Protein 4JRF (pdb70)

B-factor: mean 36.98, std 13.5, range [16.53, 135.38]

CATH classification: 2.60.40.2580 (+2 more: 2.60.40.3690, 1.10.20.150)

Structure (mmCIF, N/CA/C/O backbone):
data_4JRF
#
_entry.id   4JRF
#
_cell.length_a   134.022
_cell.length_b   134.022
_cell.length_c   57.730
_cell.angle_alpha   90.000
_cell.angle_beta   90.000
_cell.angle_gamma   90.000
#
_symmetry.space_group_name_H-M   'I 4'
#
loop_
_entity.id
_entity.type
_entity.pdbx_description
1 polymer 'putative cell adhesion protein'
2 non-polymer 'CALCIUM ION'
3 non-polymer 'CHLORIDE ION'
4 non-polymer 'SULFATE ION'
5 non-polymer 'TETRAETHYLENE GLYCOL'
6 water water
#
loop_
_atom_site.group_PDB
_atom_site.id
_atom_site.type_symbol
_atom_site.label_atom_id
_atom_site.label_alt_id
_atom_site.label_comp_id
_atom_site.label_asym_id
_atom_site.label_entity_id
_atom_site.label_seq_id
_atom_site.pdbx_PDB_ins_code
_atom_site.Cartn_x
_atom_site.Cartn_y
_atom_site.Cartn_z
_atom_site.occupancy
_atom_site.B_iso_or_equiv
_atom_site.auth_seq_id
_atom_site.auth_comp_id
_atom_site.auth_asym_id
_atom_site.auth_atom_id
_atom_site.pdbx_PDB_model_num
ATOM 1 N N . ASP A 1 20 ? 45.714 -7.046 -3.299 1.00 58.79 36 ASP A N 1
ATOM 2 C CA . ASP A 1 20 ? 45.059 -6.137 -4.241 1.00 58.40 36 ASP A CA 1
ATOM 3 C C . ASP A 1 20 ? 44.860 -6.832 -5.582 1.00 61.57 36 ASP A C 1
ATOM 4 O O . ASP A 1 20 ? 45.477 -7.873 -5.820 1.00 62.04 36 ASP A O 1
ATOM 6 N N . GLY A 1 21 ? 43.989 -6.266 -6.426 1.00 55.78 37 GLY A N 1
ATOM 7 C CA . GLY A 1 21 ? 43.685 -6.783 -7.762 1.00 54.57 37 GLY A CA 1
ATOM 8 C C . GLY A 1 21 ? 42.781 -8.004 -7.794 1.00 52.71 37 GLY A C 1
ATOM 9 O O . GLY A 1 21 ? 42.257 -8.347 -8.855 1.00 51.06 37 GLY A O 1
ATOM 10 N N . ARG A 1 22 ? 42.600 -8.677 -6.644 1.00 47.44 38 ARG A N 1
ATOM 11 C CA . ARG A 1 22 ? 41.759 -9.874 -6.552 1.00 47.04 38 ARG A CA 1
ATOM 12 C C . ARG A 1 22 ? 40.300 -9.497 -6.437 1.00 49.30 38 ARG A C 1
ATOM 13 O O . ARG A 1 22 ? 39.977 -8.414 -5.943 1.00 49.50 38 ARG A O 1
ATOM 21 N N . GLU A 1 23 ? 39.420 -10.391 -6.903 1.00 45.56 39 GLU A N 1
ATOM 22 C CA . GLU A 1 23 ? 37.972 -10.257 -6.797 1.00 45.43 39 GLU A CA 1
ATOM 23 C C . GLU A 1 23 ? 37.608 -10.550 -5.360 1.00 46.84 39 GLU A C 1
ATOM 24 O O . GLU A 1 23 ? 38.002 -11.594 -4.845 1.00 46.99 39 GLU A O 1
ATOM 30 N N . ALA A 1 24 ? 36.939 -9.606 -4.691 1.00 40.02 40 ALA A N 1
ATOM 31 C CA . ALA A 1 24 ? 36.541 -9.725 -3.292 1.00 37.47 40 ALA A CA 1
ATOM 32 C C . ALA A 1 24 ? 35.158 -9.116 -3.099 1.00 42.15 40 ALA A C 1
ATOM 33 O O . ALA A 1 24 ? 34.827 -8.079 -3.691 1.00 41.79 40 ALA A O 1
ATOM 35 N N . TYR A 1 25 ? 34.334 -9.796 -2.314 1.00 37.19 41 TYR A N 1
ATOM 36 C CA . TYR A 1 25 ? 32.959 -9.404 -2.089 1.00 36.59 41 TYR A CA 1
ATOM 37 C C . TYR A 1 25 ? 32.624 -9.363 -0.623 1.00 36.42 41 TYR A C 1
ATOM 38 O O . TYR A 1 25 ? 33.155 -10.141 0.175 1.00 35.15 41 TYR A O 1
ATOM 55 N N . SER A 1 27 ? 29.010 -8.222 2.168 1.00 31.63 43 SER A N 1
ATOM 56 C CA . SER A 1 27 ? 27.642 -7.792 2.296 1.00 31.42 43 SER A CA 1
ATOM 57 C C . SER A 1 27 ? 27.522 -7.098 3.648 1.00 33.50 43 SER A C 1
ATOM 58 O O . SER A 1 27 ? 28.281 -7.423 4.572 1.00 31.73 43 SER A O 1
ATOM 61 N N . VAL A 1 28 ? 26.617 -6.117 3.763 1.00 29.64 44 VAL A N 1
ATOM 62 C CA . VAL A 1 28 ? 26.480 -5.416 5.031 1.00 29.81 44 VAL A CA 1
ATOM 63 C C . VAL A 1 28 ? 25.038 -5.309 5.474 1.00 34.17 44 VAL A C 1
ATOM 64 O O . VAL A 1 28 ? 24.109 -5.272 4.661 1.00 33.39 44 VAL A O 1
ATOM 68 N N . SER A 1 29 ? 24.877 -5.180 6.786 1.00 31.20 45 SER A N 1
ATOM 69 C CA . SER A 1 29 ? 23.617 -4.886 7.423 1.00 31.50 45 SER A CA 1
ATOM 70 C C . SER A 1 29 ? 23.826 -3.643 8.309 1.00 33.95 45 SER A C 1
ATOM 71 O O . SER A 1 29 ? 24.717 -3.636 9.154 1.00 33.22 45 SER A O 1
ATOM 74 N N . VAL A 1 30 ? 23.045 -2.584 8.081 1.00 30.77 46 VAL A N 1
ATOM 75 C CA . VAL A 1 30 ? 23.093 -1.350 8.878 1.00 30.87 46 VAL A CA 1
ATOM 76 C C . VAL A 1 30 ? 21.926 -1.449 9.861 1.00 34.81 46 VAL A C 1
ATOM 77 O O . VAL A 1 30 ? 20.776 -1.517 9.432 1.00 34.81 46 VAL A O 1
ATOM 81 N N . ALA A 1 31 ? 22.227 -1.543 11.158 1.00 31.14 47 ALA A N 1
ATOM 82 C CA . ALA A 1 31 ? 21.207 -1.708 12.194 1.00 31.04 47 ALA A CA 1
ATOM 83 C C . ALA A 1 31 ? 21.075 -0.439 13.041 1.00 35.41 47 ALA A C 1
ATOM 84 O O . ALA A 1 31 ? 22.051 0.042 13.613 1.00 33.63 47 ALA A O 1
ATOM 94 N N . PRO A 1 33 ? 19.443 1.960 16.230 1.00 29.96 49 PRO A N 1
ATOM 95 C CA . PRO A 1 33 ? 19.237 1.638 17.648 1.00 29.06 49 PRO A CA 1
ATOM 96 C C . PRO A 1 33 ? 17.881 0.993 17.923 1.00 35.13 49 PRO A C 1
ATOM 97 O O . PRO A 1 33 ? 16.849 1.362 17.345 1.00 33.80 49 PRO A O 1
ATOM 101 N N . LYS A 1 34 ? 17.901 -0.001 18.796 1.00 35.77 50 LYS A N 1
ATOM 102 C CA . LYS A 1 34 ? 16.714 -0.759 19.186 1.00 38.15 50 LYS A CA 1
ATOM 103 C C . LYS A 1 34 ? 16.760 -1.075 20.692 1.00 46.65 50 LYS A C 1
ATOM 104 O O . LYS A 1 34 ? 17.840 -1.055 21.300 1.00 47.30 50 LYS A O 1
ATOM 110 N N . SER A 1 35 ? 15.587 -1.378 21.271 1.00 44.62 51 SER A N 1
ATOM 111 C CA . SER A 1 35 ? 15.421 -1.738 22.682 1.00 69.01 51 SER A CA 1
ATOM 112 C C . SER A 1 35 ? 15.581 -3.240 22.880 1.00 95.73 51 SER A C 1
ATOM 113 O O . SER A 1 35 ? 15.021 -4.023 22.114 1.00 65.09 51 SER A O 1
ATOM 116 N N . GLY A 1 42 ? 10.557 0.720 24.018 1.00 74.40 58 GLY A N 1
ATOM 117 C CA . GLY A 1 42 ? 9.110 0.739 23.842 1.00 74.89 58 GLY A CA 1
ATOM 118 C C . GLY A 1 42 ? 8.529 2.143 23.837 1.00 77.63 58 GLY A C 1
ATOM 119 O O . GLY A 1 42 ? 7.897 2.553 22.855 1.00 78.27 58 GLY A O 1
ATOM 120 N N . GLU A 1 43 ? 8.742 2.891 24.937 1.00 70.95 59 GLU A N 1
ATOM 121 C CA . GLU A 1 43 ? 8.249 4.262 25.069 1.00 69.09 59 GLU A CA 1
ATOM 122 C C . GLU A 1 43 ? 9.225 5.284 24.477 1.00 67.74 59 GLU A C 1
ATOM 123 O O . GLU A 1 43 ? 8.827 6.438 24.272 1.00 67.39 59 GLU A O 1
ATOM 125 N N . HIS A 1 44 ? 10.493 4.880 24.199 1.00 59.29 60 HIS A N 1
ATOM 126 C CA . HIS A 1 44 ? 11.475 5.848 23.723 1.00 56.10 60 HIS A CA 1
ATOM 127 C C . HIS A 1 44 ? 11.907 5.646 22.271 1.00 52.21 60 HIS A C 1
ATOM 128 O O . HIS A 1 44 ? 13.034 6.002 21.886 1.00 49.01 60 HIS A O 1
ATOM 135 N N . HIS A 1 45 ? 10.941 5.215 21.441 1.00 45.08 61 HIS A N 1
ATOM 136 C CA . HIS A 1 45 ? 11.124 5.110 20.001 1.00 44.27 61 HIS A CA 1
ATOM 137 C C . HIS A 1 45 ? 11.050 6.503 19.428 1.00 40.57 61 HIS A C 1
ATOM 138 O O . HIS A 1 45 ? 10.189 7.277 19.836 1.00 37.95 61 HIS A O 1
ATOM 145 N N . GLY A 1 46 ? 11.923 6.812 18.480 1.00 34.50 62 GLY A N 1
ATOM 146 C CA . GLY A 1 46 ? 11.896 8.102 17.815 1.00 32.57 62 GLY A CA 1
ATOM 147 C C . GLY A 1 46 ? 10.804 8.164 16.772 1.00 36.13 62 GLY A C 1
ATOM 148 O O . GLY A 1 46 ? 10.081 7.191 16.580 1.00 36.02 62 GLY A O 1
ATOM 149 N N . THR A 1 47 ? 10.688 9.294 16.071 1.00 32.81 63 THR A N 1
ATOM 150 C CA . THR A 1 47 ? 9.675 9.479 15.025 1.00 32.89 63 THR A CA 1
ATOM 151 C C . THR A 1 47 ? 10.192 8.914 13.714 1.00 34.92 63 THR A C 1
ATOM 152 O O . THR A 1 47 ? 11.369 8.595 13.606 1.00 32.95 63 THR A O 1
ATOM 156 N N . ALA A 1 48 ? 9.321 8.841 12.708 1.00 33.27 64 ALA A N 1
ATOM 157 C CA . ALA A 1 48 ? 9.663 8.378 11.372 1.00 34.76 64 ALA A CA 1
ATOM 158 C C . ALA A 1 48 ? 10.762 9.255 10.778 1.00 37.82 64 ALA A C 1
ATOM 159 O O . ALA A 1 48 ? 11.663 8.725 10.135 1.00 38.95 64 ALA A O 1
ATOM 161 N N . ASP A 1 49 ? 10.714 10.580 11.015 1.00 33.58 65 ASP A N 1
ATOM 162 C CA . ASP A 1 49 ? 11.715 11.508 10.479 1.00 32.62 65 ASP A CA 1
ATOM 163 C C . ASP A 1 49 ? 13.085 11.301 11.124 1.00 33.27 65 ASP A C 1
ATOM 164 O O . ASP A 1 49 ? 14.100 11.534 10.469 1.00 32.10 65 ASP A O 1
ATOM 169 N N . GLU A 1 50 ? 13.109 10.882 12.408 1.00 27.67 66 GLU A N 1
ATOM 170 C CA . GLU A 1 50 ? 14.335 10.652 13.166 1.00 25.18 66 GLU A CA 1
ATOM 171 C C . GLU A 1 50 ? 15.039 9.346 12.721 1.00 30.91 66 GLU A C 1
ATOM 172 O O . GLU A 1 50 ? 16.150 9.073 13.181 1.00 30.75 66 GLU A O 1
ATOM 178 N N . GLN A 1 51 ? 14.423 8.575 11.808 1.00 29.55 67 GLN A N 1
ATOM 179 C CA . GLN A 1 51 ? 15.011 7.325 11.303 1.00 28.79 67 GLN A CA 1
ATOM 180 C C . GLN A 1 51 ? 15.003 7.286 9.768 1.00 33.68 67 GLN A C 1
ATOM 181 O O . GLN A 1 51 ? 15.369 6.264 9.175 1.00 34.23 67 GLN A O 1
ATOM 187 N N . ASN A 1 52 ? 14.630 8.412 9.137 1.00 29.12 68 ASN A N 1
ATOM 188 C CA . ASN A 1 52 ? 14.581 8.545 7.686 1.00 29.96 68 ASN A CA 1
ATOM 189 C C . ASN A 1 52 ? 15.989 8.410 7.115 1.00 35.14 68 ASN A C 1
ATOM 190 O O . ASN A 1 52 ? 16.946 8.936 7.691 1.00 35.05 68 ASN A O 1
ATOM 195 N N . VAL A 1 53 ? 16.117 7.690 6.002 1.00 31.97 69 VAL A N 1
ATOM 196 C CA . VAL A 1 53 ? 17.409 7.469 5.354 1.00 31.70 69 VAL A CA 1
ATOM 197 C C . VAL A 1 53 ? 17.424 8.169 4.001 1.00 37.82 69 VAL A C 1
ATOM 198 O O . VAL A 1 53 ? 16.661 7.788 3.112 1.00 40.33 69 VAL A O 1
ATOM 202 N N . LYS A 1 54 ? 18.324 9.134 3.813 1.00 33.75 70 LYS A N 1
ATOM 203 C CA . LYS A 1 54 ? 18.460 9.794 2.509 1.00 35.35 70 LYS A CA 1
ATOM 204 C C . LYS A 1 54 ? 19.687 9.275 1.766 1.00 40.88 70 LYS A C 1
ATOM 205 O O . LYS A 1 54 ? 19.703 9.277 0.532 1.00 42.67 70 LYS A O 1
ATOM 211 N N . GLU A 1 55 ? 20.740 8.874 2.519 1.00 35.30 71 GLU A N 1
ATOM 212 C CA . GLU A 1 55 ? 21.998 8.441 1.928 1.00 34.42 71 GLU A CA 1
ATOM 213 C C . GLU A 1 55 ? 22.757 7.541 2.878 1.00 34.71 71 GLU A C 1
ATOM 214 O O . GLU A 1 55 ? 22.706 7.762 4.080 1.00 31.85 71 GLU A O 1
ATOM 220 N N . VAL A 1 56 ? 23.492 6.555 2.342 1.00 30.05 72 VAL A N 1
ATOM 221 C CA . VAL A 1 56 ? 24.343 5.688 3.147 1.00 29.56 72 VAL A CA 1
ATOM 222 C C . VAL A 1 56 ? 25.696 5.612 2.459 1.00 34.66 72 VAL A C 1
ATOM 223 O O . VAL A 1 56 ? 25.810 5.159 1.316 1.00 34.92 72 VAL A O 1
ATOM 227 N N . LEU A 1 57 ? 26.713 6.087 3.169 1.00 31.10 73 LEU A N 1
ATOM 228 C CA . LEU A 1 57 ? 28.099 6.054 2.747 1.00 31.51 73 LEU A CA 1
ATOM 229 C C . LEU A 1 57 ? 28.797 4.924 3.508 1.00 33.08 73 LEU A C 1
ATOM 230 O O . LEU A 1 57 ? 28.665 4.806 4.733 1.00 30.74 73 LEU A O 1
ATOM 235 N N . LEU A 1 58 ? 29.532 4.115 2.775 1.00 30.10 74 LEU A N 1
ATOM 236 C CA . LEU A 1 58 ? 30.324 3.042 3.318 1.00 31.05 74 LEU A CA 1
ATOM 237 C C . LEU A 1 58 ? 31.804 3.315 3.067 1.00 35.43 74 LEU A C 1
ATOM 238 O O . LEU A 1 58 ? 32.174 3.578 1.920 1.00 36.85 74 LEU A O 1
ATOM 243 N N . ALA A 1 59 ? 32.645 3.281 4.123 1.00 29.15 75 ALA A N 1
ATOM 244 C CA . ALA A 1 59 ? 34.091 3.484 3.960 1.00 28.62 75 ALA A CA 1
ATOM 245 C C . ALA A 1 59 ? 34.815 2.183 4.273 1.00 33.04 75 ALA A C 1
ATOM 246 O O . ALA A 1 59 ? 34.594 1.579 5.327 1.00 30.84 75 ALA A O 1
ATOM 248 N N . LEU A 1 60 ? 35.646 1.734 3.337 1.00 31.88 76 LEU A N 1
ATOM 249 C CA . LEU A 1 60 ? 36.347 0.454 3.468 1.00 32.35 76 LEU A CA 1
ATOM 250 C C . LEU A 1 60 ? 37.790 0.713 3.820 1.00 34.47 76 LEU A C 1
ATOM 251 O O . LEU A 1 60 ? 38.444 1.530 3.159 1.00 34.66 76 LEU A O 1
ATOM 256 N N . PHE A 1 61 ? 38.259 0.083 4.916 1.00 28.69 77 PHE A N 1
ATOM 257 C CA . PHE A 1 61 ? 39.619 0.269 5.437 1.00 28.28 77 PHE A CA 1
ATOM 258 C C . PHE A 1 61 ? 40.456 -1.004 5.394 1.00 34.80 77 PHE A C 1
ATOM 259 O O . PHE A 1 61 ? 39.936 -2.094 5.625 1.00 35.07 77 PHE A O 1
ATOM 267 N N . ASP A 1 62 ? 41.765 -0.851 5.147 1.00 32.40 78 ASP A N 1
ATOM 268 C CA . ASP A 1 62 ? 42.715 -1.945 5.238 1.00 33.16 78 ASP A CA 1
ATOM 269 C C . ASP A 1 62 ? 43.039 -2.161 6.736 1.00 39.28 78 ASP A C 1
ATOM 270 O O . ASP A 1 62 ? 42.569 -1.396 7.589 1.00 39.20 78 ASP A O 1
ATOM 275 N N . ALA A 1 63 ? 43.869 -3.159 7.039 1.00 37.35 79 ALA A N 1
ATOM 276 C CA . ALA A 1 63 ? 44.294 -3.534 8.386 1.00 37.43 79 ALA A CA 1
ATOM 277 C C . ALA A 1 63 ? 45.087 -2.412 9.104 1.00 42.37 79 ALA A C 1
ATOM 278 O O . ALA A 1 63 ? 45.198 -2.453 10.326 1.00 43.38 79 ALA A O 1
ATOM 280 N N . SER A 1 64 ? 45.606 -1.416 8.358 1.00 38.99 80 SER A N 1
ATOM 281 C CA . SER A 1 64 ? 46.335 -0.259 8.900 1.00 38.69 80 SER A CA 1
ATOM 282 C C . SER A 1 64 ? 45.397 0.942 9.139 1.00 42.06 80 SER A C 1
ATOM 283 O O . SER A 1 64 ? 45.895 2.041 9.441 1.00 41.30 80 SER A O 1
ATOM 286 N N . ASP A 1 65 ? 44.045 0.741 9.002 1.00 35.83 81 ASP A N 1
ATOM 287 C CA . ASP A 1 65 ? 43.014 1.788 9.146 1.00 34.28 81 ASP A CA 1
ATOM 288 C C . ASP A 1 65 ? 43.172 2.893 8.095 1.00 36.52 81 ASP A C 1
ATOM 289 O O . ASP A 1 65 ? 42.958 4.071 8.375 1.00 35.04 81 ASP A O 1
ATOM 294 N N . VAL A 1 66 ? 43.554 2.508 6.886 1.00 32.23 82 VAL A N 1
ATOM 295 C CA . VAL A 1 66 ? 43.669 3.456 5.789 1.00 32.03 82 VAL A CA 1
ATOM 296 C C . VAL A 1 66 ? 42.505 3.154 4.870 1.00 33.88 82 VAL A C 1
ATOM 297 O O . VAL A 1 66 ? 42.253 1.980 4.584 1.00 33.01 82 VAL A O 1
ATOM 301 N N . CYS A 1 67 ? 41.758 4.201 4.464 1.00 30.76 83 CYS A N 1
ATOM 302 C CA . CYS A 1 67 ? 40.610 4.064 3.587 1.00 31.07 83 CYS A CA 1
ATOM 303 C C . CYS A 1 67 ? 41.085 3.683 2.205 1.00 36.99 83 CYS A C 1
ATOM 304 O O . CYS A 1 67 ? 41.953 4.349 1.624 1.00 36.96 83 CYS A O 1
ATOM 307 N N . LEU A 1 68 ? 40.550 2.568 1.710 1.00 33.63 84 LEU A N 1
ATOM 308 C CA . LEU A 1 68 ? 40.847 2.036 0.395 1.00 35.07 84 LEU A CA 1
ATOM 309 C C . LEU A 1 68 ? 39.842 2.521 -0.640 1.00 39.39 84 LEU A C 1
ATOM 310 O O . LEU A 1 68 ? 40.186 2.654 -1.806 1.00 41.71 84 LEU A O 1
ATOM 315 N N . GLU A 1 69 ? 38.593 2.746 -0.221 1.00 34.37 85 GLU A N 1
ATOM 316 C CA . GLU A 1 69 ? 37.486 3.119 -1.094 1.00 34.75 85 GLU A CA 1
ATOM 317 C C . GLU A 1 69 ? 36.289 3.539 -0.279 1.00 35.73 85 GLU A C 1
ATOM 318 O O . GLU A 1 69 ? 36.118 3.094 0.860 1.00 33.88 85 GLU A O 1
ATOM 324 N N . THR A 1 70 ? 35.437 4.362 -0.880 1.00 34.07 86 THR A N 1
ATOM 325 C CA . THR A 1 70 ? 34.155 4.785 -0.312 1.00 35.02 86 THR A CA 1
ATOM 326 C C . THR A 1 70 ? 33.075 4.426 -1.323 1.00 41.88 86 THR A C 1
ATOM 327 O O . THR A 1 70 ? 33.345 4.381 -2.534 1.00 42.03 86 THR A O 1
ATOM 331 N N . LYS A 1 71 ? 31.867 4.142 -0.832 1.00 37.20 87 LYS A N 1
ATOM 332 C CA . LYS A 1 71 ? 30.782 3.738 -1.700 1.00 37.38 87 LYS A CA 1
ATOM 333 C C . LYS A 1 71 ? 29.471 4.324 -1.194 1.00 41.45 87 LYS A C 1
ATOM 334 O O . LYS A 1 71 ? 29.181 4.282 0.005 1.00 40.09 87 LYS A O 1
ATOM 340 N N . THR A 1 72 ? 28.709 4.918 -2.117 1.00 38.58 88 THR A N 1
ATOM 341 C CA . THR A 1 72 ? 27.377 5.446 -1.860 1.00 37.94 88 THR A CA 1
ATOM 342 C C . THR A 1 72 ? 26.471 4.284 -2.202 1.00 40.73 88 THR A C 1
ATOM 343 O O . THR A 1 72 ? 26.427 3.835 -3.354 1.00 39.70 88 THR A O 1
ATOM 347 N N . LEU A 1 73 ? 25.811 3.742 -1.178 1.00 36.37 89 LEU A N 1
ATOM 348 C CA . LEU A 1 73 ? 25.017 2.538 -1.328 1.00 36.46 89 LEU A CA 1
ATOM 349 C C . LEU A 1 73 ? 23.638 2.777 -1.894 1.00 41.89 89 LEU A C 1
ATOM 350 O O . LEU A 1 73 ? 22.947 3.717 -1.508 1.00 42.35 89 LEU A O 1
ATOM 355 N N . ALA A 1 74 ? 23.227 1.891 -2.790 1.00 39.49 90 ALA A N 1
ATOM 356 C CA . ALA A 1 74 ? 21.862 1.859 -3.306 1.00 39.89 90 ALA A CA 1
ATOM 357 C C . ALA A 1 74 ? 21.087 0.887 -2.403 1.00 41.53 90 ALA A C 1
ATOM 358 O O . ALA A 1 74 ? 21.726 0.102 -1.697 1.00 39.19 90 ALA A O 1
ATOM 360 N N . THR A 1 75 ? 19.739 0.935 -2.401 1.00 39.44 91 THR A N 1
ATOM 361 C CA . THR A 1 75 ? 18.881 0.057 -1.574 1.00 39.46 91 THR A CA 1
ATOM 362 C C . THR A 1 75 ? 19.179 -1.447 -1.799 1.00 43.52 91 THR A C 1
ATOM 363 O O . THR A 1 75 ? 18.929 -2.250 -0.905 1.00 43.17 91 THR A O 1
ATOM 367 N N . THR A 1 76 ? 19.726 -1.821 -2.966 1.00 40.43 92 THR A N 1
ATOM 368 C CA . THR A 1 76 ? 20.072 -3.217 -3.263 1.00 40.92 92 THR A CA 1
ATOM 369 C C . THR A 1 76 ? 21.334 -3.688 -2.533 1.00 44.82 92 THR A C 1
ATOM 370 O O . THR A 1 76 ? 21.538 -4.895 -2.416 1.00 45.42 92 THR A O 1
ATOM 374 N N . ASP A 1 77 ? 22.180 -2.748 -2.055 1.00 40.38 93 ASP A N 1
ATOM 375 C CA . ASP A 1 77 ? 23.510 -3.027 -1.512 1.00 38.93 93 ASP A CA 1
ATOM 376 C C . ASP A 1 77 ? 23.584 -3.301 -0.021 1.00 39.60 93 ASP A C 1
ATOM 377 O O . ASP A 1 77 ? 24.684 -3.542 0.457 1.00 37.13 93 ASP A O 1
ATOM 382 N N . TYR A 1 78 ? 22.468 -3.233 0.728 1.00 35.29 94 TYR A N 1
ATOM 383 C CA . TYR A 1 78 ? 22.549 -3.464 2.168 1.00 33.27 94 TYR A CA 1
ATOM 384 C C . TYR A 1 78 ? 21.221 -3.871 2.754 1.00 36.09 94 TYR A C 1
ATOM 385 O O . TYR A 1 78 ? 20.163 -3.633 2.165 1.00 33.79 94 TYR A O 1
ATOM 394 N N . ILE A 1 79 ? 21.299 -4.486 3.935 1.00 32.41 95 ILE A N 1
ATOM 395 C CA . ILE A 1 79 ? 20.156 -4.785 4.772 1.00 32.33 95 ILE A CA 1
ATOM 396 C C . ILE A 1 79 ? 20.018 -3.564 5.665 1.00 34.20 95 ILE A C 1
ATOM 397 O O . ILE A 1 79 ? 21.033 -3.008 6.112 1.00 31.38 95 ILE A O 1
ATOM 402 N N . LEU A 1 80 ? 18.784 -3.119 5.887 1.00 31.70 96 LEU A N 1
ATOM 403 C CA . LEU A 1 80 ? 18.509 -2.004 6.780 1.00 31.22 96 LEU A CA 1
ATOM 404 C C . LEU A 1 80 ? 17.605 -2.534 7.859 1.00 36.16 96 LEU A C 1
ATOM 405 O O . LEU A 1 80 ? 16.451 -2.887 7.588 1.00 37.24 96 LEU A O 1
ATOM 410 N N . ASN A 1 81 ? 18.150 -2.673 9.059 1.00 31.37 97 ASN A N 1
ATOM 411 C CA . ASN A 1 81 ? 17.420 -3.207 10.192 1.00 31.07 97 ASN A CA 1
ATOM 412 C C . ASN A 1 81 ? 16.974 -2.044 11.079 1.00 36.15 97 ASN A C 1
ATOM 413 O O . ASN A 1 81 ? 17.810 -1.339 11.660 1.00 34.35 97 ASN A O 1
ATOM 418 N N . VAL A 1 82 ? 15.652 -1.801 11.120 1.00 34.84 98 VAL A N 1
ATOM 419 C CA . VAL A 1 82 ? 15.055 -0.676 11.872 1.00 34.94 98 VAL A CA 1
ATOM 420 C C . VAL A 1 82 ? 14.075 -1.254 12.877 1.00 39.82 98 VAL A C 1
ATOM 421 O O . VAL A 1 82 ? 13.242 -2.080 12.513 1.00 39.23 98 VAL A O 1
ATOM 425 N N . GLY A 1 83 ? 14.207 -0.844 14.135 1.00 38.29 99 GLY A N 1
ATOM 426 C CA . GLY A 1 83 ? 13.373 -1.354 15.216 1.00 39.22 99 GLY A CA 1
ATOM 427 C C . GLY A 1 83 ? 13.466 -2.865 15.327 1.00 43.53 99 GLY A C 1
ATOM 428 O O . GLY A 1 83 ? 12.453 -3.536 15.544 1.00 43.94 99 GLY A O 1
ATOM 429 N N . GLY A 1 84 ? 14.675 -3.390 15.091 1.00 38.78 100 GLY A N 1
ATOM 430 C CA . GLY A 1 84 ? 14.969 -4.814 15.136 1.00 38.38 100 GLY A CA 1
ATOM 431 C C . GLY A 1 84 ? 14.534 -5.637 13.935 1.00 42.20 100 GLY A C 1
ATOM 432 O O . GLY A 1 84 ? 14.735 -6.854 13.939 1.00 40.76 100 GLY A O 1
ATOM 433 N N . ALA A 1 85 ? 13.969 -5.010 12.882 1.00 38.98 101 ALA A N 1
ATOM 434 C CA . ALA A 1 85 ? 13.538 -5.810 11.722 1.00 39.44 101 ALA A CA 1
ATOM 435 C C . ALA A 1 85 ? 14.083 -5.281 10.401 1.00 39.98 101 ALA A C 1
ATOM 436 O O . ALA A 1 85 ? 14.153 -4.077 10.201 1.00 39.54 101 ALA A O 1
ATOM 438 N N . ASN A 1 86 ? 14.373 -6.195 9.471 1.00 35.83 102 ASN A N 1
ATOM 439 C CA . ASN A 1 86 ? 14.844 -5.860 8.134 1.00 35.08 102 ASN A CA 1
ATOM 440 C C . ASN A 1 86 ? 13.718 -5.193 7.334 1.00 39.39 102 ASN A C 1
ATOM 441 O O . ASN A 1 86 ? 12.609 -5.722 7.233 1.00 40.37 102 ASN A O 1
ATOM 446 N N . LYS A 1 87 ? 14.004 -4.001 6.825 1.00 34.91 103 LYS A N 1
ATOM 447 C CA . LYS A 1 87 ? 13.076 -3.195 6.041 1.00 35.68 103 LYS A CA 1
ATOM 448 C C . LYS A 1 87 ? 12.965 -3.731 4.643 1.00 39.40 103 LYS A C 1
ATOM 449 O O . LYS A 1 87 ? 13.988 -4.059 4.032 1.00 37.27 103 LYS A O 1
ATOM 455 N N . ALA A 1 88 ? 11.734 -3.809 4.128 1.00 38.97 104 ALA A N 1
ATOM 456 C CA . ALA A 1 88 ? 11.471 -4.251 2.759 1.00 40.80 104 ALA A CA 1
ATOM 457 C C . ALA A 1 88 ? 12.116 -3.267 1.773 1.00 45.79 104 ALA A C 1
ATOM 458 O O . ALA A 1 88 ? 12.152 -2.058 2.040 1.00 44.42 104 ALA A O 1
ATOM 460 N N . GLY A 1 89 ? 12.698 -3.794 0.705 1.00 44.97 105 GLY A N 1
ATOM 461 C CA . GLY A 1 89 ? 13.354 -2.971 -0.312 1.00 45.12 105 GLY A CA 1
ATOM 462 C C . GLY A 1 89 ? 14.851 -2.805 -0.136 1.00 46.99 105 GLY A C 1
ATOM 463 O O . GLY A 1 89 ? 15.528 -2.292 -1.035 1.00 46.39 105 GLY A O 1
ATOM 464 N N . TYR A 1 90 ? 15.380 -3.242 1.018 1.00 41.63 106 TYR A N 1
ATOM 465 C CA . TYR A 1 90 ? 16.819 -3.177 1.301 1.00 40.10 106 TYR A CA 1
ATOM 466 C C . TYR A 1 90 ? 17.286 -4.594 1.219 1.00 42.89 106 TYR A C 1
ATOM 467 O O . TYR A 1 90 ? 17.131 -5.374 2.158 1.00 42.06 106 TYR A O 1
ATOM 476 N N . ASP A 1 91 ? 17.745 -4.946 0.011 1.00 40.80 107 ASP A N 1
ATOM 477 C CA . ASP A 1 91 ? 18.024 -6.295 -0.461 1.00 41.17 107 ASP A CA 1
ATOM 478 C C . ASP A 1 91 ? 19.244 -7.010 0.133 1.00 42.42 107 ASP A C 1
ATOM 479 O O . ASP A 1 91 ? 19.193 -8.230 0.236 1.00 41.66 107 ASP A O 1
ATOM 484 N N . GLY A 1 92 ? 20.310 -6.291 0.481 1.00 38.46 108 GLY A N 1
ATOM 485 C CA . GLY A 1 92 ? 21.501 -6.905 1.064 1.00 37.34 108 GLY A CA 1
ATOM 486 C C . GLY A 1 92 ? 22.297 -7.761 0.102 1.00 41.30 108 GLY A C 1
ATOM 487 O O . GLY A 1 92 ? 22.898 -8.757 0.504 1.00 41.50 108 GLY A O 1
ATOM 488 N N . LYS A 1 93 ? 22.301 -7.383 -1.175 1.00 37.01 109 LYS A N 1
ATOM 489 C CA . LYS A 1 93 ? 23.053 -8.096 -2.188 1.00 37.24 109 LYS A CA 1
ATOM 490 C C . LYS A 1 93 ? 24.525 -7.752 -2.044 1.00 40.81 109 LYS A C 1
ATOM 491 O O . LYS A 1 93 ? 24.887 -6.591 -1.778 1.00 39.37 109 LYS A O 1
ATOM 497 N N . ALA A 1 94 ? 25.382 -8.776 -2.199 1.00 37.62 110 ALA A N 1
ATOM 498 C CA . ALA A 1 94 ? 26.825 -8.620 -2.083 1.00 36.32 110 ALA A CA 1
ATOM 499 C C . ALA A 1 94 ? 27.355 -7.656 -3.153 1.00 40.37 110 ALA A C 1
ATOM 500 O O . ALA A 1 94 ? 26.790 -7.563 -4.254 1.00 39.54 110 ALA A O 1
ATOM 502 N N . PHE A 1 95 ? 28.429 -6.926 -2.812 1.00 35.85 111 PHE A N 1
ATOM 503 C CA . PHE A 1 95 ? 29.069 -5.976 -3.723 1.00 35.29 111 PHE A CA 1
ATOM 504 C C . PHE A 1 95 ? 30.573 -6.174 -3.678 1.00 39.54 111 PHE A C 1
ATOM 505 O O . PHE A 1 95 ? 31.108 -6.640 -2.665 1.00 37.43 111 PHE A O 1
ATOM 513 N N . LYS A 1 96 ? 31.253 -5.833 -4.788 1.00 38.48 112 LYS A N 1
ATOM 514 C CA . LYS A 1 96 ? 32.703 -5.945 -4.936 1.00 38.63 112 LYS A CA 1
ATOM 515 C C . LYS A 1 96 ? 33.433 -4.899 -4.087 1.00 42.24 112 LYS A C 1
ATOM 516 O O . LYS A 1 96 ? 32.969 -3.759 -3.985 1.00 42.80 112 LYS A O 1
ATOM 522 N N . VAL A 1 97 ? 34.550 -5.294 -3.449 1.00 38.33 113 VAL A N 1
ATOM 523 C CA . VAL A 1 97 ? 35.384 -4.417 -2.596 1.00 37.96 113 VAL A CA 1
ATOM 524 C C . VAL A 1 97 ? 36.891 -4.716 -2.818 1.00 43.94 113 VAL A C 1
ATOM 525 O O . VAL A 1 97 ? 37.212 -5.826 -3.244 1.00 44.27 113 VAL A O 1
ATOM 529 N N . PRO A 1 98 ? 37.841 -3.817 -2.450 1.00 40.67 114 PRO A N 1
ATOM 530 C CA . PRO A 1 98 ? 39.265 -4.175 -2.564 1.00 40.47 114 PRO A CA 1
ATOM 531 C C . PRO A 1 98 ? 39.599 -5.344 -1.639 1.00 44.57 114 PRO A C 1
ATOM 532 O O . PRO A 1 98 ? 39.100 -5.380 -0.511 1.00 44.15 114 PRO A O 1
ATOM 536 N N . SER A 1 99 ? 40.408 -6.318 -2.122 1.00 40.61 115 SER A N 1
ATOM 537 C CA . SER A 1 99 ? 40.817 -7.535 -1.398 1.00 39.67 115 SER A CA 1
ATOM 538 C C . SER A 1 99 ? 41.551 -7.238 -0.087 1.00 42.82 115 SER A C 1
ATOM 539 O O . SER A 1 99 ? 41.550 -8.086 0.808 1.00 42.57 115 SER A O 1
ATOM 542 N N . ALA A 1 100 ? 42.154 -6.033 0.041 1.00 39.00 116 ALA A N 1
ATOM 543 C CA . ALA A 1 100 ? 42.840 -5.631 1.265 1.00 37.56 116 ALA A CA 1
ATOM 544 C C . ALA A 1 100 ? 41.858 -5.109 2.337 1.00 38.63 116 ALA A C 1
ATOM 545 O O . ALA A 1 100 ? 42.303 -4.842 3.449 1.00 38.97 116 ALA A O 1
ATOM 547 N N . THR A 1 101 ? 40.536 -4.996 2.033 1.00 34.96 117 THR A N 1
ATOM 548 C CA . THR A 1 101 ? 39.500 -4.547 3.010 1.00 33.50 117 THR A CA 1
ATOM 549 C C . THR A 1 101 ? 39.498 -5.438 4.249 1.00 36.68 117 THR A C 1
ATOM 550 O O . THR A 1 101 ? 39.364 -6.659 4.126 1.00 36.39 117 THR A O 1
ATOM 554 N N . ALA A 1 102 ? 39.640 -4.827 5.423 1.00 31.69 118 ALA A N 1
ATOM 555 C CA . ALA A 1 102 ? 39.681 -5.506 6.720 1.00 31.31 118 ALA A CA 1
ATOM 556 C C . ALA A 1 102 ? 38.582 -5.005 7.651 1.00 32.11 118 ALA A C 1
ATOM 557 O O . ALA A 1 102 ? 38.113 -5.757 8.513 1.00 29.94 118 ALA A O 1
ATOM 559 N N . LYS A 1 103 ? 38.226 -3.713 7.523 1.00 28.29 119 LYS A N 1
ATOM 560 C CA . LYS A 1 103 ? 37.290 -3.021 8.413 1.00 28.76 119 LYS A CA 1
ATOM 561 C C . LYS A 1 103 ? 36.340 -2.109 7.634 1.00 33.68 119 LYS A C 1
ATOM 562 O O . LYS A 1 103 ? 36.642 -1.711 6.516 1.00 34.44 119 LYS A O 1
ATOM 568 N N . VAL A 1 104 ? 35.209 -1.753 8.248 1.00 28.53 120 VAL A N 1
ATOM 569 C CA . VAL A 1 104 ? 34.174 -0.984 7.585 1.00 28.35 120 VAL A CA 1
ATOM 570 C C . VAL A 1 104 ? 33.542 0.045 8.536 1.00 29.66 120 VAL A C 1
ATOM 571 O O . VAL A 1 104 ? 33.371 -0.184 9.738 1.00 28.31 120 VAL A O 1
ATOM 575 N N . LEU A 1 105 ? 33.213 1.181 7.952 1.00 27.49 121 LEU A N 1
ATOM 576 C CA . LEU A 1 105 ? 32.509 2.291 8.592 1.00 26.43 121 LEU A CA 1
ATOM 577 C C . LEU A 1 105 ? 31.252 2.584 7.767 1.00 29.75 121 LEU A C 1
ATOM 578 O O . LEU A 1 105 ? 31.363 2.766 6.561 1.00 28.43 121 LEU A O 1
ATOM 583 N N . ALA A 1 106 ? 30.081 2.671 8.412 1.00 26.50 122 ALA A N 1
ATOM 584 C CA . ALA A 1 106 ? 28.872 3.103 7.714 1.00 27.08 122 ALA A CA 1
ATOM 585 C C . ALA A 1 106 ? 28.422 4.420 8.291 1.00 29.40 122 ALA A C 1
ATOM 586 O O . ALA A 1 106 ? 28.400 4.602 9.512 1.00 26.44 122 ALA A O 1
ATOM 588 N N . VAL A 1 107 ? 28.085 5.360 7.412 1.00 26.72 123 VAL A N 1
ATOM 589 C CA . VAL A 1 107 ? 27.570 6.649 7.841 1.00 25.43 123 VAL A CA 1
ATOM 590 C C . VAL A 1 107 ? 26.227 6.871 7.143 1.00 28.84 123 VAL A C 1
ATOM 591 O O . VAL A 1 107 ? 26.162 6.928 5.912 1.00 28.47 123 VAL A O 1
ATOM 595 N N . VAL A 1 108 ? 25.171 6.978 7.938 1.00 24.89 124 VAL A N 1
ATOM 596 C CA . VAL A 1 108 ? 23.827 7.256 7.443 1.00 25.56 124 VAL A CA 1
ATOM 597 C C . VAL A 1 108 ? 23.705 8.777 7.407 1.00 28.74 124 VAL A C 1
ATOM 598 O O . VAL A 1 108 ? 24.104 9.434 8.388 1.00 29.42 124 VAL A O 1
ATOM 602 N N . ASN A 1 109 ? 23.186 9.344 6.294 1.00 23.99 125 ASN A N 1
ATOM 603 C CA . ASN A 1 109 ? 22.989 10.804 6.124 1.00 23.47 125 ASN A CA 1
ATOM 604 C C . ASN A 1 109 ? 24.263 11.604 6.536 1.00 29.46 125 ASN A C 1
ATOM 605 O O . ASN A 1 109 ? 24.212 12.445 7.450 1.00 28.51 125 ASN A O 1
ATOM 610 N N . PRO A 1 110 ? 25.429 11.302 5.906 1.00 25.75 126 PRO A N 1
ATOM 611 C CA . PRO A 1 110 ? 26.660 12.040 6.249 1.00 25.95 126 PRO A CA 1
ATOM 612 C C . PRO A 1 110 ? 26.539 13.531 5.967 1.00 29.64 126 PRO A C 1
ATOM 613 O O . PRO A 1 110 ? 25.939 13.925 4.950 1.00 27.91 126 PRO A O 1
ATOM 617 N N . SER A 1 111 ? 27.134 14.368 6.843 1.00 25.76 127 SER A N 1
ATOM 618 C CA . SER A 1 111 ? 27.172 15.806 6.598 1.00 24.18 127 SER A CA 1
ATOM 619 C C . SER A 1 111 ? 28.067 16.048 5.382 1.00 28.08 127 SER A C 1
ATOM 620 O O . SER A 1 111 ? 28.837 15.151 5.016 1.00 27.59 127 SER A O 1
ATOM 623 N N . ASP A 1 112 ? 28.000 17.236 4.769 1.00 24.59 128 ASP A N 1
ATOM 624 C CA . ASP A 1 112 ? 28.886 17.603 3.658 1.00 25.34 128 ASP A CA 1
ATOM 625 C C . ASP A 1 112 ? 30.380 17.599 4.076 1.00 28.75 128 ASP A C 1
ATOM 626 O O . ASP A 1 112 ? 31.223 17.248 3.248 1.00 26.70 128 ASP A O 1
ATOM 631 N N . LYS A 1 113 ? 30.714 18.054 5.330 1.00 25.42 129 LYS A N 1
ATOM 632 C CA . LYS A 1 113 ? 32.121 18.048 5.794 1.00 24.58 129 LYS A CA 1
ATOM 633 C C . LYS A 1 113 ? 32.615 16.597 5.898 1.00 28.43 129 LYS A C 1
ATOM 634 O O . LYS A 1 113 ? 33.702 16.287 5.412 1.00 27.17 129 LYS A O 1
ATOM 640 N N . PHE A 1 114 ? 31.770 15.689 6.435 1.00 25.28 130 PHE A N 1
ATOM 641 C CA . PHE A 1 114 ? 32.153 14.273 6.544 1.00 24.26 130 PHE A CA 1
ATOM 642 C C . PHE A 1 114 ? 32.404 13.638 5.166 1.00 29.75 130 PHE A C 1
ATOM 643 O O . PHE A 1 114 ? 33.427 12.946 4.993 1.00 28.74 130 PHE A O 1
ATOM 651 N N . LYS A 1 115 ? 31.505 13.892 4.184 1.00 27.50 131 LYS A N 1
ATOM 652 C CA . LYS A 1 115 ? 31.657 13.379 2.819 1.00 29.11 131 LYS A CA 1
ATOM 653 C C . LYS A 1 115 ? 32.951 13.889 2.184 1.00 32.99 131 LYS A C 1
ATOM 654 O O . LYS A 1 115 ? 33.550 13.168 1.402 1.00 34.44 131 LYS A O 1
ATOM 660 N N . THR A 1 116 ? 33.394 15.115 2.536 1.00 27.95 132 THR A N 1
ATOM 661 C CA . THR A 1 116 ? 34.632 15.686 1.998 1.00 28.81 132 THR A CA 1
ATOM 662 C C . THR A 1 116 ? 35.860 15.051 2.704 1.00 33.13 132 THR A C 1
ATOM 663 O O . THR A 1 116 ? 36.829 14.711 2.035 1.00 33.26 132 THR A O 1
ATOM 667 N N . ALA A 1 117 ? 35.797 14.857 4.033 1.00 29.12 133 ALA A N 1
ATOM 668 C CA . ALA A 1 117 ? 36.894 14.228 4.798 1.00 28.06 133 ALA A CA 1
ATOM 669 C C . ALA A 1 117 ? 37.078 12.720 4.481 1.00 32.62 133 ALA A C 1
ATOM 670 O O . ALA A 1 117 ? 38.212 12.235 4.411 1.00 31.86 133 ALA A O 1
ATOM 672 N N . CYS A 1 118 ? 35.959 11.980 4.340 1.00 30.70 134 CYS A N 1
ATOM 673 C CA . CYS A 1 118 ? 35.939 10.519 4.191 1.00 29.78 134 CYS A CA 1
ATOM 674 C C . CYS A 1 118 ? 36.093 10.097 2.741 1.00 37.10 134 CYS A C 1
ATOM 675 O O . CYS A 1 118 ? 35.099 9.833 2.062 1.00 38.44 134 CYS A O 1
ATOM 678 N N . VAL A 1 119 ? 37.346 10.053 2.269 1.00 33.99 135 VAL A N 1
ATOM 679 C CA . VAL A 1 119 ? 37.710 9.682 0.905 1.00 34.78 135 VAL A CA 1
ATOM 680 C C . VAL A 1 119 ? 38.840 8.639 0.939 1.00 38.64 135 VAL A C 1
ATOM 681 O O . VAL A 1 119 ? 39.575 8.532 1.925 1.00 37.46 135 VAL A O 1
ATOM 685 N N . ALA A 1 120 ? 38.982 7.884 -0.160 1.00 35.61 136 ALA A N 1
ATOM 686 C CA . ALA A 1 120 ? 40.044 6.911 -0.357 1.00 35.36 136 ALA A CA 1
ATOM 687 C C . ALA A 1 120 ? 41.419 7.589 -0.163 1.00 38.14 136 ALA A C 1
ATOM 688 O O . ALA A 1 120 ? 41.581 8.757 -0.550 1.00 36.80 136 ALA A O 1
ATOM 690 N N . SER A 1 121 ? 42.376 6.857 0.481 1.00 34.53 137 SER A N 1
ATOM 691 C CA . SER A 1 121 ? 43.769 7.218 0.823 1.00 35.69 137 SER A CA 1
ATOM 692 C C . SER A 1 121 ? 43.874 7.970 2.178 1.00 38.09 137 SER A C 1
ATOM 693 O O . SER A 1 121 ? 44.976 8.060 2.724 1.00 39.81 137 SER A O 1
ATOM 696 N N . ALA A 1 122 ? 42.758 8.480 2.723 1.00 30.95 138 ALA A N 1
ATOM 697 C CA . ALA A 1 122 ? 42.780 9.123 4.043 1.00 29.57 138 ALA A CA 1
ATOM 698 C C . ALA A 1 122 ? 42.766 8.053 5.143 1.00 34.06 138 ALA A C 1
ATOM 699 O O . ALA A 1 122 ? 42.126 7.012 4.967 1.00 33.23 138 ALA A O 1
ATOM 701 N N . SER A 1 123 ? 43.433 8.309 6.286 1.00 29.87 139 SER A N 1
ATOM 702 C CA . SER A 1 123 ? 43.412 7.339 7.383 1.00 28.83 139 SER A CA 1
ATOM 703 C C . SER A 1 123 ? 42.190 7.573 8.249 1.00 32.40 139 SER A C 1
ATOM 704 O O . SER A 1 123 ? 41.631 8.670 8.208 1.00 31.09 139 SER A O 1
ATOM 707 N N . TRP A 1 124 ? 41.796 6.573 9.079 1.00 28.99 140 TRP A N 1
ATOM 708 C CA . TRP A 1 124 ? 40.634 6.744 9.953 1.00 27.93 140 TRP A CA 1
ATOM 709 C C . TRP A 1 124 ? 40.903 7.860 10.982 1.00 29.64 140 TRP A C 1
ATOM 710 O O . TRP A 1 124 ? 39.993 8.646 11.246 1.00 28.54 140 TRP A O 1
ATOM 721 N N . SER A 1 125 ? 42.150 7.986 11.502 1.00 25.76 141 SER A N 1
ATOM 722 C CA . SER A 1 125 ? 42.481 9.064 12.454 1.00 25.36 141 SER A CA 1
ATOM 723 C C . SER A 1 125 ? 42.232 10.443 11.840 1.00 27.71 141 SER A C 1
ATOM 724 O O . SER A 1 125 ? 41.740 11.325 12.546 1.00 27.91 141 SER A O 1
ATOM 727 N N . ALA A 1 126 ? 42.587 10.633 10.542 1.00 24.10 142 ALA A N 1
ATOM 728 C CA . ALA A 1 126 ? 42.404 11.903 9.818 1.00 23.60 142 ALA A CA 1
ATOM 729 C C . ALA A 1 126 ? 40.933 12.202 9.578 1.00 28.31 142 ALA A C 1
ATOM 730 O O . ALA A 1 126 ? 40.495 13.339 9.761 1.00 27.32 142 ALA A O 1
ATOM 732 N N . ILE A 1 127 ? 40.163 11.167 9.150 1.00 25.20 143 ILE A N 1
ATOM 733 C CA . ILE A 1 127 ? 38.733 11.305 8.836 1.00 23.33 143 ILE A CA 1
ATOM 734 C C . ILE A 1 127 ? 37.967 11.611 10.095 1.00 26.72 143 ILE A C 1
ATOM 735 O O . ILE A 1 127 ? 36.983 12.366 10.052 1.00 26.20 143 ILE A O 1
ATOM 740 N N . ASN A 1 128 ? 38.432 11.047 11.237 1.00 23.67 144 ASN A N 1
ATOM 741 C CA . ASN A 1 128 ? 37.755 11.229 12.511 1.00 23.21 144 ASN A CA 1
ATOM 742 C C . ASN A 1 128 ? 38.245 12.463 13.298 1.00 26.52 144 ASN A C 1
ATOM 743 O O . ASN A 1 128 ? 38.025 12.551 14.513 1.00 26.42 144 ASN A O 1
ATOM 748 N N . GLY A 1 129 ? 38.839 13.434 12.605 1.00 23.63 145 GLY A N 1
ATOM 749 C CA . GLY A 1 129 ? 39.279 1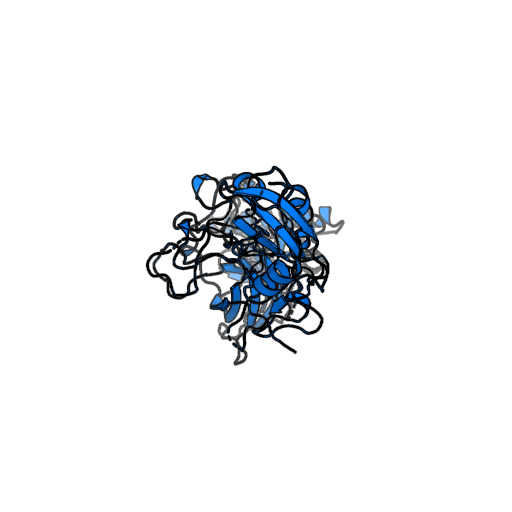4.669 13.241 1.00 22.31 145 GLY A CA 1
ATOM 750 C C . GLY A 1 129 ? 38.083 15.485 13.702 1.00 26.00 145 GLY A C 1
ATOM 751 O O . GLY A 1 129 ? 37.016 15.423 13.075 1.00 24.20 145 GLY A O 1
ATOM 752 N N . ALA A 1 130 ? 38.240 16.245 14.813 1.00 22.53 146 ALA A N 1
ATOM 753 C CA . ALA A 1 130 ? 37.193 17.138 15.314 1.00 22.26 146 ALA A CA 1
ATOM 754 C C . ALA A 1 130 ? 36.846 18.160 14.234 1.00 25.28 146 ALA A C 1
ATOM 755 O O . ALA A 1 130 ? 37.735 18.603 13.505 1.00 23.46 146 ALA A O 1
ATOM 757 N N . VAL A 1 131 ? 35.571 18.536 14.133 1.00 23.76 147 VAL A N 1
ATOM 758 C CA . VAL A 1 131 ? 35.099 19.523 13.141 1.00 23.70 147 VAL A CA 1
ATOM 759 C C . VAL A 1 131 ? 34.024 20.381 13.732 1.00 25.92 147 VAL A C 1
ATOM 760 O O . VAL A 1 131 ? 33.299 19.917 14.597 1.00 24.70 147 VAL A O 1
ATOM 764 N N . GLU A 1 132 ? 33.836 21.591 13.194 1.00 24.17 148 GLU A N 1
ATOM 765 C CA . GLU A 1 132 ? 32.684 22.391 13.582 1.00 24.59 148 GLU A CA 1
ATOM 766 C C . GLU A 1 132 ? 31.501 21.950 12.719 1.00 28.43 148 GLU A C 1
ATOM 767 O O . GLU A 1 132 ? 31.680 21.663 11.537 1.00 27.32 148 GLU A O 1
ATOM 773 N N . GLN A 1 133 ? 30.317 21.816 13.312 1.00 23.65 149 GLN A N 1
ATOM 774 C CA . GLN A 1 133 ? 29.108 21.493 12.543 1.00 23.24 149 GLN A CA 1
ATOM 775 C C . GLN A 1 133 ? 27.976 22.276 13.086 1.00 27.29 149 GLN A C 1
ATOM 776 O O . GLN A 1 133 ? 27.842 22.331 14.308 1.00 27.16 149 GLN A O 1
ATOM 782 N N . THR A 1 134 ? 27.110 22.808 12.215 1.00 24.84 150 THR A N 1
ATOM 783 C CA . THR A 1 134 ? 25.853 23.402 12.694 1.00 25.16 150 THR A CA 1
ATOM 784 C C . THR A 1 134 ? 24.892 22.229 12.929 1.00 27.31 150 THR A C 1
ATOM 785 O O . THR A 1 134 ? 25.065 21.162 12.316 1.00 25.59 150 THR A O 1
ATOM 789 N N . LEU A 1 135 ? 23.871 22.419 13.770 1.00 25.43 151 LEU A N 1
ATOM 790 C CA . LEU A 1 135 ? 22.879 21.366 14.009 1.00 25.57 151 LEU A CA 1
ATOM 791 C C . LEU A 1 135 ? 22.191 20.929 12.683 1.00 28.59 151 LEU A C 1
ATOM 792 O O . LEU A 1 135 ? 22.013 19.728 12.452 1.00 26.61 151 LEU A O 1
ATOM 797 N N . ASP A 1 136 ? 21.870 21.889 11.795 1.00 26.36 152 ASP A N 1
ATOM 798 C CA . ASP A 1 136 ? 21.229 21.573 10.498 1.00 27.50 152 ASP A CA 1
ATOM 799 C C . ASP A 1 136 ? 22.101 20.675 9.617 1.00 29.50 152 ASP A C 1
ATOM 800 O O . ASP A 1 136 ? 21.576 19.847 8.881 1.00 28.37 152 ASP A O 1
ATOM 805 N N . GLU A 1 137 ? 23.431 20.835 9.699 1.00 25.31 153 GLU A N 1
ATOM 806 C CA . GLU A 1 137 ? 24.376 20.049 8.895 1.00 24.77 153 GLU A CA 1
ATOM 807 C C . GLU A 1 137 ? 24.367 18.551 9.259 1.00 27.53 153 GLU A C 1
ATOM 808 O O . GLU A 1 137 ? 24.725 17.734 8.409 1.00 26.92 153 GLU A O 1
ATOM 814 N N . VAL A 1 138 ? 23.887 18.184 10.484 1.00 23.72 154 VAL A N 1
ATOM 815 C CA . VAL A 1 138 ? 23.856 16.790 10.957 1.00 23.95 154 VAL A CA 1
ATOM 816 C C . VAL A 1 138 ? 22.416 16.292 11.307 1.00 27.30 154 VAL A C 1
ATOM 817 O O . VAL A 1 138 ? 22.254 15.165 11.765 1.00 28.37 154 VAL A O 1
ATOM 821 N N . THR A 1 139 ? 21.384 17.113 11.097 1.00 23.78 155 THR A N 1
ATOM 822 C CA . THR A 1 139 ? 20.002 16.682 11.326 1.00 24.22 155 THR A CA 1
ATOM 823 C C . THR A 1 139 ? 19.101 16.985 10.112 1.00 29.43 155 THR A C 1
ATOM 824 O O . THR A 1 139 ? 18.000 16.462 10.032 1.00 29.75 155 THR A O 1
ATOM 828 N N . GLY A 1 140 ? 19.552 17.877 9.236 1.00 27.52 156 GLY A N 1
ATOM 829 C CA . GLY A 1 140 ? 18.778 18.388 8.112 1.00 27.63 156 GLY A CA 1
ATOM 830 C C . GLY A 1 140 ? 17.997 19.621 8.543 1.00 31.72 156 GLY A C 1
ATOM 831 O O . GLY A 1 140 ? 17.555 19.705 9.697 1.00 28.01 156 GLY A O 1
ATOM 832 N N . THR A 1 141 ? 17.783 20.585 7.617 1.00 30.51 157 THR A N 1
ATOM 833 C CA . THR A 1 141 ? 16.997 21.789 7.954 1.00 31.93 157 THR A CA 1
ATOM 834 C C . THR A 1 141 ? 15.515 21.400 8.243 1.00 37.13 157 THR A C 1
ATOM 835 O O . THR A 1 141 ? 14.842 22.094 9.009 1.00 36.11 157 THR A O 1
ATOM 839 N N . SER A 1 142 ? 15.043 20.267 7.682 1.00 33.56 158 SER A N 1
ATOM 840 C CA . SER A 1 142 ? 13.678 19.783 7.920 1.00 35.11 158 SER A CA 1
ATOM 841 C C . SER A 1 142 ? 13.616 18.748 9.075 1.00 39.13 158 SER A C 1
ATOM 842 O O . SER A 1 142 ? 12.538 18.224 9.348 1.00 39.72 158 SER A O 1
ATOM 845 N N . LYS A 1 143 ? 14.763 18.484 9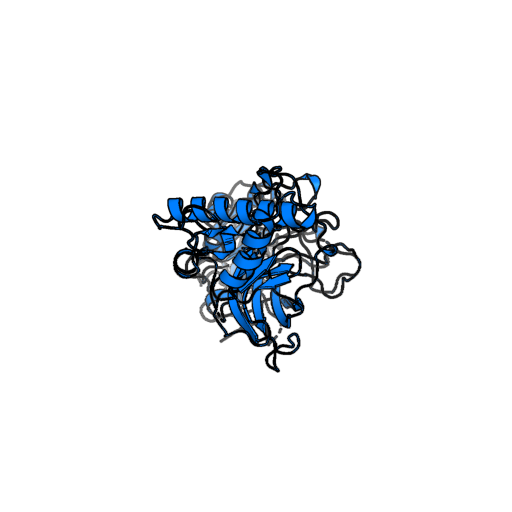.761 1.00 33.65 159 LYS A N 1
ATOM 846 C CA . LYS A 1 143 ? 14.913 17.525 10.874 1.00 32.42 159 LYS A CA 1
ATOM 847 C C . LYS A 1 143 ? 14.432 16.099 10.473 1.00 34.97 159 LYS A C 1
ATOM 848 O O . LYS A 1 143 ? 13.707 15.415 11.214 1.00 33.51 159 LYS A O 1
ATOM 854 N N . ASN A 1 144 ? 14.853 15.670 9.278 1.00 30.33 160 ASN A N 1
ATOM 855 C CA . ASN A 1 144 ? 14.525 14.357 8.717 1.00 30.94 160 ASN A CA 1
ATOM 856 C C . ASN A 1 144 ? 15.771 13.734 8.069 1.00 34.01 160 ASN A C 1
ATOM 857 O O . ASN A 1 144 ? 15.648 12.826 7.246 1.00 34.15 160 ASN A O 1
ATOM 862 N N . ASN A 1 145 ? 16.970 14.260 8.422 1.00 30.64 161 ASN A N 1
ATOM 863 C CA . ASN A 1 145 ? 18.241 13.885 7.816 1.00 29.52 161 ASN A CA 1
ATOM 864 C C . ASN A 1 145 ? 19.337 13.711 8.880 1.00 30.50 161 ASN A C 1
ATOM 865 O O . ASN A 1 145 ? 20.402 14.309 8.778 1.00 29.25 161 ASN A O 1
ATOM 870 N N . PHE A 1 146 ? 19.069 12.882 9.890 1.00 26.89 162 PHE A N 1
ATOM 871 C CA . PHE A 1 146 ? 19.966 12.662 11.011 1.00 25.25 162 PHE A CA 1
ATOM 872 C C . PHE A 1 146 ? 21.193 11.827 10.628 1.00 26.04 162 PHE A C 1
ATOM 873 O O . PHE A 1 146 ? 21.068 10.680 10.199 1.00 23.64 162 PHE A O 1
ATOM 897 N N . ILE A 1 149 ? 26.395 7.018 12.660 1.00 24.58 165 ILE A N 1
ATOM 898 C CA . ILE A 1 149 ? 27.721 6.398 12.441 1.00 23.33 165 ILE A CA 1
ATOM 899 C C . ILE A 1 149 ? 27.880 5.187 13.356 1.00 28.47 165 ILE A C 1
ATOM 900 O O . ILE A 1 149 ? 27.159 5.089 14.363 1.00 28.39 165 ILE A O 1
ATOM 905 N N . ASN A 1 150 ? 28.851 4.287 13.036 1.00 23.27 166 ASN A N 1
ATOM 906 C CA . ASN A 1 150 ? 29.215 3.118 13.848 1.00 23.24 166 ASN A CA 1
ATOM 907 C C . ASN A 1 150 ? 29.097 3.445 15.335 1.00 27.12 166 ASN A C 1
ATOM 908 O O . ASN A 1 150 ? 29.667 4.450 15.773 1.00 24.59 166 ASN A O 1
ATOM 913 N N . ALA A 1 151 ? 28.325 2.639 16.091 1.00 25.33 167 ALA A N 1
ATOM 914 C CA . ALA A 1 151 ? 28.079 2.897 17.519 1.00 26.68 167 ALA A CA 1
ATOM 915 C C . ALA A 1 151 ? 29.260 2.596 18.467 1.00 35.77 167 ALA A C 1
ATOM 916 O O . ALA A 1 151 ? 29.341 3.213 19.539 1.00 35.87 167 ALA A O 1
ATOM 918 N N . GLY A 1 152 ? 30.115 1.646 18.134 1.00 36.44 168 GLY A N 1
ATOM 919 C CA . GLY A 1 152 ? 31.201 1.295 19.060 1.00 41.05 168 GLY A CA 1
ATOM 920 C C . GLY A 1 152 ? 30.780 0.402 20.233 1.00 53.07 168 GLY A C 1
ATOM 921 O O . GLY A 1 152 ? 29.590 0.318 20.572 1.00 54.14 168 GLY A O 1
ATOM 922 N N . ASP A 1 153 ? 31.765 -0.253 20.887 1.00 54.21 169 ASP A N 1
ATOM 923 C CA . ASP A 1 153 ? 31.545 -1.213 21.979 1.00 56.31 169 ASP A CA 1
ATOM 924 C C . ASP A 1 153 ? 31.694 -0.589 23.384 1.00 63.86 169 ASP A C 1
ATOM 925 O O . ASP A 1 153 ? 32.779 -0.134 23.764 1.00 63.14 169 ASP A O 1
ATOM 930 N N . ASN A 1 154 ? 30.584 -0.638 24.162 1.00 62.94 170 ASN A N 1
ATOM 931 C CA . ASN A 1 154 ? 30.400 -0.129 25.531 1.00 63.87 170 ASN A CA 1
ATOM 932 C C . ASN A 1 154 ? 31.389 -0.691 26.565 1.00 69.30 170 ASN A C 1
ATOM 933 O O . ASN A 1 154 ? 31.800 0.053 27.461 1.00 67.99 170 ASN A O 1
ATOM 935 N N . ALA A 1 155 ? 31.713 -2.010 26.476 1.00 67.74 171 ALA A N 1
ATOM 936 C CA . ALA A 1 155 ? 32.618 -2.726 27.387 1.00 68.44 171 ALA A CA 1
ATOM 937 C C . ALA A 1 155 ? 34.015 -2.954 26.753 1.00 73.20 171 ALA A C 1
ATOM 938 O O . ALA A 1 155 ? 34.848 -3.692 27.301 1.00 72.56 171 ALA A O 1
ATOM 940 N N . ASN A 1 156 ? 34.265 -2.302 25.603 1.00 70.48 172 ASN A N 1
ATOM 941 C CA . ASN A 1 156 ? 35.536 -2.372 24.878 1.00 70.71 172 ASN A CA 1
ATOM 942 C C . ASN A 1 156 ? 35.812 -0.997 24.227 1.00 73.23 172 ASN A C 1
ATOM 943 O O . ASN A 1 156 ? 35.833 -0.903 22.996 1.00 72.35 172 ASN A O 1
ATOM 948 N N . PRO A 1 157 ? 35.975 0.094 25.031 1.00 69.82 173 PRO A N 1
ATOM 949 C CA . PRO A 1 157 ? 36.180 1.433 24.430 1.00 69.04 173 PRO A CA 1
ATOM 950 C C . PRO A 1 157 ? 37.431 1.569 23.545 1.00 73.28 173 PRO A C 1
ATOM 951 O O . PRO A 1 157 ? 37.384 2.308 22.563 1.00 73.25 173 PRO A O 1
ATOM 955 N N . THR A 1 158 ? 38.527 0.849 23.878 1.00 69.76 174 THR A N 1
ATOM 956 C CA . THR A 1 158 ? 39.818 0.855 23.164 1.00 69.55 174 THR A CA 1
ATOM 957 C C . THR A 1 158 ? 39.698 0.381 21.689 1.00 71.06 174 THR A C 1
ATOM 958 O O . THR A 1 158 ? 40.511 0.786 20.852 1.00 71.36 174 THR A O 1
ATOM 962 N N . ASN A 1 159 ? 38.687 -0.459 21.387 1.00 64.55 175 ASN A N 1
ATOM 963 C CA . ASN A 1 159 ? 38.400 -1.048 20.071 1.00 63.37 175 ASN A CA 1
ATOM 964 C C . ASN A 1 159 ? 38.032 0.000 18.981 1.00 61.85 175 ASN A C 1
ATOM 965 O O . ASN A 1 159 ? 38.249 -0.243 17.790 1.00 60.74 175 ASN A O 1
ATOM 970 N N . GLY A 1 160 ? 37.447 1.123 19.387 1.00 54.18 176 GLY A N 1
ATOM 971 C CA . GLY A 1 160 ? 37.050 2.151 18.435 1.00 51.35 176 GLY A CA 1
ATOM 972 C C . GLY A 1 160 ? 35.829 1.819 17.588 1.00 49.57 176 GLY A C 1
ATOM 973 O O . GLY A 1 160 ? 35.091 0.870 17.864 1.00 48.15 176 GLY A O 1
ATOM 974 N N . ALA A 1 161 ? 35.631 2.607 16.528 1.00 42.27 177 ALA A N 1
ATOM 975 C CA . ALA A 1 161 ? 34.455 2.581 15.678 1.00 39.92 177 ALA A CA 1
ATOM 976 C C . ALA A 1 161 ? 34.381 1.457 14.648 1.00 38.23 177 ALA A C 1
ATOM 977 O O . ALA A 1 161 ? 33.293 0.935 14.418 1.00 36.75 177 ALA A O 1
ATOM 979 N N . LEU A 1 162 ? 35.491 1.157 13.971 1.00 31.50 178 LEU A N 1
ATOM 980 C CA . LEU A 1 162 ? 35.524 0.269 12.816 1.00 29.91 178 LEU A CA 1
ATOM 981 C C . LEU A 1 162 ? 35.124 -1.165 13.147 1.00 33.85 178 LEU A C 1
ATOM 982 O O . LEU A 1 162 ? 35.516 -1.699 14.182 1.00 35.16 178 LEU A O 1
ATOM 987 N N . VAL A 1 163 ? 34.275 -1.742 12.289 1.00 28.37 179 VAL A N 1
ATOM 988 C CA . VAL A 1 163 ? 33.718 -3.098 12.430 1.00 29.05 179 VAL A CA 1
ATOM 989 C C . VAL A 1 163 ? 34.460 -4.025 11.451 1.00 32.60 179 VAL A C 1
ATOM 990 O O . VAL A 1 163 ? 34.745 -3.603 10.335 1.00 32.43 179 VAL A O 1
ATOM 994 N N . THR A 1 164 ? 34.782 -5.265 11.868 1.00 31.04 180 THR A N 1
ATOM 995 C CA . THR A 1 164 ? 35.460 -6.250 11.019 1.00 31.64 180 THR A CA 1
ATOM 996 C C . THR A 1 164 ? 34.635 -6.494 9.754 1.00 36.47 180 THR A C 1
ATOM 997 O O . THR A 1 164 ? 33.430 -6.708 9.851 1.00 36.90 180 THR A O 1
ATOM 1001 N N . ALA A 1 165 ? 35.281 -6.447 8.580 1.00 32.56 181 ALA A N 1
ATOM 1002 C CA . ALA A 1 165 ? 34.620 -6.700 7.307 1.00 32.37 181 ALA A CA 1
ATOM 1003 C C . ALA A 1 165 ? 34.785 -8.186 6.954 1.00 37.84 181 ALA A C 1
ATOM 1004 O O . ALA A 1 165 ? 35.909 -8.679 6.954 1.00 39.13 181 ALA A O 1
ATOM 1006 N N . ASN A 1 166 ? 33.669 -8.903 6.701 1.00 33.00 182 ASN A N 1
ATOM 1007 C CA . ASN A 1 166 ? 33.667 -10.329 6.324 1.00 32.98 182 ASN A CA 1
ATOM 1008 C C . ASN A 1 166 ? 33.849 -10.446 4.823 1.00 34.36 182 ASN A C 1
ATOM 1009 O O . ASN A 1 166 ? 32.895 -10.712 4.089 1.00 34.11 182 ASN A O 1
ATOM 1014 N N . VAL A 1 167 ? 35.083 -10.225 4.360 1.00 31.30 183 VAL A N 1
ATOM 1015 C CA . VAL A 1 167 ? 35.412 -10.187 2.946 1.00 31.13 183 VAL A CA 1
ATOM 1016 C C . VAL A 1 167 ? 35.657 -11.584 2.410 1.00 36.35 183 VAL A C 1
ATOM 1017 O O . VAL A 1 167 ? 36.446 -12.338 2.966 1.00 38.13 183 VAL A O 1
ATOM 1021 N N . LYS A 1 168 ? 34.966 -11.927 1.321 1.00 33.74 184 LYS A N 1
ATOM 1022 C CA . LYS A 1 168 ? 35.087 -13.220 0.639 1.00 33.44 184 LYS A CA 1
ATOM 1023 C C . LYS A 1 168 ? 35.914 -13.009 -0.628 1.00 40.23 184 LYS A C 1
ATOM 1024 O O . LYS A 1 168 ? 35.412 -12.487 -1.632 1.00 39.31 184 LYS A O 1
ATOM 1030 N N . VAL A 1 169 ? 37.211 -13.349 -0.531 1.00 38.69 185 VAL A N 1
ATOM 1031 C CA . VAL A 1 169 ? 38.200 -13.182 -1.594 1.00 39.61 185 VAL A CA 1
ATOM 1032 C C . VAL A 1 169 ? 38.217 -14.411 -2.501 1.00 46.66 185 VAL A C 1
ATOM 1033 O O . VAL A 1 169 ? 38.427 -15.531 -2.024 1.00 45.87 185 VAL A O 1
ATOM 1037 N N . VAL A 1 170 ? 37.978 -14.193 -3.811 1.00 45.34 186 VAL A N 1
ATOM 1038 C CA . VAL A 1 170 ? 38.015 -15.240 -4.834 1.00 46.63 186 VAL A CA 1
ATOM 1039 C C . VAL A 1 170 ? 39.482 -15.681 -4.976 1.00 53.99 186 VAL A C 1
ATOM 1040 O O . VAL A 1 170 ? 40.304 -14.938 -5.524 1.00 53.17 186 VAL A O 1
ATOM 1044 N N . ASP A 1 171 ? 39.815 -16.841 -4.390 1.00 54.90 187 ASP A N 1
ATOM 1045 C CA . ASP A 1 171 ? 41.169 -17.420 -4.424 1.00 56.86 187 ASP A CA 1
ATOM 1046 C C . ASP A 1 171 ? 41.207 -18.761 -5.217 1.00 64.90 187 ASP A C 1
ATOM 1047 O O . ASP A 1 171 ? 42.246 -19.423 -5.270 1.00 65.68 187 ASP A O 1
ATOM 1052 N N . GLY A 1 172 ? 40.074 -19.143 -5.807 1.00 63.30 188 GLY A N 1
ATOM 1053 C CA . GLY A 1 172 ? 39.939 -20.371 -6.586 1.00 65.03 188 GLY A CA 1
ATOM 1054 C C . GLY A 1 172 ? 39.939 -21.652 -5.768 1.00 71.29 188 GLY A C 1
ATOM 1055 O O . GLY A 1 172 ? 39.428 -22.676 -6.230 1.00 72.11 188 GLY A O 1
ATOM 1056 N N . THR A 1 173 ? 40.511 -21.602 -4.542 1.00 67.85 189 THR A N 1
ATOM 1057 C CA . THR A 1 173 ? 40.641 -22.718 -3.605 1.00 67.84 189 THR A CA 1
ATOM 1058 C C . THR A 1 173 ? 39.396 -22.730 -2.675 1.00 72.59 189 THR A C 1
ATOM 1059 O O . THR A 1 173 ? 38.377 -23.320 -3.044 1.00 73.11 189 THR A O 1
ATOM 1063 N N . THR A 1 174 ? 39.470 -22.048 -1.509 1.00 68.80 190 THR A N 1
ATOM 1064 C CA . THR A 1 174 ? 38.399 -21.879 -0.517 1.00 68.07 190 THR A CA 1
ATOM 1065 C C . THR A 1 174 ? 37.147 -21.296 -1.189 1.00 69.80 190 THR A C 1
ATOM 1066 O O . THR A 1 174 ? 36.049 -21.842 -1.027 1.00 69.71 190 THR A O 1
ATOM 1070 N N . ILE A 1 175 ? 37.336 -20.206 -1.967 1.00 63.50 191 ILE A N 1
ATOM 1071 C CA . ILE A 1 175 ? 36.283 -19.518 -2.716 1.00 62.44 191 ILE A CA 1
ATOM 1072 C C . ILE A 1 175 ? 36.609 -19.676 -4.227 1.00 66.65 191 ILE A C 1
ATOM 1073 O O . ILE A 1 175 ? 37.486 -18.970 -4.739 1.00 65.87 191 ILE A O 1
ATOM 1078 N N . PRO A 1 176 ? 35.928 -20.616 -4.932 1.00 63.94 192 PRO A N 1
ATOM 1079 C CA . PRO A 1 176 ? 36.269 -20.875 -6.343 1.00 64.64 192 PRO A CA 1
ATOM 1080 C C . PRO A 1 176 ? 35.850 -19.788 -7.341 1.00 67.96 192 PRO A C 1
ATOM 1081 O O . PRO A 1 176 ? 36.693 -19.376 -8.139 1.00 68.81 192 PRO A O 1
ATOM 1085 N N . ASP A 1 177 ? 34.572 -19.359 -7.337 1.00 62.33 193 ASP A N 1
ATOM 1086 C CA . ASP A 1 177 ? 34.091 -18.356 -8.287 1.00 61.88 193 ASP A CA 1
ATOM 1087 C C . ASP A 1 177 ? 33.408 -17.147 -7.594 1.00 62.45 193 ASP A C 1
ATOM 1088 O O . ASP A 1 177 ? 33.200 -17.153 -6.377 1.00 60.61 193 ASP A O 1
ATOM 1093 N N . VAL A 1 178 ? 33.073 -16.115 -8.390 1.00 57.83 194 VAL A N 1
ATOM 1094 C CA . VAL A 1 178 ? 32.425 -14.896 -7.913 1.00 57.44 194 VAL A CA 1
ATOM 1095 C C . VAL A 1 178 ? 31.016 -15.208 -7.382 1.00 59.01 194 VAL A C 1
ATOM 1096 O O . VAL A 1 178 ? 30.614 -14.589 -6.403 1.00 57.58 194 VAL A O 1
ATOM 1100 N N . ALA A 1 179 ? 30.298 -16.198 -7.986 1.00 54.29 195 ALA A N 1
ATOM 1101 C CA . ALA A 1 179 ? 28.960 -16.612 -7.533 1.00 53.26 195 ALA A CA 1
ATOM 1102 C C . ALA A 1 179 ? 28.997 -17.150 -6.087 1.00 52.23 195 ALA A C 1
ATOM 1103 O O . ALA A 1 179 ? 28.044 -16.935 -5.331 1.00 49.39 195 ALA A O 1
ATOM 1105 N N . THR A 1 180 ? 30.101 -17.857 -5.732 1.00 47.61 196 THR A N 1
ATOM 1106 C CA . THR A 1 180 ? 30.364 -18.433 -4.410 1.00 46.27 196 THR A CA 1
ATOM 1107 C C . THR A 1 180 ? 30.728 -17.310 -3.462 1.00 47.01 196 THR A C 1
ATOM 1108 O O . THR A 1 180 ? 30.203 -17.275 -2.344 1.00 46.92 196 THR A O 1
ATOM 1112 N N . ALA A 1 181 ? 31.602 -16.372 -3.911 1.00 40.87 197 ALA A N 1
ATOM 1113 C CA . ALA A 1 181 ? 31.985 -15.206 -3.096 1.00 39.25 197 ALA A CA 1
ATOM 1114 C C . ALA A 1 181 ? 30.755 -14.424 -2.696 1.00 42.80 197 ALA A C 1
ATOM 1115 O O . ALA A 1 181 ? 30.615 -14.125 -1.514 1.00 41.97 197 ALA A O 1
ATOM 1117 N N . ILE A 1 182 ? 29.819 -14.201 -3.659 1.00 40.57 198 ILE A N 1
ATOM 1118 C CA . ILE A 1 182 ? 28.544 -13.475 -3.495 1.00 40.71 198 ILE A CA 1
ATOM 1119 C C . ILE A 1 182 ? 27.623 -14.220 -2.513 1.00 43.63 198 ILE A C 1
ATOM 1120 O O . ILE A 1 182 ? 27.091 -13.584 -1.603 1.00 42.97 198 ILE A O 1
ATOM 1125 N N . SER A 1 183 ? 27.453 -15.555 -2.681 1.00 41.58 199 SER A N 1
ATOM 1126 C CA . SER A 1 183 ? 26.580 -16.352 -1.804 1.00 41.06 199 SER A CA 1
ATOM 1127 C C . SER A 1 183 ? 27.135 -16.417 -0.369 1.00 41.22 199 SER A C 1
ATOM 1128 O O . SER A 1 183 ? 26.361 -16.298 0.568 1.00 40.38 199 SER A O 1
ATOM 1131 N N . GLU A 1 184 ? 28.457 -16.577 -0.212 1.00 37.36 200 GLU A N 1
ATOM 1132 C CA . GLU A 1 184 ? 29.148 -16.609 1.080 1.00 37.49 200 GLU A CA 1
ATOM 1133 C C . GLU A 1 184 ? 29.070 -15.245 1.790 1.00 39.93 200 GLU A C 1
ATOM 1134 O O . GLU A 1 184 ? 28.874 -15.197 2.998 1.00 38.88 200 GLU A O 1
ATOM 1140 N N . ALA A 1 185 ? 29.242 -14.139 1.042 1.00 36.43 201 ALA A N 1
ATOM 1141 C CA . ALA A 1 185 ? 29.159 -12.785 1.597 1.00 34.74 201 ALA A CA 1
ATOM 1142 C C . ALA A 1 185 ? 27.739 -12.512 2.111 1.00 37.69 201 ALA A C 1
ATOM 1143 O O . ALA A 1 185 ? 27.567 -12.012 3.225 1.00 34.93 201 ALA A O 1
ATOM 1145 N N . GLN A 1 186 ? 26.727 -12.933 1.331 1.00 35.18 202 GLN A N 1
ATOM 1146 C CA . GLN A 1 186 ? 25.317 -12.731 1.667 1.00 35.13 202 GLN A CA 1
ATOM 1147 C C . GLN A 1 186 ? 24.885 -13.594 2.850 1.00 38.58 202 GLN A C 1
ATOM 1148 O O . GLN A 1 186 ? 23.986 -13.188 3.572 1.00 40.97 202 GLN A O 1
ATOM 1154 N N . ALA A 1 187 ? 25.542 -14.747 3.064 1.00 32.54 203 ALA A N 1
ATOM 1155 C CA . ALA A 1 187 ? 25.295 -15.670 4.184 1.00 33.15 203 ALA A CA 1
ATOM 1156 C C . ALA A 1 187 ? 26.120 -15.274 5.450 1.00 38.78 203 ALA A C 1
ATOM 1157 O O . ALA A 1 187 ? 25.974 -15.899 6.496 1.00 37.96 203 ALA A O 1
ATOM 1159 N N . ASP A 1 188 ? 26.994 -14.248 5.339 1.00 37.33 204 ASP A N 1
ATOM 1160 C CA . ASP A 1 188 ? 27.888 -13.807 6.419 1.00 36.55 204 ASP A CA 1
ATOM 1161 C C . ASP A 1 188 ? 28.047 -12.289 6.372 1.00 38.15 204 ASP A C 1
ATOM 1162 O O . ASP A 1 188 ? 29.146 -11.769 6.173 1.00 37.09 204 ASP A O 1
ATOM 1167 N N . ARG A 1 189 ? 26.931 -11.577 6.529 1.00 33.88 205 ARG A N 1
ATOM 1168 C CA . ARG A 1 189 ? 26.932 -10.123 6.440 1.00 33.56 205 ARG A CA 1
ATOM 1169 C C . ARG A 1 189 ? 27.655 -9.490 7.602 1.00 38.19 205 ARG A C 1
ATOM 1170 O O . ARG A 1 189 ? 27.595 -10.008 8.721 1.00 36.97 205 ARG A O 1
ATOM 1178 N N . SER A 1 190 ? 28.348 -8.361 7.330 1.00 35.72 206 SER A N 1
ATOM 1179 C CA . SER A 1 190 ? 29.001 -7.572 8.365 1.00 34.68 206 SER A CA 1
ATOM 1180 C C . SER A 1 190 ? 27.926 -6.697 8.997 1.00 37.69 206 SER A C 1
ATOM 1181 O O . SER A 1 190 ? 27.360 -5.826 8.322 1.00 36.64 206 SER A O 1
ATOM 1197 N N . ILE A 1 192 ? 26.637 -3.815 11.221 1.00 30.97 208 ILE A N 1
ATOM 1198 C CA . ILE A 1 192 ? 27.093 -2.524 11.704 1.00 29.33 208 ILE A CA 1
ATOM 1199 C C . ILE A 1 192 ? 25.977 -1.840 12.452 1.00 35.35 208 ILE A C 1
ATOM 1200 O O . ILE A 1 192 ? 25.012 -1.407 11.819 1.00 37.46 208 ILE A O 1
ATOM 1205 N N . TYR A 1 193 ? 26.111 -1.701 13.783 1.00 31.67 209 TYR A N 1
ATOM 1206 C CA A TYR A 1 193 ? 25.123 -0.934 14.541 0.50 31.21 209 TYR A CA 1
ATOM 1207 C CA B TYR A 1 193 ? 25.147 -0.936 14.583 0.50 31.30 209 TYR A CA 1
ATOM 1208 C C . TYR A 1 193 ? 25.497 0.531 14.397 1.00 32.92 209 TYR A C 1
ATOM 1209 O O . TYR A 1 193 ? 26.686 0.867 14.436 1.00 30.13 209 TYR A O 1
ATOM 1226 N N . VAL A 1 194 ? 24.498 1.401 14.184 1.00 28.61 210 VAL A N 1
ATOM 1227 C CA . VAL A 1 194 ? 24.769 2.831 14.030 1.00 27.78 210 VAL A CA 1
ATOM 1228 C C . VAL A 1 194 ? 23.998 3.621 15.100 1.00 30.89 210 VAL A C 1
ATOM 1229 O O . VAL A 1 194 ? 22.937 3.192 15.538 1.00 31.02 210 VAL A O 1
ATOM 1233 N N . ASP A 1 195 ? 24.556 4.760 15.508 1.00 26.60 211 ASP A N 1
ATOM 1234 C CA . ASP A 1 195 ? 23.986 5.687 16.484 1.00 26.03 211 ASP A CA 1
ATOM 1235 C C . ASP A 1 195 ? 23.805 7.042 15.859 1.00 28.48 211 ASP A C 1
ATOM 1236 O O . ASP A 1 195 ? 24.718 7.481 15.156 1.00 27.65 211 ASP A O 1
ATOM 1241 N N . ARG A 1 196 ? 22.706 7.768 16.171 1.00 25.04 212 ARG A N 1
ATOM 1242 C CA . ARG A 1 196 ? 22.617 9.158 15.665 1.00 25.14 212 ARG A CA 1
ATOM 1243 C C . ARG A 1 196 ? 23.714 9.991 16.394 1.00 26.60 212 ARG A C 1
ATOM 1244 O O . ARG A 1 196 ? 24.022 9.683 17.551 1.00 23.96 212 ARG A O 1
ATOM 1252 N N . VAL A 1 197 ? 24.326 10.988 15.723 1.00 23.44 213 VAL A N 1
ATOM 1253 C CA . VAL A 1 197 ? 25.440 11.759 16.328 1.00 21.58 213 VAL A CA 1
ATOM 1254 C C . VAL A 1 197 ? 24.946 12.841 17.324 1.00 26.36 213 VAL A C 1
ATOM 1255 O O . VAL A 1 197 ? 25.749 13.331 18.124 1.00 25.61 213 VAL A O 1
ATOM 1259 N N . VAL A 1 198 ? 23.631 13.166 17.308 1.00 24.69 214 VAL A N 1
ATOM 1260 C CA . VAL A 1 198 ? 23.056 14.178 18.197 1.00 22.83 214 VAL A CA 1
ATOM 1261 C C . VAL A 1 198 ? 22.307 13.542 19.361 1.00 26.28 214 VAL A C 1
ATOM 1262 O O . VAL A 1 198 ? 22.008 12.354 19.319 1.00 26.83 214 VAL A O 1
ATOM 1266 N N . ALA A 1 199 ? 22.013 14.352 20.395 1.00 22.37 215 ALA A N 1
ATOM 1267 C CA . ALA A 1 199 ? 21.150 14.019 21.525 1.00 22.96 215 ALA A CA 1
ATOM 1268 C C . ALA A 1 199 ? 19.756 14.602 21.256 1.00 26.73 215 ALA A C 1
ATOM 1269 O O . ALA A 1 199 ? 19.635 15.569 20.500 1.00 25.80 215 ALA A O 1
ATOM 1271 N N . LYS A 1 200 ? 18.713 14.036 21.882 1.00 22.77 216 LYS A N 1
ATOM 1272 C CA . LYS A 1 200 ? 17.345 14.531 21.774 1.00 21.72 216 LYS A CA 1
ATOM 1273 C C . LYS A 1 200 ? 16.926 15.014 23.156 1.00 26.89 216 LYS A C 1
ATOM 1274 O O . LYS A 1 200 ? 17.251 14.371 24.157 1.00 26.50 216 LYS A O 1
ATOM 1280 N N . VAL A 1 201 ? 16.236 16.158 23.230 1.00 24.56 217 VAL A N 1
ATOM 1281 C CA . VAL A 1 201 ? 15.794 16.679 24.534 1.00 23.55 217 VAL A CA 1
ATOM 1282 C C . VAL A 1 201 ? 14.309 17.036 24.477 1.00 27.36 217 VAL A C 1
ATOM 1283 O O . VAL A 1 201 ? 13.845 17.661 23.520 1.00 25.46 217 VAL A O 1
ATOM 1287 N N . SER A 1 202 ? 13.584 16.637 25.517 1.00 24.58 218 SER A N 1
ATOM 1288 C CA . SER A 1 202 ? 12.179 16.943 25.698 1.00 25.97 218 SER A CA 1
ATOM 1289 C C . SER A 1 202 ? 11.978 17.694 26.994 1.00 30.33 218 SER A C 1
ATOM 1290 O O . SER A 1 202 ? 12.634 17.404 27.993 1.00 29.98 218 SER A O 1
ATOM 1293 N N . LEU A 1 203 ? 11.069 18.667 26.969 1.00 27.17 219 LEU A N 1
ATOM 1294 C CA . LEU A 1 203 ? 10.701 19.462 28.138 1.00 26.20 219 LEU A CA 1
ATOM 1295 C C . LEU A 1 203 ? 9.194 19.426 28.314 1.00 30.06 219 LEU A C 1
ATOM 1296 O O . LEU A 1 203 ? 8.457 19.543 27.331 1.00 30.89 219 LEU A O 1
ATOM 1301 N N . GLY A 1 204 ? 8.750 19.233 29.553 1.00 26.13 220 GLY A N 1
ATOM 1302 C CA . GLY A 1 204 ? 7.329 19.231 29.884 1.00 26.87 220 GLY A CA 1
ATOM 1303 C C . GLY A 1 204 ? 7.123 19.538 31.350 1.00 32.26 220 GLY A C 1
ATOM 1304 O O . GLY A 1 204 ? 8.087 19.602 32.113 1.00 30.19 220 GLY A O 1
ATOM 1305 N N . THR A 1 205 ? 5.874 19.712 31.752 1.00 31.76 221 THR A N 1
ATOM 1306 C CA . THR A 1 205 ? 5.494 19.930 33.157 1.00 33.58 221 THR A CA 1
ATOM 1307 C C . THR A 1 205 ? 4.830 18.641 33.662 1.00 40.55 221 THR A C 1
ATOM 1308 O O . THR A 1 205 ? 4.371 17.837 32.837 1.00 40.58 221 THR A O 1
ATOM 1312 N N . ASN A 1 206 ? 4.757 18.449 34.996 1.00 38.14 222 ASN A N 1
ATOM 1313 C CA . ASN A 1 206 ? 4.135 17.263 35.586 1.00 39.25 222 ASN A CA 1
ATOM 1314 C C . ASN A 1 206 ? 2.654 17.185 35.171 1.00 44.87 222 ASN A C 1
ATOM 1315 O O . ASN A 1 206 ? 1.903 18.128 35.461 1.00 43.40 222 ASN A O 1
ATOM 1320 N N . PRO A 1 207 ? 2.220 16.058 34.520 1.00 44.06 223 PRO A N 1
ATOM 1321 C CA . PRO A 1 207 ? 0.810 15.936 34.077 1.00 45.50 223 PRO A CA 1
ATOM 1322 C C . PRO A 1 207 ? -0.221 16.054 35.207 1.00 52.59 223 PRO A C 1
ATOM 1323 O O . PRO A 1 207 ? -1.321 16.571 34.974 1.00 53.55 223 PRO A O 1
ATOM 1327 N N . ASP A 1 208 ? 0.158 15.645 36.433 1.00 49.08 224 ASP A N 1
ATOM 1328 C CA . ASP A 1 208 ? -0.691 15.702 37.627 1.00 49.81 224 ASP A CA 1
ATOM 1329 C C . ASP A 1 208 ? -0.765 17.106 38.230 1.00 52.66 224 ASP A C 1
ATOM 1330 O O . ASP A 1 208 ? -1.526 17.327 39.176 1.00 53.20 224 ASP A O 1
ATOM 1335 N N . GLY A 1 209 ? -0.008 18.044 37.665 1.00 47.41 225 GLY A N 1
ATOM 1336 C CA . GLY A 1 209 ? -0.002 19.424 38.117 1.00 45.70 225 GLY A CA 1
ATOM 1337 C C . GLY A 1 209 ? 1.345 19.861 38.645 1.00 48.59 225 GLY A C 1
ATOM 1338 O O . GLY A 1 209 ? 2.165 19.038 39.072 1.00 50.05 225 GLY A O 1
ATOM 1339 N N . LEU A 1 210 ? 1.563 21.160 38.628 1.00 41.45 226 LEU A N 1
ATOM 1340 C CA . LEU A 1 210 ? 2.798 21.815 39.038 1.00 40.40 226 LEU A CA 1
ATOM 1341 C C . LEU A 1 210 ? 2.666 22.391 40.440 1.00 41.65 226 LEU A C 1
ATOM 1342 O O . LEU A 1 210 ? 1.701 23.087 40.721 1.00 41.75 226 LEU A O 1
ATOM 1347 N N . LYS A 1 211 ? 3.611 22.098 41.323 1.00 36.87 227 LYS A N 1
ATOM 1348 C CA . LYS A 1 211 ? 3.621 22.659 42.674 1.00 36.66 227 LYS A CA 1
ATOM 1349 C C . LYS A 1 211 ? 4.216 24.062 42.565 1.00 38.75 227 LYS A C 1
ATOM 1350 O O . LYS A 1 211 ? 5.212 24.259 41.853 1.00 35.10 227 LYS A O 1
ATOM 1356 N N . VAL A 1 212 ? 3.532 25.070 43.151 1.00 34.53 228 VAL A N 1
ATOM 1357 C CA . VAL A 1 212 ? 4.003 26.452 43.046 1.00 34.01 228 VAL A CA 1
ATOM 1358 C C . VAL A 1 212 ? 3.913 27.081 44.425 1.00 38.99 228 VAL A C 1
ATOM 1359 O O . VAL A 1 212 ? 3.148 26.568 45.258 1.00 39.53 228 VAL A O 1
ATOM 1363 N N . PRO A 1 213 ? 4.576 28.232 44.684 1.00 33.60 229 PRO A N 1
ATOM 1364 C CA . PRO A 1 213 ? 4.406 28.874 45.997 1.00 34.40 229 PRO A CA 1
ATOM 1365 C C . PRO A 1 213 ? 2.943 29.323 46.215 1.00 41.02 229 PRO A C 1
ATOM 1366 O O . PRO A 1 213 ? 2.209 29.470 45.234 1.00 38.91 229 PRO A O 1
ATOM 1370 N N . ALA A 1 214 ? 2.510 29.504 47.492 1.00 39.81 230 ALA A N 1
ATOM 1371 C CA . ALA A 1 214 ? 1.132 29.902 47.840 1.00 40.70 230 ALA A CA 1
ATOM 1372 C C . ALA A 1 214 ? 0.675 31.162 47.082 1.00 43.43 230 ALA A C 1
ATOM 1373 O O . ALA A 1 214 ? 1.377 32.159 47.058 1.00 41.88 230 AL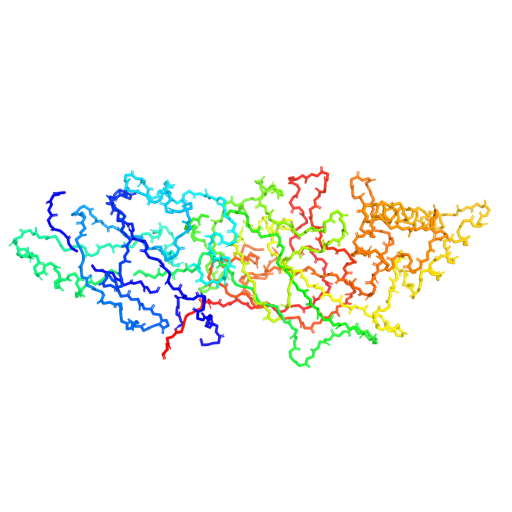A A O 1
ATOM 1375 N N . GLY A 1 215 ? -0.479 31.053 46.423 1.00 41.62 231 GLY A N 1
ATOM 1376 C CA . GLY A 1 215 ? -1.111 32.124 45.653 1.00 40.33 231 GLY A CA 1
ATOM 1377 C C . GLY A 1 215 ? -0.464 32.480 44.325 1.00 39.43 231 GLY A C 1
ATOM 1378 O O . GLY A 1 215 ? -0.981 33.341 43.609 1.00 38.17 231 GLY A O 1
ATOM 1379 N N . VAL A 1 216 ? 0.638 31.799 43.954 1.00 33.36 232 VAL A N 1
ATOM 1380 C CA . VAL A 1 216 ? 1.380 32.103 42.726 1.00 31.52 232 VAL A CA 1
ATOM 1381 C C . VAL A 1 216 ? 0.706 31.409 41.554 1.00 35.88 232 VAL A C 1
ATOM 1382 O O . VAL A 1 216 ? 0.237 30.294 41.710 1.00 34.84 232 VAL A O 1
ATOM 1386 N N . THR A 1 217 ? 0.684 32.065 40.380 1.00 32.02 233 THR A N 1
ATOM 1387 C CA . THR A 1 217 ? 0.302 31.427 39.118 1.00 32.44 233 THR A CA 1
ATOM 1388 C C . THR A 1 217 ? 1.583 31.342 38.315 1.00 33.86 233 THR A C 1
ATOM 1389 O O . THR A 1 217 ? 2.316 32.328 38.266 1.00 32.81 233 THR A O 1
ATOM 1393 N N . CYS A 1 218 ? 1.868 30.202 37.685 1.00 31.30 234 CYS A N 1
ATOM 1394 C CA . CYS A 1 218 ? 3.075 30.117 36.870 1.00 30.86 234 CYS A CA 1
ATOM 1395 C C . CYS A 1 218 ? 2.829 29.146 35.758 1.00 36.35 234 CYS A C 1
ATOM 1396 O O . CYS A 1 218 ? 2.639 27.960 36.025 1.00 36.43 234 CYS A O 1
ATOM 1399 N N . THR A 1 219 ? 2.790 29.639 34.509 1.00 32.26 235 THR A N 1
ATOM 1400 C CA . THR A 1 219 ? 2.522 28.770 33.362 1.00 31.57 235 THR A CA 1
ATOM 1401 C C . THR A 1 219 ? 3.731 28.822 32.438 1.00 34.45 235 THR A C 1
ATOM 1402 O O . THR A 1 219 ? 4.345 29.880 32.268 1.00 35.10 235 THR A O 1
ATOM 1406 N N . PHE A 1 220 ? 4.119 27.671 31.877 1.00 28.67 236 PHE A N 1
ATOM 1407 C CA . PHE A 1 220 ? 5.337 27.638 31.081 1.00 26.13 236 PHE A CA 1
ATOM 1408 C C . PHE A 1 220 ? 5.017 27.809 29.613 1.00 32.19 236 PHE A C 1
ATOM 1409 O O . PHE A 1 220 ? 3.965 27.375 29.180 1.00 32.36 236 PHE A O 1
ATOM 1417 N N . GLY A 1 221 ? 5.905 28.447 28.866 1.00 29.23 237 GLY A N 1
ATOM 1418 C CA . GLY A 1 221 ? 5.685 28.667 27.440 1.00 29.98 237 GLY A CA 1
ATOM 1419 C C . GLY A 1 221 ? 6.806 28.090 26.596 1.00 31.91 237 GLY A C 1
ATOM 1420 O O . GLY A 1 221 ? 7.233 26.953 26.829 1.00 29.37 237 GLY A O 1
ATOM 1421 N N . ASP A 1 222 ? 7.276 28.856 25.609 1.00 27.43 238 ASP A N 1
ATOM 1422 C CA . ASP A 1 222 ? 8.345 28.417 24.715 1.00 27.56 238 ASP A CA 1
ATOM 1423 C C . ASP A 1 222 ? 9.663 28.137 25.438 1.00 31.20 238 ASP A C 1
ATOM 1424 O O . ASP A 1 222 ? 9.962 28.775 26.457 1.00 31.14 238 ASP A O 1
ATOM 1429 N N . TRP A 1 223 ? 10.465 27.208 24.880 1.00 25.09 239 TRP A N 1
ATOM 1430 C CA . TRP A 1 223 ? 11.763 26.845 25.449 1.00 25.61 239 TRP A CA 1
ATOM 1431 C C . TRP A 1 223 ? 12.829 26.738 24.368 1.00 29.74 239 TRP A C 1
ATOM 1432 O O . TRP A 1 223 ? 12.526 26.805 23.177 1.00 30.06 239 TRP A O 1
ATOM 1443 N N . ALA A 1 224 ? 14.074 26.582 24.789 1.00 25.81 240 ALA A N 1
ATOM 1444 C CA . ALA A 1 224 ? 15.219 26.442 23.889 1.00 24.77 240 ALA A CA 1
ATOM 1445 C C . ALA A 1 224 ? 16.360 25.780 24.591 1.00 28.75 240 ALA A C 1
ATOM 1446 O O . ALA A 1 224 ? 16.489 25.903 25.805 1.00 29.50 240 ALA A O 1
ATOM 1448 N N . LEU A 1 225 ? 17.246 25.158 23.814 1.00 24.36 241 LEU A N 1
ATOM 1449 C CA . LEU A 1 225 ? 18.478 24.654 24.368 1.00 24.17 241 LEU A CA 1
ATOM 1450 C C . LEU A 1 225 ? 19.499 25.784 24.347 1.00 27.24 241 LEU A C 1
ATOM 1451 O O . LEU A 1 225 ? 19.525 26.581 23.411 1.00 25.95 241 LEU A O 1
ATOM 1456 N N . ASN A 1 226 ? 20.343 25.836 25.360 1.00 22.26 242 ASN A N 1
ATOM 1457 C CA . ASN A 1 226 ? 21.421 26.821 25.451 1.00 22.01 242 ASN A CA 1
ATOM 1458 C C . ASN A 1 226 ? 22.752 26.116 25.634 1.00 23.69 242 ASN A C 1
ATOM 1459 O O . ASN A 1 226 ? 22.794 25.016 26.190 1.00 21.96 242 ASN A O 1
ATOM 1464 N N . ILE A 1 227 ? 23.855 26.771 25.222 1.00 22.13 243 ILE A N 1
ATOM 1465 C CA . ILE A 1 227 ? 25.231 26.269 25.367 1.00 20.63 243 ILE A CA 1
ATOM 1466 C C . ILE A 1 227 ? 25.355 24.949 24.594 1.00 23.26 243 ILE A C 1
ATOM 1467 O O . ILE A 1 227 ? 25.759 23.923 25.146 1.00 22.36 243 ILE A O 1
ATOM 1472 N N . THR A 1 228 ? 24.922 24.969 23.327 1.00 21.28 244 THR A N 1
ATOM 1473 C CA . THR A 1 228 ? 24.986 23.749 22.521 1.00 21.49 244 THR A CA 1
ATOM 1474 C C . THR A 1 228 ? 26.350 23.710 21.863 1.00 24.76 244 THR A C 1
ATOM 1475 O O . THR A 1 228 ? 26.920 24.766 21.553 1.00 21.87 244 THR A O 1
ATOM 1479 N N . ASN A 1 229 ? 26.906 22.492 21.677 1.00 21.64 245 ASN A N 1
ATOM 1480 C CA . ASN A 1 229 ? 28.234 22.412 21.102 1.00 21.26 245 ASN A CA 1
ATOM 1481 C C . ASN A 1 229 ? 28.279 22.937 19.694 1.00 23.54 245 ASN A C 1
ATOM 1482 O O . ASN A 1 229 ? 27.312 22.766 18.949 1.00 22.27 245 ASN A O 1
ATOM 1487 N N . LYS A 1 230 ? 29.406 23.608 19.335 1.00 20.64 246 LYS A N 1
ATOM 1488 C CA . LYS A 1 230 ? 29.651 23.997 17.942 1.00 20.08 246 LYS A CA 1
ATOM 1489 C C . LYS A 1 230 ? 30.422 22.890 17.253 1.00 25.46 246 LYS A C 1
ATOM 1490 O O . LYS A 1 230 ? 30.543 22.905 16.029 1.00 26.39 246 LYS A O 1
ATOM 1496 N N . SER A 1 231 ? 31.045 21.986 18.024 1.00 21.52 247 SER A N 1
ATOM 1497 C CA . SER A 1 231 ? 31.900 21.024 17.348 1.00 22.19 247 SER A CA 1
ATOM 1498 C C . SER A 1 231 ? 31.732 19.604 17.872 1.00 24.12 247 SER A C 1
ATOM 1499 O O . SER A 1 231 ? 31.106 19.364 18.904 1.00 24.04 247 SER A O 1
ATOM 1510 N N . PHE A 1 233 ? 33.418 15.219 17.203 1.00 21.21 249 PHE A N 1
ATOM 1511 C CA . PHE A 1 233 ? 34.163 14.176 16.508 1.00 21.84 249 PHE A CA 1
ATOM 1512 C C . PHE A 1 233 ? 33.120 13.354 15.786 1.00 24.88 249 PHE A C 1
ATOM 1513 O O . PHE A 1 233 ? 32.109 13.003 16.431 1.00 23.81 249 PHE A O 1
ATOM 1521 N N . PRO A 1 234 ? 33.310 12.965 14.496 1.00 22.26 250 PRO A N 1
ATOM 1522 C CA . PRO A 1 234 ? 32.348 12.020 13.879 1.00 21.90 250 PRO A CA 1
ATOM 1523 C C . PRO A 1 234 ? 32.093 10.830 14.814 1.00 26.81 250 PRO A C 1
ATOM 1524 O O . PRO A 1 234 ? 30.943 10.444 15.016 1.00 26.26 250 PRO A O 1
ATOM 1528 N N . TYR A 1 235 ? 33.169 10.274 15.422 1.00 24.66 251 TYR A N 1
ATOM 1529 C CA . TYR A 1 235 ? 33.076 9.220 16.413 1.00 24.05 251 TYR A CA 1
ATOM 1530 C C . TYR A 1 235 ? 33.885 9.649 17.642 1.00 27.93 251 TYR A C 1
ATOM 1531 O O . TYR A 1 235 ? 35.114 9.661 17.580 1.00 27.53 251 TYR A O 1
ATOM 1540 N N . SER A 1 236 ? 33.219 9.987 18.747 1.00 24.66 252 SER A N 1
ATOM 1541 C CA . SER A 1 236 ? 33.963 10.328 19.961 1.00 24.12 252 SER A CA 1
ATOM 1542 C C . SER A 1 236 ? 34.321 9.052 20.756 1.00 28.61 252 SER A C 1
ATOM 1543 O O . SER A 1 236 ? 33.576 8.069 20.750 1.00 28.84 252 SER A O 1
ATOM 1546 N N . GLU A 1 237 ? 35.455 9.088 21.452 1.00 26.78 253 GLU A N 1
ATOM 1547 C CA . GLU A 1 237 ? 35.945 7.976 22.258 1.00 26.77 253 GLU A CA 1
ATOM 1548 C C . GLU A 1 237 ? 34.975 7.690 23.416 1.00 28.41 253 GLU A C 1
ATOM 1549 O O . GLU A 1 237 ? 34.552 8.612 24.099 1.00 26.15 253 GLU A O 1
ATOM 1555 N N . ILE A 1 238 ? 34.655 6.419 23.657 1.00 26.65 254 ILE A N 1
ATOM 1556 C CA . ILE A 1 238 ? 33.806 6.061 24.785 1.00 26.83 254 ILE A CA 1
ATOM 1557 C C . ILE A 1 238 ? 34.653 6.090 26.071 1.00 30.37 254 ILE A C 1
ATOM 1558 O O . ILE A 1 238 ? 35.784 5.616 26.068 1.00 29.32 254 ILE A O 1
ATOM 1563 N N . VAL A 1 239 ? 34.113 6.670 27.155 1.00 27.02 255 VAL A N 1
ATOM 1564 C CA . VAL A 1 239 ? 34.733 6.626 28.492 1.00 27.11 255 VAL A CA 1
ATOM 1565 C C . VAL A 1 239 ? 33.634 6.095 29.460 1.00 30.66 255 VAL A C 1
ATOM 1566 O O . VAL A 1 239 ? 32.463 6.453 29.317 1.00 32.08 255 VAL A O 1
ATOM 1583 N N . PRO A 1 241 ? 32.448 6.189 33.219 1.00 27.95 257 PRO A N 1
ATOM 1584 C CA . PRO A 1 241 ? 32.716 6.807 34.539 1.00 27.61 257 PRO A CA 1
ATOM 1585 C C . PRO A 1 241 ? 32.568 5.844 35.716 1.00 32.27 257 PRO A C 1
ATOM 1586 O O . PRO A 1 241 ? 31.856 4.836 35.631 1.00 29.61 257 PRO A O 1
ATOM 1590 N N . ALA A 1 242 ? 33.248 6.160 36.828 1.00 30.95 258 ALA A N 1
ATOM 1591 C CA . ALA A 1 242 ? 33.129 5.363 38.046 1.00 31.84 258 ALA A CA 1
ATOM 1592 C C . ALA A 1 242 ? 31.700 5.534 38.617 1.00 34.77 258 ALA A C 1
ATOM 1593 O O . ALA A 1 242 ? 31.157 6.645 38.639 1.00 32.70 258 ALA A O 1
ATOM 1595 N N . GLY A 1 243 ? 31.088 4.422 38.997 1.00 31.49 259 GLY A N 1
ATOM 1596 C CA . GLY A 1 243 ? 29.719 4.409 39.505 1.00 31.45 259 GLY A CA 1
ATOM 1597 C C . GLY A 1 243 ? 28.688 4.505 38.395 1.00 37.13 259 GLY A C 1
ATOM 1598 O O . GLY A 1 243 ? 27.494 4.652 38.676 1.00 36.59 259 GLY A O 1
ATOM 1599 N N . GLY A 1 244 ? 29.150 4.446 37.138 1.00 33.00 260 GLY A N 1
ATOM 1600 C CA . GLY A 1 244 ? 28.280 4.538 35.968 1.00 32.98 260 GLY A CA 1
ATOM 1601 C C . GLY A 1 244 ? 27.334 3.359 35.787 1.00 37.57 260 GLY A C 1
ATOM 1602 O O . GLY A 1 244 ? 27.608 2.249 36.264 1.00 35.69 260 GLY A O 1
ATOM 1603 N N . SER A 1 245 ? 26.196 3.606 35.097 1.00 34.22 261 SER A N 1
ATOM 1604 C CA . SER A 1 245 ? 25.167 2.598 34.805 1.00 34.07 261 SER A CA 1
ATOM 1605 C C . SER A 1 245 ? 25.433 1.916 33.483 1.00 37.45 261 SER A C 1
ATOM 1606 O O . SER A 1 245 ? 25.964 2.568 32.570 1.00 33.82 261 SER A O 1
ATOM 1609 N N . THR A 1 246 ? 24.998 0.627 33.342 1.00 36.06 262 THR A N 1
ATOM 1610 C CA . THR A 1 246 ? 25.047 -0.105 32.076 1.00 36.40 262 THR A CA 1
ATOM 1611 C C . THR A 1 246 ? 24.199 0.686 31.051 1.00 42.91 262 THR A C 1
ATOM 1612 O O . THR A 1 246 ? 23.046 1.022 31.346 1.00 41.49 262 THR A O 1
ATOM 1616 N N . GLY A 1 247 ? 24.779 0.984 29.887 1.00 42.99 263 GLY A N 1
ATOM 1617 C CA . GLY A 1 247 ? 24.109 1.719 28.809 1.00 43.24 263 GLY A CA 1
ATOM 1618 C C . GLY A 1 247 ? 24.164 3.234 28.910 1.00 47.65 263 GLY A C 1
ATOM 1619 O O . GLY A 1 247 ? 23.643 3.935 28.033 1.00 48.38 263 GLY A O 1
ATOM 1620 N N . ALA A 1 248 ? 24.783 3.750 29.987 1.00 41.46 264 ALA A N 1
ATOM 1621 C CA . ALA A 1 248 ? 24.912 5.181 30.222 1.00 39.61 264 ALA A CA 1
ATOM 1622 C C . ALA A 1 248 ? 26.336 5.662 29.872 1.00 40.60 264 ALA A C 1
ATOM 1623 O O . ALA A 1 248 ? 26.812 6.646 30.460 1.00 39.10 264 ALA A O 1
ATOM 1625 N N . ASP A 1 249 ? 26.987 4.956 28.887 1.00 34.35 265 ASP A N 1
ATOM 1626 C CA A ASP A 1 249 ? 28.337 5.259 28.414 0.50 34.14 265 ASP A CA 1
ATOM 1627 C CA B ASP A 1 249 ? 28.313 5.253 28.336 0.50 33.4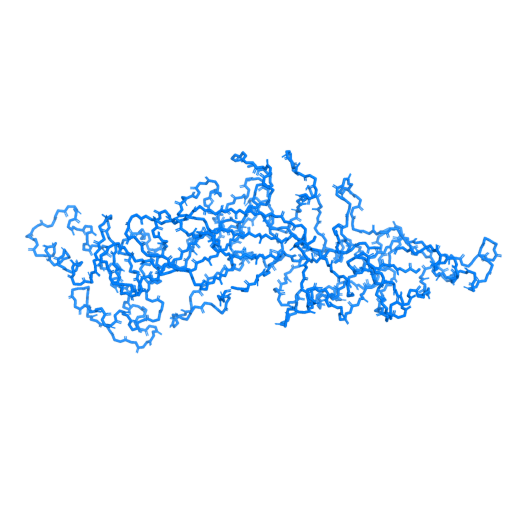9 265 ASP A CA 1
ATOM 1628 C C . ASP A 1 249 ? 28.504 6.755 28.121 1.00 33.82 265 ASP A C 1
ATOM 1629 O O . ASP A 1 249 ? 27.608 7.403 27.593 1.00 31.15 265 ASP A O 1
ATOM 1638 N N . TYR A 1 250 ? 29.650 7.300 28.512 1.00 28.89 266 TYR A N 1
ATOM 1639 C CA . TYR A 1 250 ? 29.980 8.710 28.341 1.00 26.01 266 TYR A CA 1
ATOM 1640 C C . TYR A 1 250 ? 30.932 8.824 27.144 1.00 27.86 266 TYR A C 1
ATOM 1641 O O . TYR A 1 250 ? 31.336 7.796 26.603 1.00 27.38 266 TYR A O 1
ATOM 1650 N N . ARG A 1 251 ? 31.266 10.053 26.701 1.00 25.11 267 ARG A N 1
ATOM 1651 C CA A ARG A 1 251 ? 32.156 10.256 25.540 0.60 24.76 267 ARG A CA 1
ATOM 1652 C CA B ARG A 1 251 ? 32.136 10.270 25.535 0.40 24.60 267 ARG A CA 1
ATOM 1653 C C . ARG A 1 251 ? 33.106 11.405 25.775 1.00 28.19 267 ARG A C 1
ATOM 1654 O O . ARG A 1 251 ? 32.842 12.279 26.612 1.00 26.59 267 ARG A O 1
ATOM 1669 N N . ILE A 1 252 ? 34.194 11.432 25.005 1.00 25.32 268 ILE A N 1
ATOM 1670 C CA . ILE A 1 252 ? 35.161 12.513 25.084 1.00 24.38 268 ILE A CA 1
ATOM 1671 C C . ILE A 1 252 ? 34.920 13.379 23.854 1.00 26.06 268 ILE A C 1
ATOM 1672 O O . ILE A 1 252 ? 35.210 12.945 22.735 1.00 23.32 268 ILE A O 1
ATOM 1677 N N . ASP A 1 253 ? 34.386 14.596 24.050 1.00 24.09 269 ASP A N 1
ATOM 1678 C CA . ASP A 1 253 ? 34.097 15.491 22.924 1.00 22.82 269 ASP A CA 1
ATOM 1679 C C . ASP A 1 253 ? 35.291 16.453 22.696 1.00 25.57 269 ASP A C 1
ATOM 1680 O O . ASP A 1 253 ? 36.260 16.357 23.448 1.00 23.42 269 ASP A O 1
ATOM 1685 N N . PRO A 1 254 ? 35.250 17.396 21.718 1.00 24.01 270 PRO A N 1
ATOM 1686 C CA . PRO A 1 254 ? 36.426 18.272 21.496 1.00 24.35 270 PRO A CA 1
ATOM 1687 C C . PRO A 1 254 ? 36.669 19.384 22.545 1.00 28.28 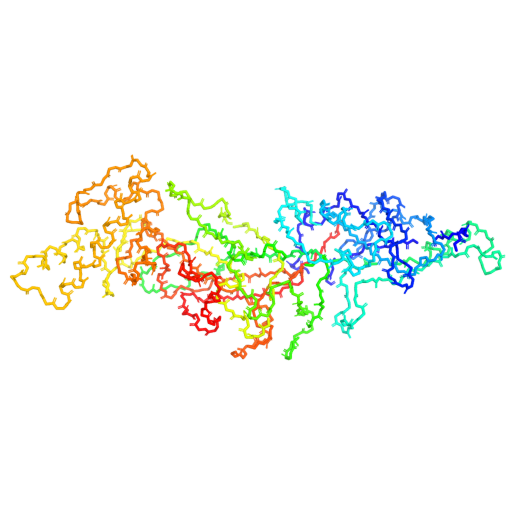270 PRO A C 1
ATOM 1688 O O . PRO A 1 254 ? 37.669 20.057 22.411 1.00 28.04 270 PRO A O 1
ATOM 1692 N N . ASN A 1 255 ? 35.766 19.623 23.529 1.00 24.79 271 ASN A N 1
ATOM 1693 C CA . ASN A 1 255 ? 35.899 20.668 24.577 1.00 23.79 271 ASN A CA 1
ATOM 1694 C C . ASN A 1 255 ? 35.545 20.012 25.907 1.00 27.35 271 ASN A C 1
ATOM 1695 O O . ASN A 1 255 ? 34.479 20.206 26.485 1.00 25.77 271 ASN A O 1
ATOM 1700 N N . TYR A 1 256 ? 36.445 19.143 26.334 1.00 26.13 272 TYR A N 1
ATOM 1701 C CA . TYR A 1 256 ? 36.276 18.234 27.438 1.00 24.16 272 TYR A CA 1
ATOM 1702 C C . TYR A 1 256 ? 37.029 18.667 28.702 1.00 28.26 272 TYR A C 1
ATOM 1703 O O . TYR A 1 256 ? 36.456 18.606 29.790 1.00 27.33 272 TYR A O 1
ATOM 1712 N N . GLU A 1 257 ? 38.311 19.042 28.575 1.00 25.98 273 GLU A N 1
ATOM 1713 C CA . GLU A 1 257 ? 39.119 19.450 29.731 1.00 27.22 273 GLU A CA 1
ATOM 1714 C C . GLU A 1 257 ? 38.793 20.870 30.127 1.00 30.31 273 GLU A C 1
ATOM 1715 O O . GLU A 1 257 ? 38.475 21.679 29.265 1.00 29.50 273 GLU A O 1
ATOM 1721 N N . LEU A 1 258 ? 38.834 21.172 31.432 1.00 28.47 274 LEU A N 1
ATOM 1722 C CA . LEU A 1 258 ? 38.484 22.503 31.932 1.00 28.91 274 LEU A CA 1
ATOM 1723 C C . LEU A 1 258 ? 39.359 23.630 31.353 1.00 34.42 274 LEU A C 1
ATOM 1724 O O . LEU A 1 258 ? 38.824 24.686 31.003 1.00 32.95 274 LEU A O 1
ATOM 1729 N N . ALA A 1 259 ? 40.695 23.423 31.295 1.00 33.28 275 ALA A N 1
ATOM 1730 C CA . ALA A 1 259 ? 41.673 24.446 30.875 1.00 33.77 275 ALA A CA 1
ATOM 1731 C C . ALA A 1 259 ? 41.423 25.024 29.469 1.00 38.44 275 ALA A C 1
ATOM 1732 O O . ALA A 1 259 ? 41.708 26.196 29.230 1.00 38.20 275 ALA A O 1
ATOM 1734 N N . GLY A 1 260 ? 40.902 24.212 28.560 1.00 36.06 276 GLY A N 1
ATOM 1735 C CA . GLY A 1 260 ? 40.651 24.655 27.191 1.00 35.64 276 GLY A CA 1
ATOM 1736 C C . GLY A 1 260 ? 39.408 25.499 26.961 1.00 36.81 276 GLY A C 1
ATOM 1737 O O . GLY A 1 260 ? 39.193 25.955 25.834 1.00 36.40 276 GLY A O 1
ATOM 1738 N N . PHE A 1 261 ? 38.574 25.731 28.001 1.00 30.79 277 PHE A N 1
ATOM 1739 C CA . PHE A 1 261 ? 37.321 26.468 27.828 1.00 27.62 277 PHE A CA 1
ATOM 1740 C C . PHE A 1 261 ? 37.465 27.860 27.158 1.00 30.61 277 PHE A C 1
ATOM 1741 O O . PHE A 1 261 ? 38.314 28.655 27.540 1.00 29.12 277 PHE A O 1
ATOM 1749 N N . ASP A 1 262 ? 36.560 28.151 26.210 1.00 26.18 278 ASP A N 1
ATOM 1750 C CA . ASP A 1 262 ? 36.369 29.464 25.557 1.00 26.48 278 ASP A CA 1
ATOM 1751 C C . ASP A 1 262 ? 34.926 29.566 25.127 1.00 27.91 278 ASP A C 1
ATOM 1752 O O . ASP A 1 262 ? 34.409 28.617 24.531 1.00 28.20 278 ASP A O 1
ATOM 1757 N N . VAL A 1 263 ? 34.268 30.708 25.385 1.00 23.77 279 VAL A N 1
ATOM 1758 C CA . VAL A 1 263 ? 32.869 30.909 24.967 1.00 23.73 279 VAL A CA 1
ATOM 1759 C C . VAL A 1 263 ? 32.707 30.708 23.441 1.00 28.62 279 VAL A C 1
ATOM 1760 O O . VAL A 1 263 ? 31.605 30.449 22.996 1.00 28.97 279 VAL A O 1
ATOM 1764 N N . SER A 1 264 ? 33.790 30.824 22.645 1.00 24.87 280 SER A N 1
ATOM 1765 C CA . SER A 1 264 ? 33.709 30.648 21.175 1.00 24.93 280 SER A CA 1
ATOM 1766 C C . SER A 1 264 ? 33.369 29.198 20.783 1.00 28.38 280 SER A C 1
ATOM 1767 O O . SER A 1 264 ? 33.050 28.926 19.630 1.00 29.81 280 SER A O 1
ATOM 1770 N N . GLN A 1 265 ? 33.420 28.281 21.747 1.00 25.97 281 GLN A N 1
ATOM 1771 C CA . GLN A 1 265 ? 33.203 26.859 21.522 1.00 25.08 281 GLN A CA 1
ATOM 1772 C C . GLN A 1 265 ? 31.750 26.441 21.556 1.00 26.50 281 GLN A C 1
ATOM 1773 O O . GLN A 1 265 ? 31.440 25.334 21.125 1.00 25.12 281 GLN A O 1
ATOM 1779 N N . PHE A 1 266 ? 30.860 27.305 22.045 1.00 22.68 282 PHE A N 1
ATOM 1780 C CA . PHE A 1 266 ? 29.462 26.946 22.217 1.00 20.64 282 PHE A CA 1
ATOM 1781 C C . PHE A 1 266 ? 28.522 27.985 21.617 1.00 24.18 282 PHE A C 1
ATOM 1782 O O . PHE A 1 266 ? 28.924 29.126 21.417 1.00 25.27 282 PHE A O 1
ATOM 1790 N N . ASN A 1 267 ? 27.273 27.575 21.339 1.00 22.20 283 ASN A N 1
ATOM 1791 C CA . ASN A 1 267 ? 26.234 28.476 20.822 1.00 23.13 283 ASN A CA 1
ATOM 1792 C C . ASN A 1 267 ? 25.448 28.960 22.011 1.00 25.63 283 ASN A C 1
ATOM 1793 O O . ASN A 1 267 ? 25.013 28.135 22.817 1.00 23.88 283 ASN A O 1
ATOM 1798 N N . TYR A 1 268 ? 25.306 30.282 22.157 1.00 23.04 284 TYR A N 1
ATOM 1799 C CA . TYR A 1 268 ? 24.572 30.888 23.271 1.00 22.81 284 TYR A CA 1
ATOM 1800 C C . TYR A 1 268 ? 23.375 31.671 22.783 1.00 27.35 284 TYR A C 1
ATOM 1801 O O . TYR A 1 268 ? 23.457 32.351 21.755 1.00 27.31 284 TYR A O 1
ATOM 1810 N N . LEU A 1 269 ? 22.264 31.578 23.530 1.00 24.83 285 LEU A N 1
ATOM 1811 C CA . LEU A 1 269 ? 21.022 32.302 23.248 1.00 24.89 285 LEU A CA 1
ATOM 1812 C C . LEU A 1 269 ? 21.225 33.786 23.528 1.00 28.91 285 LEU A C 1
ATOM 1813 O O . LEU A 1 269 ? 21.694 34.143 24.613 1.00 26.97 285 LEU A O 1
ATOM 1818 N N . LYS A 1 270 ? 20.905 34.645 22.554 1.00 27.21 286 LYS A N 1
ATOM 1819 C CA . LYS A 1 270 ? 21.044 36.096 22.692 1.00 28.05 286 LYS A CA 1
ATOM 1820 C C . LYS A 1 270 ? 19.866 36.796 22.093 1.00 32.01 286 LYS A C 1
ATOM 1821 O O . LYS A 1 270 ? 19.374 36.388 21.039 1.00 31.17 286 LYS A O 1
ATOM 1827 N N . VAL A 1 271 ? 19.432 37.872 22.740 1.00 28.72 287 VAL A N 1
ATOM 1828 C CA . VAL A 1 271 ? 18.355 38.730 22.226 1.00 28.56 287 VAL A CA 1
ATOM 1829 C C . VAL A 1 271 ? 19.014 39.627 21.152 1.00 35.96 287 VAL A C 1
ATOM 1830 O O . VAL A 1 271 ? 20.119 40.109 21.379 1.00 35.62 287 VAL A O 1
ATOM 1834 N N . ALA A 1 272 ? 18.346 39.857 20.001 1.00 35.81 288 ALA A N 1
ATOM 1835 C CA . ALA A 1 272 ? 18.864 40.739 18.935 1.00 36.83 288 ALA A CA 1
ATOM 1836 C C . ALA A 1 272 ? 18.922 42.192 19.420 1.00 42.48 288 ALA A C 1
ATOM 1837 O O . ALA A 1 272 ? 18.318 42.517 20.444 1.00 40.98 288 ALA A O 1
ATOM 1839 N N . ASP A 1 273 ? 19.617 43.072 18.673 1.00 41.44 289 ASP A N 1
ATOM 1840 C CA . ASP A 1 273 ? 19.715 44.499 19.000 1.00 41.95 289 ASP A CA 1
ATOM 1841 C C . ASP A 1 273 ? 18.339 45.158 19.078 1.00 42.94 289 ASP A C 1
ATOM 1842 O O . ASP A 1 273 ? 18.137 46.034 19.918 1.00 40.61 289 ASP A O 1
ATOM 1847 N N . ASP A 1 274 ? 17.383 44.700 18.233 1.00 40.90 290 ASP A N 1
ATOM 1848 C CA . ASP A 1 274 ? 16.018 45.233 18.182 1.00 41.18 290 ASP A CA 1
ATOM 1849 C C . ASP A 1 274 ? 15.076 44.554 19.216 1.00 41.50 290 ASP A C 1
ATOM 1850 O O . ASP A 1 274 ? 13.872 44.810 19.204 1.00 39.94 290 ASP A O 1
ATOM 1855 N N . GLY A 1 275 ? 15.637 43.726 20.109 1.00 35.83 291 GLY A N 1
ATOM 1856 C CA . GLY A 1 275 ? 14.859 43.052 21.144 1.00 34.76 291 GLY A CA 1
ATOM 1857 C C . GLY A 1 275 ? 14.196 41.761 20.696 1.00 38.16 291 GLY A C 1
ATOM 1858 O O . GLY A 1 275 ? 13.402 41.184 21.442 1.00 37.19 291 GLY A O 1
ATOM 1859 N N . THR A 1 276 ? 14.514 41.277 19.491 1.00 34.66 292 THR A N 1
ATOM 1860 C CA . THR A 1 276 ? 13.901 40.039 19.006 1.00 35.04 292 THR A CA 1
ATOM 1861 C C . THR A 1 276 ? 14.529 38.816 19.715 1.00 37.26 292 THR A C 1
ATOM 1862 O O . THR A 1 276 ? 15.753 38.719 19.807 1.00 35.81 292 THR A O 1
ATOM 1866 N N . LEU A 1 277 ? 13.678 37.909 20.209 1.00 35.55 293 LEU A N 1
ATOM 1867 C CA . LEU A 1 277 ? 14.097 36.657 20.831 1.00 36.01 293 LEU A CA 1
ATOM 1868 C C . LEU A 1 277 ? 14.731 35.718 19.805 1.00 39.98 293 LEU A C 1
ATOM 1869 O O . LEU A 1 277 ? 14.264 35.690 18.663 1.00 39.75 293 LEU A O 1
ATOM 1874 N N . PRO A 1 278 ? 15.730 34.876 20.176 1.00 35.45 294 PRO A N 1
ATOM 1875 C CA . PRO A 1 278 ? 16.285 33.947 19.171 1.00 35.01 294 PRO A CA 1
ATOM 1876 C C . PRO A 1 278 ? 15.199 33.014 18.620 1.00 37.94 294 PRO A C 1
ATOM 1877 O O . PRO A 1 278 ? 14.274 32.643 19.343 1.00 35.45 294 PRO A O 1
ATOM 1881 N N . ALA A 1 279 ? 15.299 32.663 17.328 1.00 36.09 295 ALA A N 1
ATOM 1882 C CA . ALA A 1 279 ? 14.341 31.770 16.662 1.00 37.48 295 ALA A CA 1
ATOM 1883 C C . ALA A 1 279 ? 14.342 30.358 17.299 1.00 40.76 295 ALA A C 1
ATOM 1884 O O . ALA A 1 279 ? 13.376 29.609 17.110 1.00 41.99 295 ALA A O 1
ATOM 1886 N N . ASP A 1 280 ? 15.387 30.030 18.104 1.00 34.95 296 ASP A N 1
ATOM 1887 C CA . ASP A 1 280 ? 15.547 28.729 18.786 1.00 33.73 296 ASP A CA 1
ATOM 1888 C C . ASP A 1 280 ? 14.369 28.396 19.696 1.00 34.03 296 ASP A C 1
ATOM 1889 O O . ASP A 1 280 ? 14.127 27.222 19.951 1.00 32.71 296 ASP A O 1
ATOM 1894 N N . PHE A 1 281 ? 13.647 29.420 20.203 1.00 29.87 297 PHE A N 1
ATOM 1895 C CA . PHE A 1 281 ? 12.512 29.203 21.098 1.00 28.68 297 PHE A CA 1
ATOM 1896 C C . PHE A 1 281 ? 11.326 28.667 20.343 1.00 34.60 297 PHE A C 1
ATOM 1897 O O . PHE A 1 281 ? 10.979 29.197 19.287 1.00 35.54 297 PHE A O 1
ATOM 1905 N N . SER A 1 282 ? 10.726 27.597 20.863 1.00 30.10 298 SER A N 1
ATOM 1906 C CA . SER A 1 282 ? 9.512 27.040 20.295 1.00 30.67 298 SER A CA 1
ATOM 1907 C C . SER A 1 282 ? 8.750 26.359 21.408 1.00 33.51 298 SER A C 1
ATOM 1908 O O . SER A 1 282 ? 9.232 26.267 22.540 1.00 31.22 298 SER A O 1
ATOM 1911 N N . ALA A 1 283 ? 7.564 25.881 21.083 1.00 30.81 299 ALA A N 1
ATOM 1912 C CA . ALA A 1 283 ? 6.614 25.280 22.006 1.00 31.45 299 ALA A CA 1
ATOM 1913 C C . ALA A 1 283 ? 7.214 24.101 22.747 1.00 36.02 299 ALA A C 1
ATOM 1914 O O . ALA A 1 283 ? 8.064 23.390 22.202 1.00 34.01 299 ALA A O 1
ATOM 1924 N N . ALA A 1 285 ? 5.831 21.433 23.258 1.00 39.44 301 ALA A N 1
ATOM 1925 C CA . ALA A 1 285 ? 5.396 20.227 22.573 1.00 40.58 301 ALA A CA 1
ATOM 1926 C C . ALA A 1 285 ? 6.525 19.723 21.668 1.00 43.13 301 ALA A C 1
ATOM 1927 O O . ALA A 1 285 ? 6.575 18.534 21.382 1.00 43.42 301 ALA A O 1
ATOM 1929 N N . ASP A 1 286 ? 7.433 20.628 21.238 1.00 36.22 302 ASP A N 1
ATOM 1930 C CA . ASP A 1 286 ? 8.552 20.268 20.384 1.00 35.21 302 ASP A CA 1
ATOM 1931 C C . ASP A 1 286 ? 9.729 19.692 21.163 1.00 35.92 302 ASP A C 1
ATOM 1932 O O . ASP A 1 286 ? 10.141 20.234 22.192 1.00 34.99 302 ASP A O 1
ATOM 1937 N N . SER A 1 287 ? 10.332 18.653 20.611 1.00 32.15 303 SER A N 1
ATOM 1938 C CA . SER A 1 287 ? 11.573 18.113 21.145 1.00 31.01 303 SER A CA 1
ATOM 1939 C C . SER A 1 287 ? 12.689 18.867 20.446 1.00 32.32 303 SER A C 1
ATOM 1940 O O . SER A 1 287 ? 12.449 19.464 19.400 1.00 31.22 303 SER A O 1
ATOM 1943 N N . LYS A 1 288 ? 13.857 18.950 21.069 1.00 28.21 304 LYS A N 1
ATOM 1944 C CA . LYS A 1 288 ? 14.985 19.692 20.501 1.00 27.40 304 LYS A CA 1
ATOM 1945 C C . LYS A 1 288 ? 16.186 18.789 20.419 1.00 28.33 304 LYS A C 1
ATOM 1946 O O . LYS A 1 288 ? 16.221 17.744 21.077 1.00 26.62 304 LYS A O 1
ATOM 1952 N N . TYR A 1 289 ? 17.132 19.154 19.565 1.00 23.42 305 TYR A N 1
ATOM 1953 C CA . TYR A 1 289 ? 18.335 18.348 19.356 1.00 22.71 305 TYR A CA 1
ATOM 1954 C C . TYR A 1 289 ? 19.564 19.189 19.565 1.00 26.70 305 TYR A C 1
ATOM 1955 O O . TYR A 1 289 ? 19.499 20.421 19.473 1.00 27.33 305 TYR A O 1
ATOM 1964 N N . CYS A 1 290 ? 20.694 18.540 19.828 1.00 23.28 306 CYS A N 1
ATOM 1965 C CA . CYS A 1 290 ? 21.964 19.245 19.978 1.00 23.30 306 CYS A CA 1
ATOM 1966 C C . CYS A 1 290 ? 23.097 18.298 19.716 1.00 26.57 306 CYS A C 1
ATOM 1967 O O . CYS A 1 290 ? 22.970 17.090 19.961 1.00 23.52 306 CYS A O 1
ATOM 1970 N N . LEU A 1 291 ? 24.253 18.848 19.293 1.00 24.27 307 LEU A N 1
ATOM 1971 C CA . LEU A 1 291 ? 25.486 18.047 19.219 1.00 22.82 307 LEU A CA 1
ATOM 1972 C C . LEU A 1 291 ? 25.782 17.543 20.642 1.00 24.24 307 LEU A C 1
ATOM 1973 O O . LEU A 1 291 ? 25.355 18.172 21.630 1.00 21.77 307 LEU A O 1
ATOM 1978 N N . GLU A 1 292 ? 26.532 16.447 20.773 1.00 20.96 308 GLU A N 1
ATOM 1979 C CA . GLU A 1 292 ? 26.853 15.977 22.109 1.00 19.75 308 GLU A CA 1
ATOM 1980 C C . GLU A 1 292 ? 27.786 16.950 22.797 1.00 23.03 308 GLU A C 1
ATOM 1981 O O . GLU A 1 292 ? 28.548 17.680 22.146 1.00 23.51 308 GLU A O 1
ATOM 1987 N N . ASN A 1 293 ? 27.684 17.012 24.116 1.00 20.44 309 ASN A N 1
ATOM 1988 C CA . ASN A 1 293 ? 28.514 17.920 24.873 1.00 19.94 309 ASN A CA 1
ATOM 1989 C C . ASN A 1 293 ? 28.796 17.297 26.222 1.00 23.00 309 ASN A C 1
ATOM 1990 O O . ASN A 1 293 ? 27.925 17.270 27.097 1.00 21.24 309 ASN A O 1
ATOM 1995 N N . THR A 1 294 ? 30.014 16.775 26.354 1.00 20.27 310 THR A N 1
ATOM 1996 C CA . THR A 1 294 ? 30.494 16.112 27.563 1.00 21.94 310 THR A CA 1
ATOM 1997 C C . THR A 1 294 ? 31.667 16.891 28.159 1.00 24.55 310 THR A C 1
ATOM 1998 O O . THR A 1 294 ? 32.194 17.825 27.541 1.00 23.65 310 THR A O 1
ATOM 2010 N N . ALA A 1 296 ? 35.084 16.679 31.391 1.00 22.88 312 ALA A N 1
ATOM 2011 C CA . ALA A 1 296 ? 35.791 16.050 32.500 1.00 24.71 312 ALA A CA 1
ATOM 2012 C C . ALA A 1 296 ? 35.035 16.454 33.792 1.00 27.92 312 ALA A C 1
ATOM 2013 O O . ALA A 1 296 ? 34.235 17.412 33.763 1.00 23.93 312 ALA A O 1
ATOM 2015 N N . ALA A 1 297 ? 35.231 15.711 34.896 1.00 26.90 313 ALA A N 1
ATOM 2016 C CA . ALA A 1 297 ? 34.517 15.986 36.160 1.00 27.02 313 ALA A CA 1
ATOM 2017 C C . ALA A 1 297 ? 34.666 17.455 36.607 1.00 30.35 313 ALA A C 1
ATOM 2018 O O . ALA A 1 297 ? 33.658 18.101 36.902 1.00 27.03 313 ALA A O 1
ATOM 2020 N N . ASP A 1 298 ? 35.904 18.005 36.584 1.00 29.22 314 ASP A N 1
ATOM 2021 C CA . ASP A 1 298 ? 36.127 19.402 36.988 1.00 29.56 314 ASP A CA 1
ATOM 2022 C C . ASP A 1 298 ? 35.681 20.429 35.906 1.00 31.43 314 ASP A C 1
ATOM 2023 O O . ASP A 1 298 ? 35.611 21.621 36.212 1.00 29.46 314 ASP A O 1
ATOM 2028 N N . ALA A 1 299 ? 35.320 19.971 34.679 1.00 25.79 315 ALA A N 1
ATOM 2029 C CA . ALA A 1 299 ? 34.834 20.867 33.626 1.00 23.87 315 ALA A CA 1
ATOM 2030 C C . ALA A 1 299 ? 33.299 20.969 33.634 1.00 26.08 315 ALA A C 1
ATOM 2031 O O . ALA A 1 299 ? 32.728 21.601 32.754 1.00 25.09 315 ALA A O 1
ATOM 2033 N N . GLN A 1 300 ? 32.616 20.390 34.640 1.00 23.67 316 GLN A N 1
ATOM 2034 C CA . GLN A 1 300 ? 31.152 20.484 34.708 1.00 22.74 316 GLN A CA 1
ATOM 2035 C C . GLN A 1 300 ? 30.800 21.871 35.281 1.00 27.95 316 GLN A C 1
ATOM 2036 O O . GLN A 1 300 ? 30.417 21.998 36.443 1.00 28.77 316 GLN A O 1
ATOM 2042 N N . THR A 1 301 ? 30.993 22.921 34.457 1.00 23.44 317 THR A N 1
ATOM 2043 C CA . THR A 1 301 ? 30.822 24.328 34.829 1.00 22.33 317 THR A CA 1
ATOM 2044 C C . THR A 1 301 ? 29.702 24.923 34.000 1.00 25.50 317 THR A C 1
ATOM 2045 O O . THR A 1 301 ? 29.386 24.423 32.917 1.00 24.56 317 THR A O 1
ATOM 2049 N N . GLN A 1 302 ? 29.031 25.945 34.553 1.00 22.54 318 GLN A N 1
ATOM 2050 C CA . GLN A 1 302 ? 27.794 26.475 33.986 1.00 22.65 318 GLN A CA 1
ATOM 2051 C C . GLN A 1 302 ? 27.927 27.192 32.642 1.00 26.34 318 GLN A C 1
ATOM 2052 O O . GLN A 1 302 ? 26.914 27.315 31.951 1.00 26.35 318 GLN A O 1
ATOM 2058 N N . ALA A 1 303 ? 29.130 27.647 32.247 1.00 24.17 319 ALA A N 1
ATOM 2059 C CA . ALA A 1 303 ? 29.265 28.312 30.937 1.00 23.38 319 ALA A CA 1
ATOM 2060 C C . ALA A 1 303 ? 29.539 27.280 29.810 1.00 24.92 319 ALA A C 1
ATOM 2061 O O . ALA A 1 303 ? 29.575 27.653 28.622 1.00 23.93 319 ALA A O 1
ATOM 2063 N N . GLN A 1 304 ? 29.746 25.999 30.156 1.00 21.38 320 GLN A N 1
ATOM 2064 C CA . GLN A 1 304 ? 30.043 25.001 29.099 1.00 21.51 320 GLN A CA 1
ATOM 2065 C C . GLN A 1 304 ? 29.156 23.748 29.150 1.00 24.57 320 GLN A C 1
ATOM 2066 O O . GLN A 1 304 ? 29.416 22.778 28.411 1.00 22.38 320 GLN A O 1
ATOM 2072 N N . THR A 1 305 ? 28.117 23.766 30.010 1.00 21.87 321 THR A N 1
ATOM 2073 C CA . THR A 1 305 ? 27.171 22.651 30.149 1.00 21.73 321 THR A CA 1
ATOM 2074 C C . THR A 1 305 ? 25.889 22.956 29.344 1.00 24.47 321 THR A C 1
ATOM 2075 O O . THR A 1 305 ? 25.251 23.973 29.615 1.00 23.73 321 THR A O 1
ATOM 2079 N N . THR A 1 306 ? 25.482 22.066 28.413 1.00 21.46 322 THR A N 1
ATOM 2080 C CA . THR A 1 306 ? 24.228 22.235 27.653 1.00 21.04 322 THR A CA 1
ATOM 2081 C C . THR A 1 306 ? 23.065 22.241 28.633 1.00 23.92 322 THR A C 1
ATOM 2082 O O . THR A 1 306 ? 22.990 21.400 29.532 1.00 21.78 322 THR A O 1
ATOM 2086 N N . SER A 1 307 ? 22.188 23.213 28.453 1.00 22.12 323 SER A N 1
ATOM 2087 C CA . SER A 1 307 ? 21.073 23.496 29.345 1.00 22.61 323 SER A CA 1
ATOM 2088 C C . SER A 1 307 ? 19.797 23.733 28.580 1.00 25.49 323 SER A C 1
ATOM 2089 O O . SER A 1 307 ? 19.844 24.088 27.400 1.00 23.87 323 SER A O 1
ATOM 2092 N N . ALA A 1 308 ? 18.661 23.539 29.239 1.00 23.21 324 ALA A N 1
ATOM 2093 C CA . ALA A 1 308 ? 17.370 23.879 28.654 1.00 23.25 324 ALA A CA 1
ATOM 2094 C C . ALA A 1 308 ? 16.919 25.185 29.293 1.00 26.77 324 ALA A C 1
ATOM 2095 O O . ALA A 1 308 ? 16.985 25.334 30.516 1.00 26.80 324 ALA A O 1
ATOM 2097 N N . VAL A 1 309 ? 16.550 26.159 28.468 1.00 22.41 325 VAL A N 1
ATOM 2098 C CA . VAL A 1 309 ? 16.061 27.451 28.976 1.00 21.94 325 VAL A CA 1
ATOM 2099 C C . VAL A 1 309 ? 14.544 27.454 28.823 1.00 26.74 325 VAL A C 1
ATOM 2100 O O . VAL A 1 309 ? 14.052 27.313 27.708 1.00 26.82 325 VAL A O 1
ATOM 2104 N N . ALA A 1 310 ? 13.810 27.523 29.944 1.00 24.31 326 ALA A N 1
ATOM 2105 C CA . ALA A 1 310 ? 12.350 27.481 29.915 1.00 25.19 326 ALA A CA 1
ATOM 2106 C C . ALA A 1 310 ? 11.766 28.855 30.196 1.00 29.37 326 ALA A C 1
ATOM 2107 O O . ALA A 1 310 ? 12.146 29.466 31.192 1.00 28.34 326 ALA A O 1
ATOM 2109 N N . SER A 1 311 ? 10.885 29.371 29.310 1.00 27.70 327 SER A N 1
ATOM 2110 C CA . SER A 1 311 ? 10.215 30.656 29.576 1.00 27.52 327 SER A CA 1
ATOM 2111 C C . SER A 1 311 ? 8.892 30.400 30.316 1.00 29.54 327 SER A C 1
ATOM 2112 O O . SER A 1 311 ? 8.270 29.363 30.131 1.00 28.78 327 SER A O 1
ATOM 2115 N N . ALA A 1 312 ? 8.468 31.353 31.132 1.00 26.74 328 ALA A N 1
ATOM 2116 C CA . ALA A 1 312 ? 7.253 31.261 31.926 1.00 26.90 328 ALA A CA 1
ATOM 2117 C C . ALA A 1 312 ? 6.665 32.637 32.161 1.00 29.20 328 ALA A C 1
ATOM 2118 O O . ALA A 1 312 ? 7.330 33.651 31.961 1.00 29.75 328 ALA A O 1
ATOM 2120 N N . VAL A 1 313 ? 5.422 32.659 32.573 1.00 24.88 329 VAL A N 1
ATOM 2121 C CA . VAL A 1 313 ? 4.719 33.851 33.021 1.00 25.24 329 VAL A CA 1
ATOM 2122 C C . VAL A 1 313 ? 4.487 33.585 34.503 1.00 30.18 329 VAL A C 1
ATOM 2123 O O . VAL A 1 313 ? 3.791 32.636 34.846 1.00 29.43 329 VAL A O 1
ATOM 2127 N N . TYR A 1 314 ? 5.154 34.357 35.361 1.00 26.43 330 TYR A N 1
ATOM 2128 C CA . TYR A 1 314 ? 5.098 34.207 36.812 1.00 26.11 330 TYR A CA 1
ATOM 2129 C C . TYR A 1 314 ? 4.286 35.336 37.391 1.00 31.80 330 TYR A C 1
ATOM 2130 O O . TYR A 1 314 ? 4.572 36.507 37.128 1.00 30.95 330 TYR A O 1
ATOM 2139 N N . THR A 1 315 ? 3.258 34.982 38.163 1.00 29.00 331 THR A N 1
ATOM 2140 C CA . THR A 1 315 ? 2.352 35.957 38.752 1.00 29.72 331 THR A CA 1
ATOM 2141 C C . THR A 1 315 ? 2.319 35.798 40.257 1.00 33.44 331 THR A C 1
ATOM 2142 O O . THR A 1 315 ? 1.676 34.875 40.748 1.00 31.87 331 THR A O 1
ATOM 2146 N N . PRO A 1 316 ? 2.924 36.743 41.006 1.00 29.39 332 PRO A N 1
ATOM 2147 C CA . PRO A 1 316 ? 2.835 36.675 42.478 1.00 29.67 332 PRO A CA 1
ATOM 2148 C C . PRO A 1 316 ? 1.368 36.784 42.938 1.00 38.32 332 PRO A C 1
ATOM 2149 O O . PRO A 1 316 ? 0.535 37.398 42.247 1.00 38.02 332 PRO A O 1
ATOM 2153 N N . GLY A 1 317 ? 1.060 36.224 44.102 1.00 36.84 333 GLY A N 1
ATOM 2154 C CA . GLY A 1 317 ? -0.294 36.277 44.643 1.00 38.00 333 GLY A CA 1
ATOM 2155 C C . GLY A 1 317 ? -0.851 37.683 44.711 1.00 41.47 333 GLY A C 1
ATOM 2156 O O . GLY A 1 317 ? -0.110 38.624 45.016 1.00 41.28 333 GLY A O 1
ATOM 2157 N N . SER A 1 318 ? -2.132 37.835 44.327 1.00 37.56 334 SER A N 1
ATOM 2158 C CA . SER A 1 318 ? -2.940 39.071 44.326 1.00 37.78 334 SER A CA 1
ATOM 2159 C C . SER A 1 318 ? -2.707 39.924 43.063 1.00 40.69 334 SER A C 1
ATOM 2160 O O . SER A 1 318 ? -3.504 40.830 42.783 1.00 40.58 334 SER A O 1
ATOM 2163 N N . PHE A 1 319 ? -1.629 39.635 42.301 1.00 34.25 335 PHE A N 1
ATOM 2164 C CA . PHE A 1 319 ? -1.306 40.375 41.078 1.00 33.72 335 PHE A CA 1
ATOM 2165 C C . PHE A 1 319 ? -2.146 39.831 39.916 1.00 37.69 335 PHE A C 1
ATOM 2166 O O . PHE A 1 319 ? -2.625 38.692 39.961 1.00 36.52 335 PHE A O 1
ATOM 2174 N N . THR A 1 320 ? -2.354 40.654 38.899 1.00 34.77 336 THR A N 1
ATOM 2175 C CA . THR A 1 320 ? -3.109 40.253 37.707 1.00 34.99 336 THR A CA 1
ATOM 2176 C C . THR A 1 320 ? -2.154 39.499 36.775 1.00 35.47 336 THR A C 1
ATOM 2177 O O . THR A 1 320 ? -1.050 39.979 36.523 1.00 32.31 336 THR A O 1
ATOM 2181 N N . VAL A 1 321 ? -2.577 38.324 36.275 1.00 31.89 337 VAL A N 1
ATOM 2182 C CA . VAL A 1 321 ? -1.764 37.522 35.356 1.00 30.65 337 VAL A CA 1
ATOM 2183 C C . VAL A 1 321 ? -1.467 38.337 34.103 1.00 35.33 337 VAL A C 1
ATOM 2184 O O . VAL A 1 321 ? -2.368 38.978 33.568 1.00 34.91 337 VAL A O 1
ATOM 2188 N N . GLY A 1 322 ? -0.207 38.328 33.679 1.00 33.34 338 GLY A N 1
ATOM 2189 C CA . GLY A 1 322 ? 0.214 39.027 32.476 1.00 33.62 338 GLY A CA 1
ATOM 2190 C C . GLY A 1 322 ? 0.559 40.489 32.660 1.00 36.81 338 GLY A C 1
ATOM 2191 O O . GLY A 1 322 ? 0.992 41.121 31.700 1.00 37.11 338 GLY A O 1
ATOM 2192 N N . GLU A 1 323 ? 0.346 41.056 33.864 1.00 31.62 339 GLU A N 1
ATOM 2193 C CA . GLU A 1 323 ? 0.708 42.446 34.118 1.00 31.54 339 GLU A CA 1
ATOM 2194 C C . GLU A 1 323 ? 2.147 42.522 34.576 1.00 34.52 339 GLU A C 1
ATOM 2195 O O . GLU A 1 323 ? 2.599 41.666 35.344 1.00 34.92 339 GLU A O 1
ATOM 2201 N N . SER A 1 324 ? 2.884 43.528 34.078 1.00 29.37 340 SER A N 1
ATOM 2202 C CA . SER A 1 324 ? 4.286 43.736 34.440 1.00 27.51 340 SER A CA 1
ATOM 2203 C C . SER A 1 324 ? 4.447 43.981 35.937 1.00 29.37 340 SER A C 1
ATOM 2204 O O . SER A 1 324 ? 3.592 44.594 36.561 1.00 29.83 340 SER A O 1
ATOM 2207 N N . TRP A 1 325 ? 5.496 43.437 36.516 1.00 26.94 341 TRP A N 1
ATOM 2208 C CA . TRP A 1 325 ? 5.785 43.660 37.938 1.00 26.51 341 TRP A CA 1
ATOM 2209 C C . TRP A 1 325 ? 7.298 43.786 38.133 1.00 28.80 341 TRP A C 1
ATOM 2210 O O . TRP A 1 325 ? 8.073 43.533 37.212 1.00 29.06 341 TRP A O 1
ATOM 2221 N N . PHE A 1 326 ? 7.712 44.297 39.275 1.00 25.76 342 PHE A N 1
ATOM 2222 C CA . PHE A 1 326 ? 9.122 44.604 39.516 1.00 24.94 342 PHE A CA 1
ATOM 2223 C C . PHE A 1 326 ? 9.634 44.063 40.819 1.00 29.44 342 PHE A C 1
ATOM 2224 O O . PHE A 1 326 ? 8.867 43.831 41.751 1.00 28.16 342 PHE A O 1
ATOM 2232 N N . ARG A 1 327 ? 10.954 43.934 40.906 1.00 27.14 343 ARG A N 1
ATOM 2233 C CA . ARG A 1 327 ? 11.617 43.580 42.154 1.00 27.47 343 ARG A CA 1
ATOM 2234 C C . ARG A 1 327 ? 12.903 44.401 42.286 1.00 31.91 343 ARG A C 1
ATOM 2235 O O . ARG A 1 327 ? 13.621 44.572 41.299 1.00 30.67 343 ARG A O 1
ATOM 2243 N N . LEU A 1 328 ? 13.173 44.929 43.493 1.00 28.92 344 LEU A N 1
ATOM 2244 C CA . LEU A 1 328 ? 14.394 45.670 43.804 1.00 28.67 344 LEU A CA 1
ATOM 2245 C C . LEU A 1 328 ? 14.742 45.491 45.269 1.00 33.28 344 LEU A C 1
ATOM 2246 O O . LEU A 1 328 ? 13.898 45.713 46.138 1.00 32.07 344 LEU A O 1
ATOM 2251 N N . LEU A 1 329 ? 15.993 45.082 45.530 1.00 31.17 345 LEU A N 1
ATOM 2252 C CA . LEU A 1 329 ? 16.572 44.909 46.867 1.00 32.04 345 LEU A CA 1
ATOM 2253 C C . LEU A 1 329 ? 15.656 44.064 47.801 1.00 35.63 345 LEU A C 1
ATOM 2254 O O . LEU A 1 329 ? 15.433 44.414 48.958 1.00 36.39 345 LEU A O 1
ATOM 2259 N N . GLY A 1 330 ? 15.169 42.956 47.268 1.00 31.72 346 GLY A N 1
ATOM 2260 C CA . GLY A 1 330 ? 14.300 42.014 47.968 1.00 31.97 346 GLY A CA 1
ATOM 2261 C C . GLY A 1 330 ? 12.852 42.459 48.131 1.00 35.11 346 GLY A C 1
ATOM 2262 O O . GLY A 1 330 ? 12.091 41.798 48.838 1.00 36.28 346 GLY A O 1
ATOM 2263 N N . VAL A 1 331 ? 12.440 43.564 47.486 1.00 29.88 347 VAL A N 1
ATOM 2264 C CA . VAL A 1 331 ? 11.064 44.052 47.608 1.00 28.43 347 VAL A CA 1
ATOM 2265 C C . VAL A 1 331 ? 10.349 43.888 46.264 1.00 31.33 347 VAL A C 1
ATOM 2266 O O . VAL A 1 331 ? 10.868 44.325 45.241 1.00 30.55 347 VAL A O 1
ATOM 2270 N N . THR A 1 332 ? 9.166 43.277 46.269 1.00 28.71 348 THR A N 1
ATOM 2271 C CA . THR A 1 332 ? 8.362 43.132 45.054 1.00 28.18 348 THR A CA 1
ATOM 2272 C C . THR A 1 332 ? 7.399 44.321 44.984 1.00 33.13 348 THR A C 1
ATOM 2273 O O . THR A 1 332 ? 6.778 44.683 45.992 1.00 33.00 348 THR A O 1
ATOM 2277 N N . TYR A 1 333 ? 7.278 44.909 43.782 1.00 28.71 349 TYR A N 1
ATOM 2278 C CA . TYR A 1 333 ? 6.415 46.043 43.460 1.00 28.00 349 TYR A CA 1
ATOM 2279 C C . TYR A 1 333 ? 5.441 45.638 42.375 1.00 32.29 349 TYR A C 1
ATOM 2280 O O . TYR A 1 333 ? 5.838 45.176 41.293 1.00 29.79 349 TYR A O 1
ATOM 2289 N N . LYS A 1 334 ? 4.147 45.805 42.678 1.00 29.58 350 LYS A N 1
ATOM 2290 C CA . LYS A 1 334 ? 3.046 45.480 41.775 1.00 29.37 350 LYS A CA 1
ATOM 2291 C C . LYS A 1 334 ? 3.098 46.335 40.514 1.00 32.70 350 LYS A C 1
ATOM 2292 O O . LYS A 1 334 ? 2.816 45.839 39.422 1.00 33.03 350 LYS A O 1
ATOM 2298 N N . THR A 1 335 ? 3.494 47.607 40.659 1.00 28.28 351 THR A N 1
ATOM 2299 C CA . THR A 1 335 ? 3.559 48.565 39.563 1.00 27.91 351 THR A CA 1
ATOM 2300 C C . THR A 1 335 ? 4.854 49.366 39.574 1.00 32.13 351 THR A C 1
ATOM 2301 O O . THR A 1 335 ? 5.471 49.562 40.631 1.00 29.65 351 THR A O 1
ATOM 2305 N N . LEU A 1 336 ? 5.189 49.936 38.403 1.00 30.22 352 LEU A N 1
ATOM 2306 C CA . LEU A 1 336 ? 6.313 50.839 38.237 1.00 28.74 352 LEU A CA 1
ATOM 2307 C C . LEU A 1 336 ? 6.101 52.052 39.148 1.00 32.34 352 LEU A C 1
ATOM 2308 O O . LEU A 1 336 ? 7.042 52.502 39.796 1.00 32.14 352 LEU A O 1
ATOM 2313 N N . ALA A 1 337 ? 4.858 52.557 39.217 1.00 31.37 353 ALA A N 1
ATOM 2314 C CA . ALA A 1 337 ? 4.501 53.709 40.043 1.00 31.90 353 ALA A CA 1
ATOM 2315 C C . ALA A 1 337 ? 4.813 53.457 41.518 1.00 35.88 353 ALA A C 1
ATOM 2316 O O . ALA A 1 337 ? 5.330 54.359 42.170 1.00 35.37 353 ALA A O 1
ATOM 2318 N N . ASP A 1 338 ? 4.533 52.240 42.036 1.00 32.91 354 ASP A N 1
ATOM 2319 C CA . ASP A 1 338 ? 4.865 51.879 43.423 1.00 33.16 354 ASP A CA 1
ATOM 2320 C C . ASP A 1 338 ? 6.379 51.964 43.661 1.00 35.80 354 ASP A C 1
ATOM 2321 O O . ASP A 1 338 ? 6.801 52.428 44.722 1.00 34.60 354 ASP A O 1
ATOM 2326 N N . LEU A 1 339 ? 7.188 51.514 42.668 1.00 30.18 355 LEU A N 1
ATOM 2327 C CA . LEU A 1 339 ? 8.647 51.564 42.776 1.00 29.54 355 LEU A CA 1
ATOM 2328 C C . LEU A 1 339 ? 9.116 53.015 42.694 1.00 32.16 355 LEU A C 1
ATOM 2329 O O . LEU A 1 339 ? 9.998 53.404 43.460 1.00 31.30 355 LEU A O 1
ATOM 2334 N N . GLN A 1 340 ? 8.483 53.825 41.815 1.00 28.96 356 GLN A N 1
ATOM 2335 C CA . GLN A 1 340 ? 8.840 55.236 41.651 1.00 29.43 356 GLN A CA 1
ATOM 2336 C C . GLN A 1 340 ? 8.553 56.027 42.918 1.00 35.07 356 GLN A C 1
ATOM 2337 O O . GLN A 1 340 ? 9.240 57.023 43.170 1.00 34.70 356 GLN A O 1
ATOM 2343 N N . VAL A 1 341 ? 7.586 55.562 43.741 1.00 32.77 357 VAL A N 1
ATOM 2344 C CA . VAL A 1 341 ? 7.282 56.210 45.031 1.00 33.46 357 VAL A CA 1
ATOM 2345 C C . VAL A 1 341 ? 8.532 56.132 45.938 1.00 35.32 357 VAL A C 1
ATOM 2346 O O . VAL A 1 341 ? 8.904 57.136 46.557 1.00 35.10 357 VAL A O 1
ATOM 2350 N N . VAL A 1 342 ? 9.177 54.945 45.988 1.00 29.91 358 VAL A N 1
ATOM 2351 C CA . VAL A 1 342 ? 10.344 54.662 46.831 1.00 29.61 358 VAL A CA 1
ATOM 2352 C C . VAL A 1 342 ? 11.529 55.484 46.328 1.00 33.89 358 VAL A C 1
ATOM 2353 O O . VAL A 1 342 ? 12.196 56.139 47.131 1.00 33.81 358 VAL A O 1
ATOM 2357 N N . TYR A 1 343 ? 11.725 55.517 44.999 1.00 29.50 359 TYR A N 1
ATOM 2358 C CA . TYR A 1 343 ? 12.781 56.296 44.354 1.00 28.53 359 TYR A CA 1
ATOM 2359 C C . TYR A 1 343 ? 12.617 57.801 44.660 1.00 33.99 359 TYR A C 1
ATOM 2360 O O . TYR A 1 343 ? 13.574 58.448 45.083 1.00 32.19 359 TYR A O 1
ATOM 2369 N N . ASN A 1 344 ? 11.414 58.347 44.447 1.00 33.49 360 ASN A N 1
ATOM 2370 C CA . ASN A 1 344 ? 11.144 59.774 44.679 1.00 34.81 360 ASN A CA 1
ATOM 2371 C C . ASN A 1 344 ? 11.362 60.144 46.145 1.00 38.58 360 ASN A C 1
ATOM 2372 O O . ASN A 1 344 ? 11.967 61.181 46.399 1.00 39.38 360 ASN A O 1
ATOM 2377 N N . ALA A 1 345 ? 10.950 59.277 47.098 1.00 34.92 361 ALA A N 1
ATOM 2378 C CA . ALA A 1 345 ? 11.164 59.501 48.535 1.00 34.90 361 ALA A CA 1
ATOM 2379 C C . ALA A 1 345 ? 12.669 59.580 48.812 1.00 39.61 361 ALA A C 1
ATOM 2380 O O . ALA A 1 345 ? 13.115 60.511 49.478 1.00 38.35 361 ALA A O 1
ATOM 2382 N N . ALA A 1 346 ? 13.459 58.671 48.190 1.00 37.10 362 ALA A N 1
ATOM 2383 C CA . ALA A 1 346 ? 14.920 58.649 48.321 1.00 36.73 362 ALA A CA 1
ATOM 2384 C C . ALA A 1 346 ? 15.564 59.916 47.723 1.00 40.82 362 ALA A C 1
ATOM 2385 O O . ALA A 1 346 ? 16.478 60.465 48.333 1.00 42.29 362 ALA A O 1
ATOM 2387 N N . LYS A 1 347 ? 15.077 60.395 46.573 1.00 36.08 363 LYS A N 1
ATOM 2388 C CA . LYS A 1 347 ? 15.593 61.615 45.939 1.00 37.28 363 LYS A CA 1
ATOM 2389 C C . LYS A 1 347 ? 15.186 62.886 46.721 1.00 46.64 363 LYS A C 1
ATOM 2390 O O . LYS A 1 347 ? 15.925 63.880 46.714 1.00 46.75 363 LYS A O 1
ATOM 2396 N N . ALA A 1 348 ? 14.020 62.845 47.409 1.00 46.05 364 ALA A N 1
ATOM 2397 C CA . ALA A 1 348 ? 13.499 63.973 48.198 1.00 46.95 364 ALA A CA 1
ATOM 2398 C C . ALA A 1 348 ? 14.246 64.130 49.536 1.00 54.21 364 ALA A C 1
ATOM 2399 O O . ALA A 1 348 ? 14.129 65.186 50.170 1.00 53.76 364 ALA A O 1
ATOM 2401 N N . ALA A 1 349 ? 15.025 63.100 49.960 1.00 52.21 365 ALA A N 1
ATOM 2402 C CA . ALA A 1 349 ? 15.799 63.171 51.206 1.00 53.15 365 ALA A CA 1
ATOM 2403 C C . ALA A 1 349 ? 16.803 64.339 51.165 1.00 59.40 365 ALA A C 1
ATOM 2404 O O . ALA A 1 349 ? 17.409 64.592 50.115 1.00 57.33 365 ALA A O 1
ATOM 2406 N N . GLY A 1 350 ? 16.909 65.067 52.285 1.00 59.10 366 GLY A N 1
ATOM 2407 C CA . GLY A 1 350 ? 17.825 66.198 52.435 1.00 59.87 366 GLY A CA 1
ATOM 2408 C C . GLY A 1 350 ? 19.262 65.737 52.292 1.00 64.54 366 GLY A C 1
ATOM 2409 O O . GLY A 1 350 ? 20.044 66.325 51.533 1.00 63.96 366 GLY A O 1
ATOM 2410 N N . THR A 1 351 ? 19.578 64.630 53.003 1.00 61.28 367 THR A N 1
ATOM 2411 C CA . THR A 1 351 ? 20.850 63.906 52.986 1.00 61.46 367 THR A CA 1
ATOM 2412 C C . THR A 1 351 ? 20.493 62.405 52.901 1.00 63.33 367 THR A C 1
ATOM 2413 O O . THR A 1 351 ? 19.967 61.829 53.865 1.00 62.28 367 THR A O 1
ATOM 2417 N N . ALA A 1 352 ? 20.724 61.799 51.718 1.00 58.61 368 ALA A N 1
ATOM 2418 C CA . ALA A 1 352 ? 20.404 60.393 51.469 1.00 57.38 368 ALA A CA 1
ATOM 2419 C C . ALA A 1 352 ? 21.334 59.463 52.233 1.00 59.87 368 ALA A C 1
ATOM 2420 O O . ALA A 1 352 ? 22.558 59.648 52.198 1.00 60.72 368 ALA A O 1
ATOM 2422 N 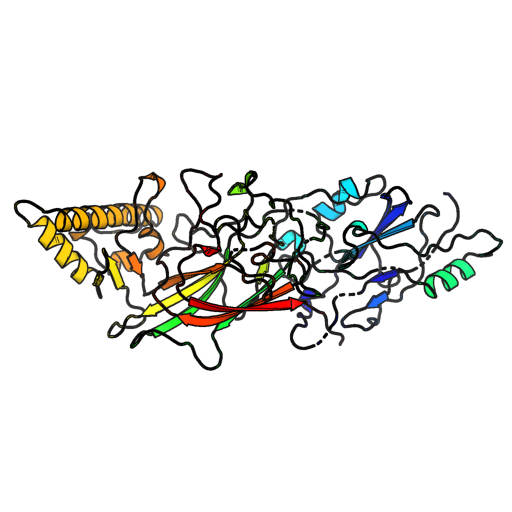N . ASP A 1 353 ? 20.747 58.466 52.927 1.00 53.42 369 ASP A N 1
ATOM 2423 C CA . ASP A 1 353 ? 21.502 57.452 53.663 1.00 52.92 369 ASP A CA 1
ATOM 2424 C C . ASP A 1 353 ? 21.941 56.316 52.696 1.00 55.14 369 ASP A C 1
ATOM 2425 O O . ASP A 1 353 ? 21.681 56.411 51.490 1.00 54.31 369 ASP A O 1
ATOM 2430 N N . ALA A 1 354 ? 22.563 55.237 53.228 1.00 49.72 370 ALA A N 1
ATOM 2431 C CA . ALA A 1 354 ? 23.051 54.108 52.429 1.00 48.13 370 ALA A CA 1
ATOM 2432 C C . ALA A 1 354 ? 21.942 53.426 51.609 1.00 47.80 370 ALA A C 1
ATOM 2433 O O . ALA A 1 354 ? 22.146 53.196 50.416 1.00 46.53 370 ALA A O 1
ATOM 2435 N N . ALA A 1 355 ? 20.794 53.093 52.241 1.00 42.40 371 ALA A N 1
ATOM 2436 C CA . ALA A 1 355 ? 19.661 52.422 51.590 1.00 41.14 371 ALA A CA 1
ATOM 2437 C C . ALA A 1 355 ? 19.054 53.274 50.455 1.00 43.48 371 ALA A C 1
ATOM 2438 O O . ALA A 1 355 ? 18.861 52.763 49.344 1.00 43.96 371 ALA A O 1
ATOM 2440 N N . GLN A 1 356 ? 18.784 54.564 50.728 1.00 37.84 372 GLN A N 1
ATOM 2441 C CA . GLN A 1 356 ? 18.239 55.538 49.769 1.00 36.12 372 GLN A CA 1
ATOM 2442 C C . GLN A 1 356 ? 19.176 55.733 48.560 1.00 38.11 372 GLN A C 1
ATOM 2443 O O . GLN A 1 356 ? 18.712 55.753 47.408 1.00 37.83 372 GLN A O 1
ATOM 2449 N N . THR A 1 357 ? 20.484 55.873 48.826 1.00 32.67 373 THR A N 1
ATOM 2450 C CA . THR A 1 357 ? 21.516 56.045 47.785 1.00 32.83 373 THR A CA 1
ATOM 2451 C C . THR A 1 357 ? 21.556 54.812 46.885 1.00 34.87 373 THR A C 1
ATOM 2452 O O . THR A 1 357 ? 21.685 54.950 45.669 1.00 33.92 373 THR A O 1
ATOM 2456 N N . GLN A 1 358 ? 21.466 53.613 47.489 1.00 30.22 374 GLN A N 1
ATOM 2457 C CA . GLN A 1 358 ? 21.506 52.377 46.722 1.00 29.52 374 GLN A CA 1
ATOM 2458 C C . GLN A 1 358 ? 20.272 52.262 45.790 1.00 29.64 374 GLN A C 1
ATOM 2459 O O . GLN A 1 358 ? 20.435 51.882 44.631 1.00 25.38 374 GLN A O 1
ATOM 2465 N N . VAL A 1 359 ? 19.075 52.681 46.266 1.00 27.58 375 VAL A N 1
ATOM 2466 C CA . VAL A 1 359 ? 17.832 52.705 45.459 1.00 26.39 375 VAL A CA 1
ATOM 2467 C C . VAL A 1 359 ? 18.027 53.602 44.223 1.00 31.11 375 VAL A C 1
ATOM 2468 O O . VAL A 1 359 ? 17.723 53.178 43.102 1.00 31.93 375 VAL A O 1
ATOM 2472 N N . ILE A 1 360 ? 18.569 54.812 44.421 1.00 26.93 376 ILE A N 1
ATOM 2473 C CA . ILE A 1 360 ? 18.773 55.779 43.330 1.00 26.59 376 ILE A CA 1
ATOM 2474 C C . ILE A 1 360 ? 19.769 55.209 42.336 1.00 29.06 376 ILE A C 1
ATOM 2475 O O . ILE A 1 360 ? 19.509 55.232 41.134 1.00 27.70 376 ILE A O 1
ATOM 2480 N N . THR A 1 361 ? 20.914 54.695 42.839 1.00 26.39 377 THR A N 1
ATOM 2481 C CA . THR A 1 361 ? 21.938 54.072 41.990 1.00 24.40 377 THR A CA 1
ATOM 2482 C C . THR A 1 361 ? 21.333 53.001 41.090 1.00 25.87 377 THR A C 1
ATOM 2483 O O . THR A 1 361 ? 21.552 53.023 39.884 1.00 23.71 377 THR A O 1
ATOM 2487 N N . LEU A 1 362 ? 20.579 52.056 41.678 1.00 22.53 378 LEU A N 1
ATOM 2488 C CA . LEU A 1 362 ? 20.085 50.914 40.914 1.00 21.69 378 LEU A CA 1
ATOM 2489 C C . LEU A 1 362 ? 18.942 51.270 39.960 1.00 24.41 378 LEU A C 1
ATOM 2490 O O . LEU A 1 362 ? 18.903 50.717 38.858 1.00 22.47 378 LEU A O 1
ATOM 2495 N N . CYS A 1 363 ? 18.068 52.225 40.317 1.00 24.66 379 CYS A N 1
ATOM 2496 C CA . CYS A 1 363 ? 16.986 52.617 39.395 1.00 25.05 379 CYS A CA 1
ATOM 2497 C C . CYS A 1 363 ? 17.559 53.401 38.225 1.00 26.70 379 CYS A C 1
ATOM 2498 O O . CYS A 1 363 ? 17.070 53.262 37.104 1.00 25.46 379 CYS A O 1
ATOM 2501 N N . ASP A 1 364 ? 18.588 54.213 38.485 1.00 22.51 380 ASP A N 1
ATOM 2502 C CA . ASP A 1 364 ? 19.275 55.000 37.439 1.00 22.63 380 ASP A CA 1
ATOM 2503 C C . ASP A 1 364 ? 20.046 54.070 36.504 1.00 24.29 380 ASP A C 1
ATOM 2504 O O . ASP A 1 364 ? 20.086 54.317 35.300 1.00 25.99 380 ASP A O 1
ATOM 2509 N N . GLN A 1 365 ? 20.624 52.980 37.032 1.00 20.79 381 GLN A N 1
ATOM 2510 C CA . GLN A 1 365 ? 21.321 52.007 36.187 1.00 20.71 381 GLN A CA 1
ATOM 2511 C C . GLN A 1 365 ? 20.309 51.305 35.275 1.00 25.44 381 GLN A C 1
ATOM 2512 O O . GLN A 1 365 ? 20.614 51.009 34.108 1.00 24.51 381 GLN A O 1
ATOM 2518 N N . PHE A 1 366 ? 19.115 51.036 35.822 1.00 23.04 382 PHE A N 1
ATOM 2519 C CA . PHE A 1 366 ? 18.008 50.411 35.082 1.00 22.66 382 PHE A CA 1
ATOM 2520 C C . PHE A 1 366 ? 17.556 51.366 33.975 1.00 25.81 382 PHE A C 1
ATOM 2521 O O . PHE A 1 366 ? 17.429 50.961 32.813 1.00 25.29 382 PHE A O 1
ATOM 2529 N N . TYR A 1 367 ? 17.350 52.648 34.335 1.00 23.32 383 TYR A N 1
ATOM 2530 C CA . TYR A 1 367 ? 16.905 53.658 33.385 1.00 23.75 383 TYR A CA 1
ATOM 2531 C C . TYR A 1 367 ? 17.850 53.745 32.168 1.00 28.33 383 TYR A C 1
ATOM 2532 O O . TYR A 1 367 ? 17.379 53.670 31.023 1.00 28.31 383 TYR A O 1
ATOM 2541 N N . ALA A 1 368 ? 19.161 53.902 32.394 1.00 26.42 384 ALA A N 1
ATOM 2542 C CA . ALA A 1 368 ? 20.103 54.035 31.260 1.00 26.14 384 ALA A CA 1
ATOM 2543 C C . ALA A 1 368 ? 20.077 52.803 30.317 1.00 28.92 384 ALA A C 1
ATOM 2544 O O . ALA A 1 368 ? 20.208 52.978 29.104 1.00 28.48 384 ALA A O 1
ATOM 2546 N N . ARG A 1 369 ? 19.848 51.587 30.843 1.00 23.60 385 ARG A N 1
ATOM 2547 C CA . ARG A 1 369 ? 19.778 50.402 29.968 1.00 23.46 385 ARG A CA 1
ATOM 2548 C C . ARG A 1 369 ? 18.480 50.375 29.200 1.00 26.60 385 ARG A C 1
ATOM 2549 O O . ARG A 1 369 ? 18.461 49.987 28.036 1.00 26.41 385 ARG A O 1
ATOM 2557 N N . ILE A 1 370 ? 17.393 50.809 29.844 1.00 25.83 386 ILE A N 1
ATOM 2558 C CA . ILE A 1 370 ? 16.071 50.931 29.220 1.00 27.43 386 ILE A CA 1
ATOM 2559 C C . ILE A 1 370 ? 16.118 52.006 28.110 1.00 32.05 386 ILE A C 1
ATOM 2560 O O . ILE A 1 370 ? 15.573 51.772 27.030 1.00 32.09 386 ILE A O 1
ATOM 2565 N N . ALA A 1 371 ? 16.789 53.160 28.366 1.00 28.80 387 ALA A N 1
ATOM 2566 C CA . ALA A 1 371 ? 16.911 54.261 27.400 1.00 28.34 387 ALA A CA 1
ATOM 2567 C C . ALA A 1 371 ? 17.710 53.829 26.166 1.00 31.78 387 ALA A C 1
ATOM 2568 O O . ALA A 1 371 ? 17.338 54.172 25.034 1.00 30.42 387 ALA A O 1
ATOM 2570 N N . LYS A 1 372 ? 18.761 53.012 26.378 1.00 29.47 388 LYS A N 1
ATOM 2571 C CA . LYS A 1 372 ? 19.605 52.443 25.319 1.00 29.91 388 LYS A CA 1
ATOM 2572 C C . LYS A 1 372 ? 18.764 51.507 24.428 1.00 34.10 388 LYS A C 1
ATOM 2573 O O . LYS A 1 372 ? 18.845 51.593 23.204 1.00 33.89 388 LYS A O 1
ATOM 2579 N N . ALA A 1 373 ? 17.959 50.614 25.050 1.00 29.51 389 ALA A N 1
ATOM 2580 C CA . ALA A 1 373 ? 17.053 49.688 24.355 1.00 28.29 389 ALA A CA 1
ATOM 2581 C C . ALA A 1 373 ? 15.994 50.472 23.557 1.00 32.32 389 ALA A C 1
ATOM 2582 O O . ALA A 1 373 ? 15.717 50.134 22.405 1.00 32.29 389 ALA A O 1
ATOM 2584 N N . ALA A 1 374 ? 15.437 51.537 24.156 1.00 29.65 390 ALA A N 1
ATOM 2585 C CA . ALA A 1 374 ? 14.453 52.397 23.486 1.00 29.93 390 ALA A CA 1
ATOM 2586 C C . ALA A 1 374 ? 15.037 52.958 22.185 1.00 37.64 390 ALA A C 1
ATOM 2587 O O . ALA A 1 374 ? 14.408 52.838 21.136 1.00 37.75 390 ALA A O 1
ATOM 2589 N N . THR A 1 375 ? 16.281 53.481 22.243 1.00 36.29 391 THR A N 1
ATOM 2590 C CA . THR A 1 375 ? 17.005 54.021 21.081 1.00 36.90 391 THR A CA 1
ATOM 2591 C C . THR A 1 375 ? 17.220 52.920 20.035 1.00 41.51 391 THR A C 1
ATOM 2592 O O . THR A 1 375 ? 16.978 53.147 18.843 1.00 42.01 391 THR A O 1
ATOM 2596 N N . ALA A 1 376 ? 17.668 51.723 20.472 1.00 35.23 392 ALA A N 1
ATOM 2597 C CA . ALA A 1 376 ? 17.925 50.634 19.529 1.00 33.69 392 ALA A CA 1
ATOM 2598 C C . ALA A 1 376 ? 16.633 50.157 18.816 1.00 37.03 392 ALA A C 1
ATOM 2599 O O . ALA A 1 376 ? 16.708 49.623 17.707 1.00 37.18 392 ALA A O 1
ATOM 2601 N N . GLN A 1 377 ? 15.462 50.365 19.446 1.00 31.96 393 GLN A N 1
ATOM 2602 C CA . GLN A 1 377 ? 14.172 49.945 18.897 1.00 32.35 393 GLN A CA 1
ATOM 2603 C C . GLN A 1 377 ? 13.386 51.105 18.249 1.00 37.35 393 GLN A C 1
ATOM 2604 O O . GLN A 1 377 ? 12.296 50.863 17.736 1.00 37.88 393 GLN A O 1
ATOM 2610 N N . GLY A 1 378 ? 13.953 52.315 18.256 1.00 34.25 394 GLY A N 1
ATOM 2611 C CA . GLY A 1 378 ? 13.325 53.523 17.730 1.00 35.79 394 GLY A CA 1
ATOM 2612 C C . GLY A 1 378 ? 12.058 53.876 18.484 1.00 41.99 394 GLY A C 1
ATOM 2613 O O . GLY A 1 378 ? 11.062 54.281 17.869 1.00 44.55 394 GLY A O 1
ATOM 2614 N N . LYS A 1 379 ? 12.066 53.671 19.818 1.00 35.94 395 LYS A N 1
ATOM 2615 C CA . LYS A 1 379 ? 10.903 53.923 20.672 1.00 35.50 395 LYS A CA 1
ATOM 2616 C C . LYS A 1 379 ? 11.170 55.036 21.698 1.00 41.83 395 LYS A C 1
ATOM 2617 O O . LYS A 1 379 ? 12.310 55.258 22.093 1.00 42.00 395 LYS A O 1
ATOM 2623 N N . ALA A 1 380 ? 10.111 55.743 22.107 1.00 40.23 396 ALA A N 1
ATOM 2624 C CA . ALA A 1 380 ? 10.185 56.838 23.071 1.00 39.94 396 ALA A CA 1
ATOM 2625 C C . ALA A 1 380 ? 9.969 56.364 24.521 1.00 42.28 396 ALA A C 1
ATOM 2626 O O . ALA A 1 380 ? 9.116 55.505 24.771 1.00 41.74 396 ALA A O 1
ATOM 2628 N N . VAL A 1 381 ? 10.755 56.939 25.465 1.00 36.61 397 VAL A N 1
ATOM 2629 C CA . VAL A 1 381 ? 10.685 56.745 26.925 1.00 34.62 397 VAL A CA 1
ATOM 2630 C C . VAL A 1 381 ? 10.881 58.091 27.615 1.00 36.85 397 VAL A C 1
ATOM 2631 O O . VAL A 1 381 ? 11.477 58.996 27.019 1.00 36.08 397 VAL A O 1
ATOM 2635 N N . GLY A 1 382 ? 10.446 58.203 28.870 1.00 32.92 398 GLY A N 1
ATOM 2636 C CA . GLY A 1 382 ? 10.658 59.407 29.678 1.00 32.78 398 GLY A CA 1
ATOM 2637 C C . GLY A 1 382 ? 12.147 59.741 29.817 1.00 37.39 398 GLY A C 1
ATOM 2638 O O . GLY A 1 382 ? 13.018 58.919 29.500 1.00 36.84 398 GLY A O 1
ATOM 2639 N N . ALA A 1 383 ? 12.444 60.937 30.289 1.00 33.30 399 ALA A N 1
ATOM 2640 C CA . ALA A 1 383 ? 13.797 61.506 30.387 1.00 33.78 399 ALA A CA 1
ATOM 2641 C C . ALA A 1 383 ? 14.687 60.912 31.498 1.00 36.21 399 ALA A C 1
ATOM 2642 O O . ALA A 1 383 ? 15.914 61.068 31.448 1.00 35.23 399 ALA A O 1
ATOM 2644 N N . ASP A 1 384 ? 14.074 60.274 32.498 1.00 32.21 400 ASP A N 1
ATOM 2645 C CA . ASP A 1 384 ? 14.752 59.681 33.653 1.00 31.31 400 ASP A CA 1
ATOM 2646 C C . ASP A 1 384 ? 13.814 58.680 34.320 1.00 33.19 400 ASP A C 1
ATOM 2647 O O . ASP A 1 384 ? 12.657 58.551 33.899 1.00 31.72 400 ASP A O 1
ATOM 2652 N N . PHE A 1 385 ? 14.311 57.965 35.340 1.00 29.51 401 PHE A N 1
ATOM 2653 C CA . PHE A 1 385 ? 13.537 56.942 36.046 1.00 27.01 401 PHE A CA 1
ATOM 2654 C C . PHE A 1 385 ? 12.211 57.481 36.599 1.00 34.31 401 PHE A C 1
ATOM 2655 O O . PHE A 1 385 ? 11.199 56.784 36.501 1.00 36.38 401 PHE A O 1
ATOM 2663 N N . ALA A 1 386 ? 12.203 58.702 37.158 1.00 30.89 402 ALA A N 1
ATOM 2664 C CA . ALA A 1 386 ? 10.978 59.290 37.718 1.00 30.90 402 ALA A CA 1
ATOM 2665 C C . ALA A 1 386 ? 9.914 59.613 36.640 1.00 36.33 402 ALA A C 1
ATOM 2666 O O . ALA A 1 386 ? 8.738 59.697 36.975 1.00 36.79 402 ALA A O 1
ATOM 2668 N N . SER A 1 387 ? 10.324 59.783 35.370 1.00 33.54 403 SER A N 1
ATOM 2669 C CA . SER A 1 387 ? 9.450 60.221 34.273 1.00 33.65 403 SER A CA 1
ATOM 2670 C C . SER A 1 387 ? 8.994 59.115 33.349 1.00 36.13 403 SER A C 1
ATOM 2671 O O . SER A 1 387 ? 8.140 59.377 32.496 1.00 35.56 403 SER A O 1
ATOM 2674 N N . ILE A 1 388 ? 9.552 57.895 33.483 1.00 30.36 404 ILE A N 1
ATOM 2675 C CA . ILE A 1 388 ? 9.128 56.798 32.609 1.00 29.60 404 ILE A CA 1
ATOM 2676 C C . ILE A 1 388 ? 7.766 56.287 33.076 1.00 34.73 404 ILE A C 1
ATOM 2677 O O . ILE A 1 388 ? 7.387 56.485 34.237 1.00 34.28 404 ILE A O 1
ATOM 2682 N N . THR A 1 389 ? 7.022 55.668 32.149 1.00 32.38 405 THR A N 1
ATOM 2683 C CA . THR A 1 389 ? 5.712 55.087 32.425 1.00 32.96 405 THR A CA 1
ATOM 2684 C C . THR A 1 389 ? 5.727 53.617 32.025 1.00 37.48 405 THR A C 1
ATOM 2685 O O . THR A 1 389 ? 6.529 53.222 31.172 1.00 37.26 405 THR A O 1
ATOM 2689 N N . ILE A 1 390 ? 4.780 52.823 32.572 1.00 34.19 406 ILE A N 1
ATOM 2690 C CA . ILE A 1 390 ? 4.670 51.412 32.243 1.00 33.09 406 ILE A CA 1
ATOM 2691 C C . ILE A 1 390 ? 4.301 51.225 30.766 1.00 35.39 406 ILE A C 1
ATOM 2692 O O . ILE A 1 390 ? 4.748 50.243 30.181 1.00 34.94 406 ILE A O 1
ATOM 2697 N N . THR A 1 391 ? 3.534 52.170 30.163 1.00 32.03 407 THR A N 1
ATOM 2698 C CA . THR A 1 391 ? 3.131 52.086 28.753 1.00 33.09 407 THR A CA 1
ATOM 2699 C C . THR A 1 391 ? 4.374 52.090 27.848 1.00 38.44 407 THR A C 1
ATOM 2700 O O . THR A 1 391 ? 4.477 51.234 26.966 1.00 39.06 407 THR A O 1
ATOM 2704 N N . GLU A 1 392 ? 5.323 53.022 28.093 1.00 34.78 408 GLU A N 1
ATOM 2705 C CA . GLU A 1 392 ? 6.588 53.113 27.343 1.00 33.30 408 GLU A CA 1
ATOM 2706 C C . GLU A 1 392 ? 7.420 51.843 27.539 1.00 35.25 408 GLU A C 1
ATOM 2707 O O . GLU A 1 392 ? 7.938 51.316 26.559 1.00 34.66 408 GLU A O 1
ATOM 2713 N N . LEU A 1 393 ? 7.526 51.336 28.792 1.00 30.01 409 LEU A N 1
ATOM 2714 C CA . LEU A 1 393 ? 8.329 50.141 29.060 1.00 29.86 409 LEU A CA 1
ATOM 2715 C C . LEU A 1 393 ? 7.745 48.902 28.394 1.00 32.86 409 LEU A C 1
ATOM 2716 O O . LEU A 1 393 ? 8.483 48.179 27.732 1.00 32.38 409 LEU A O 1
ATOM 2721 N N . ASP A 1 394 ? 6.428 48.659 28.556 1.00 30.10 410 ASP A N 1
ATOM 2722 C CA . ASP A 1 394 ? 5.753 47.479 27.997 1.00 29.55 410 ASP A CA 1
ATOM 2723 C C . ASP A 1 394 ? 5.782 47.461 26.473 1.00 34.85 410 ASP A C 1
ATOM 2724 O O . ASP A 1 394 ? 5.660 46.386 25.894 1.00 35.64 410 ASP A O 1
ATOM 2729 N N . ASP A 1 395 ? 6.041 48.610 25.824 1.00 32.75 411 ASP A N 1
ATOM 2730 C CA . ASP A 1 395 ? 6.116 48.660 24.367 1.00 33.70 411 ASP A CA 1
ATOM 2731 C C . ASP A 1 395 ? 7.488 48.208 23.848 1.00 35.99 411 ASP A C 1
ATOM 2732 O O . ASP A 1 395 ? 7.623 47.964 22.646 1.00 34.13 411 ASP A O 1
ATOM 2737 N N . LEU A 1 396 ? 8.503 48.080 24.740 1.00 32.99 412 LEU A N 1
ATOM 2738 C CA . LEU A 1 396 ? 9.835 47.579 24.363 1.00 31.61 412 LEU A CA 1
ATOM 2739 C C . LEU A 1 396 ? 9.803 46.076 24.205 1.00 34.96 412 LEU A C 1
ATOM 2740 O O . LEU A 1 396 ? 9.369 45.384 25.131 1.00 32.78 412 LEU A O 1
ATOM 2745 N N . LYS A 1 397 ? 10.292 45.567 23.048 1.00 30.97 413 LYS A N 1
ATOM 2746 C CA . LYS A 1 397 ? 10.423 44.136 22.767 1.00 30.91 413 LYS A CA 1
ATOM 2747 C C . LYS A 1 397 ? 11.442 43.531 23.755 1.00 32.72 413 LYS A C 1
ATOM 2748 O O . LYS A 1 397 ? 12.507 44.111 23.931 1.00 31.22 413 LYS A O 1
ATOM 2754 N N . SER A 1 398 ? 11.109 42.411 24.425 1.00 30.45 414 SER A N 1
ATOM 2755 C CA . SER A 1 398 ? 11.979 41.742 25.419 1.00 29.33 414 SER A CA 1
ATOM 2756 C C . SER A 1 398 ? 12.486 42.733 26.476 1.00 31.39 414 SER A C 1
ATOM 2757 O O . SER A 1 398 ? 13.658 42.699 26.834 1.00 29.46 414 SER A O 1
ATOM 2760 N N . GLY A 1 399 ? 11.601 43.629 26.912 1.00 29.57 415 GLY A N 1
ATOM 2761 C CA . GLY A 1 399 ? 11.872 44.677 27.897 1.00 29.06 415 GLY A CA 1
ATOM 2762 C C . GLY A 1 399 ? 12.591 44.207 29.147 1.00 31.30 415 GLY A C 1
ATOM 2763 O O . GLY A 1 399 ? 13.473 44.910 29.651 1.00 30.52 415 GLY A O 1
ATOM 2764 N N . GLY A 1 400 ? 12.237 43.009 29.619 1.00 28.10 416 GLY A N 1
ATOM 2765 C CA . GLY A 1 400 ? 12.835 42.409 30.814 1.00 26.53 416 GLY A CA 1
ATOM 2766 C C . GLY A 1 400 ? 14.313 42.130 30.662 1.00 28.06 416 GLY A C 1
ATOM 2767 O O . GLY A 1 400 ? 15.069 42.127 31.643 1.00 24.69 416 GLY A O 1
ATOM 2768 N N . GLU A 1 401 ? 14.746 41.886 29.417 1.00 25.08 417 GLU A N 1
ATOM 2769 C CA . GLU A 1 401 ? 16.162 41.643 29.125 1.00 24.27 417 GLU A CA 1
ATOM 2770 C C . GLU A 1 401 ? 17.045 42.819 29.571 1.00 28.08 417 GLU A C 1
ATOM 2771 O O . GLU A 1 401 ? 18.185 42.618 29.950 1.00 27.65 417 GLU A O 1
ATOM 2777 N N . TYR A 1 402 ? 16.505 44.040 29.543 1.00 25.75 418 TYR A N 1
ATOM 2778 C CA . TYR A 1 402 ? 17.259 45.257 29.824 1.00 25.14 418 TYR A CA 1
ATOM 2779 C C . TYR A 1 402 ? 17.330 45.573 31.301 1.00 28.11 418 TYR A C 1
ATOM 2780 O O . TYR A 1 402 ? 18.016 46.518 31.666 1.00 28.71 418 TYR A O 1
ATOM 2789 N N . SER A 1 403 ? 16.785 44.694 32.163 1.00 24.21 419 SER A N 1
ATOM 2790 C CA . SER A 1 403 ? 16.981 44.869 33.602 1.00 24.52 419 SER A CA 1
ATOM 2791 C C . SER A 1 403 ? 18.244 44.071 34.024 1.00 26.60 419 SER A C 1
ATOM 2792 O O . SER A 1 403 ? 18.708 44.218 35.152 1.00 26.78 419 SER A O 1
ATOM 2795 N N . LYS A 1 404 ? 18.843 43.302 33.080 1.00 21.17 420 LYS A N 1
ATOM 2796 C CA . LYS A 1 404 ? 20.078 42.560 33.301 1.00 22.81 420 LYS A CA 1
ATOM 2797 C C . LYS A 1 404 ? 21.223 43.530 33.604 1.00 28.09 420 LYS A C 1
ATOM 2798 O O . LYS A 1 404 ? 21.475 44.436 32.815 1.00 25.67 420 LYS A O 1
ATOM 2804 N N . PRO A 1 405 ? 21.935 43.361 34.724 1.00 26.66 421 PRO A N 1
ATOM 2805 C CA . PRO A 1 405 ? 23.045 44.296 35.008 1.00 26.78 421 PRO A CA 1
ATOM 2806 C C . PRO A 1 405 ? 24.156 44.174 33.966 1.00 31.42 421 PRO A C 1
ATOM 2807 O O . PRO A 1 405 ? 24.331 43.112 33.361 1.00 30.11 421 PRO A O 1
ATOM 2811 N N . ASP A 1 406 ? 24.857 45.286 33.715 1.00 28.73 422 ASP A N 1
ATOM 2812 C CA . ASP A 1 406 ? 25.986 45.350 32.795 1.00 27.26 422 ASP A CA 1
ATOM 2813 C C . ASP A 1 406 ? 27.251 45.005 33.572 1.00 30.14 422 ASP A C 1
ATOM 2814 O O . ASP A 1 406 ? 27.901 45.892 34.146 1.00 28.46 422 ASP A O 1
ATOM 2819 N N . ALA A 1 407 ? 27.629 43.699 33.559 1.00 27.68 423 ALA A N 1
ATOM 2820 C CA . ALA A 1 407 ? 28.796 43.184 34.268 1.00 27.83 423 ALA A CA 1
ATOM 2821 C C . ALA A 1 407 ? 30.112 43.851 33.796 1.00 31.12 423 ALA A C 1
ATOM 2822 O O . ALA A 1 407 ? 31.022 44.040 34.617 1.00 29.05 423 ALA A O 1
ATOM 2824 N N . ALA A 1 408 ? 30.199 44.272 32.511 1.00 28.01 424 ALA A N 1
ATOM 2825 C CA . ALA A 1 408 ? 31.399 45.004 32.014 1.00 28.97 424 ALA A CA 1
ATOM 2826 C C . ALA A 1 408 ? 31.573 46.381 32.738 1.00 31.89 424 ALA A C 1
ATOM 2827 O O . ALA A 1 408 ? 32.694 46.885 32.866 1.00 31.19 424 ALA A O 1
ATOM 2829 N N . ALA A 1 409 ? 30.473 46.958 33.237 1.00 27.83 425 ALA A N 1
ATOM 2830 C CA . ALA A 1 409 ? 30.519 48.210 33.995 1.00 28.22 425 ALA A CA 1
ATOM 2831 C C . ALA A 1 409 ? 30.628 47.895 35.517 1.00 30.95 425 ALA A C 1
ATOM 2832 O O . ALA A 1 409 ? 30.612 48.798 36.340 1.00 28.50 425 ALA A O 1
ATOM 2834 N N . GLY A 1 410 ? 30.692 46.605 35.855 1.00 27.28 426 GLY A N 1
ATOM 2835 C CA . GLY A 1 410 ? 30.793 46.145 37.235 1.00 27.63 426 GLY A CA 1
ATOM 2836 C C . GLY A 1 410 ? 29.458 46.114 37.957 1.00 29.41 426 GLY A C 1
ATOM 2837 O O . GLY A 1 410 ? 29.415 45.905 39.173 1.00 27.35 426 GLY A O 1
ATOM 2838 N N . GLU A 1 411 ? 28.356 46.283 37.206 1.00 25.35 427 GLU A N 1
ATOM 2839 C CA . GLU A 1 411 ? 27.008 46.281 37.787 1.00 24.40 427 GLU A CA 1
ATOM 2840 C C . GLU A 1 411 ? 26.621 44.908 38.304 1.00 28.91 427 GLU A C 1
ATOM 2841 O O . GLU A 1 411 ? 27.073 43.886 37.767 1.00 27.27 427 GLU A O 1
ATOM 2847 N N . THR A 1 412 ? 25.769 44.900 39.336 1.00 25.86 428 THR A N 1
ATOM 2848 C CA . THR A 1 412 ? 25.202 43.693 39.958 1.00 26.79 428 THR A CA 1
ATOM 2849 C C . THR A 1 412 ? 23.680 43.837 39.929 1.00 31.87 428 THR A C 1
ATOM 2850 O O . THR A 1 412 ? 23.155 44.902 39.535 1.00 29.94 428 THR A O 1
ATOM 2854 N N . VAL A 1 413 ? 22.962 42.762 40.280 1.00 29.59 429 VAL A N 1
ATOM 2855 C CA . VAL A 1 413 ? 21.499 42.778 40.152 1.00 28.72 429 VAL A CA 1
ATOM 2856 C C . VAL A 1 413 ? 20.892 43.917 40.980 1.00 32.61 429 VAL A C 1
ATOM 2857 O O . VAL A 1 413 ? 21.237 44.100 42.153 1.00 33.07 429 VAL A O 1
ATOM 2861 N N . GLY A 1 414 ? 20.077 44.719 40.294 1.00 27.80 430 GLY A N 1
ATOM 2862 C CA . GLY A 1 414 ? 19.332 45.832 40.858 1.00 28.32 430 GLY A CA 1
ATOM 2863 C C . GLY A 1 414 ? 17.855 45.661 40.582 1.00 29.70 430 GLY A C 1
ATOM 2864 O O . GLY A 1 414 ? 17.206 44.782 41.162 1.00 28.09 430 GLY A O 1
ATOM 2865 N N . VAL A 1 415 ? 17.303 46.511 39.701 1.00 25.05 431 VAL A N 1
ATOM 2866 C CA . VAL A 1 415 ? 15.889 46.424 39.313 1.00 23.27 431 VAL A CA 1
ATOM 2867 C C . VAL A 1 415 ? 15.691 45.186 38.447 1.00 28.03 431 VAL A C 1
ATOM 2868 O O . VAL A 1 415 ? 16.481 44.937 37.537 1.00 26.68 431 VAL A O 1
ATOM 2872 N N . GLU A 1 416 ? 14.612 44.425 38.716 1.00 24.27 432 GLU A N 1
ATOM 2873 C CA . GLU A 1 416 ? 14.190 43.288 37.896 1.00 23.56 432 GLU A CA 1
ATOM 2874 C C . GLU A 1 416 ? 12.843 43.648 37.349 1.00 27.25 432 GLU A C 1
ATOM 2875 O O . GLU A 1 416 ? 11.943 43.939 38.123 1.00 26.25 432 GLU A O 1
ATOM 2881 N N . TYR A 1 417 ? 12.735 43.744 36.029 1.00 23.62 433 TYR A N 1
ATOM 2882 C CA . TYR A 1 417 ? 11.515 44.122 35.345 1.00 22.74 433 TYR A CA 1
ATOM 2883 C C . TYR A 1 417 ? 10.946 42.854 34.710 1.00 27.09 433 TYR A C 1
ATOM 2884 O O . TYR A 1 417 ? 11.435 42.415 33.670 1.00 23.87 433 TYR A O 1
ATOM 2893 N N . PHE A 1 418 ? 9.906 42.270 35.342 1.00 24.58 434 PHE A N 1
ATOM 2894 C CA . PHE A 1 418 ? 9.236 41.075 34.803 1.00 23.95 434 PHE A CA 1
ATOM 2895 C C . PHE A 1 418 ? 8.147 41.561 33.855 1.00 27.07 434 PHE A C 1
ATOM 2896 O O . PHE A 1 418 ? 6.993 41.723 34.244 1.00 27.28 434 PHE A O 1
ATOM 2904 N N . GLN A 1 419 ? 8.568 41.911 32.629 1.00 24.38 435 GLN A N 1
ATOM 2905 C CA . GLN A 1 419 ? 7.694 42.469 31.589 1.00 24.85 435 GLN A CA 1
ATOM 2906 C C . GLN A 1 419 ? 6.602 41.480 31.244 1.00 28.77 435 GLN A C 1
ATOM 2907 O O . GLN A 1 419 ? 6.888 40.403 30.703 1.00 28.68 435 GLN A O 1
ATOM 2913 N N . LYS A 1 420 ? 5.350 41.874 31.531 1.00 26.59 436 LYS A N 1
ATOM 2914 C CA . LYS A 1 420 ? 4.155 41.049 31.329 1.00 27.71 436 LYS A CA 1
ATOM 2915 C C . LYS A 1 420 ? 4.304 39.716 32.138 1.00 30.47 436 LYS A C 1
ATOM 2916 O O . LYS A 1 420 ? 3.768 38.672 31.736 1.00 30.06 436 LYS A O 1
ATOM 2922 N N . GLY A 1 421 ? 5.064 39.784 33.242 1.00 25.68 437 GLY A N 1
ATOM 2923 C CA . GLY A 1 421 ? 5.358 38.652 34.123 1.00 25.55 437 GLY A CA 1
ATOM 2924 C C . GLY A 1 421 ? 6.302 37.596 33.563 1.00 27.52 437 GLY A C 1
ATOM 2925 O O . GLY A 1 421 ? 6.472 36.531 34.169 1.00 26.35 437 GLY A O 1
ATOM 2926 N N . VAL A 1 422 ? 6.945 37.874 32.421 1.00 24.12 438 VAL A N 1
ATOM 2927 C CA . VAL A 1 422 ? 7.813 36.889 31.745 1.00 23.17 438 VAL A CA 1
ATOM 2928 C C . VAL A 1 422 ? 9.140 36.710 32.499 1.00 29.47 438 VAL A C 1
ATOM 2929 O O . VAL A 1 422 ? 9.775 37.689 32.895 1.00 27.71 438 VAL A O 1
ATOM 2933 N N . CYS A 1 423 ? 9.548 35.443 32.701 1.00 27.63 439 CYS A N 1
ATOM 2934 C CA . CYS A 1 423 ? 10.820 35.134 33.335 1.00 26.27 439 CYS A CA 1
ATOM 2935 C C . CYS A 1 423 ? 11.394 33.864 32.707 1.00 27.06 439 CYS A C 1
ATOM 2936 O O . CYS A 1 423 ? 10.673 33.153 31.990 1.00 26.68 439 CYS A O 1
ATOM 2939 N N . TYR A 1 424 ? 12.704 33.618 32.915 1.00 22.09 440 TYR A N 1
ATOM 2940 C CA . TYR A 1 424 ? 13.366 32.457 32.331 1.00 21.77 440 TYR A CA 1
ATOM 2941 C C . TYR A 1 424 ? 14.044 31.617 33.380 1.00 25.76 440 TYR A C 1
ATOM 2942 O O . TYR A 1 424 ? 14.529 32.150 34.370 1.00 26.00 440 TYR A O 1
ATOM 2951 N N . TYR A 1 425 ? 14.078 30.293 33.161 1.00 21.74 441 TYR A N 1
ATOM 2952 C CA . TYR A 1 425 ? 14.748 29.343 34.057 1.00 21.39 441 TYR A CA 1
ATOM 2953 C C . TYR A 1 425 ? 15.806 28.602 33.295 1.00 25.53 441 TYR A C 1
ATOM 2954 O O . TYR A 1 425 ? 15.588 28.243 32.143 1.00 25.95 441 TYR A O 1
ATOM 2963 N N . ASN A 1 426 ? 16.898 28.281 33.971 1.00 21.96 442 ASN A N 1
ATOM 2964 C CA . ASN A 1 426 ? 18.011 27.563 33.385 1.00 22.20 442 ASN A CA 1
ATOM 2965 C C . ASN A 1 426 ? 18.085 26.170 33.982 1.00 28.10 442 ASN A C 1
ATOM 2966 O O . ASN A 1 426 ? 18.148 26.013 35.209 1.00 27.47 442 ASN A O 1
ATOM 2971 N N . ILE A 1 427 ? 17.985 25.144 33.132 1.00 23.41 443 ILE A N 1
ATOM 2972 C CA . ILE A 1 427 ? 17.993 23.776 33.640 1.00 22.89 443 ILE A CA 1
ATOM 2973 C C . ILE A 1 427 ? 19.254 23.071 33.111 1.00 27.90 443 ILE A C 1
ATOM 2974 O O . ILE A 1 427 ? 19.340 22.826 31.907 1.00 27.00 443 ILE A O 1
ATOM 2979 N N . LEU A 1 428 ? 20.216 22.742 34.004 1.00 24.84 444 LEU A N 1
ATOM 2980 C CA . LEU A 1 428 ? 21.422 21.993 33.612 1.00 25.20 444 LEU A CA 1
ATOM 2981 C C . LEU A 1 428 ? 21.018 20.570 33.282 1.00 28.21 444 LEU A C 1
ATOM 2982 O O . LEU A 1 428 ? 20.267 19.970 34.052 1.00 26.71 444 LEU A O 1
ATOM 2987 N N . ILE A 1 429 ? 21.452 20.036 32.127 1.00 23.18 445 ILE A N 1
ATOM 2988 C CA . ILE A 1 429 ? 21.010 18.686 31.778 1.00 21.71 445 ILE A CA 1
ATOM 2989 C C . ILE A 1 429 ? 21.965 17.653 32.380 1.00 26.71 445 ILE A C 1
ATOM 2990 O O . ILE A 1 429 ? 23.165 17.668 32.082 1.00 26.09 445 ILE A O 1
ATOM 2995 N N . HIS A 1 430 ? 21.420 16.793 33.261 1.00 24.63 446 HIS A N 1
ATOM 2996 C CA . HIS A 1 430 ? 22.154 15.694 33.919 1.00 25.54 446 HIS A CA 1
ATOM 2997 C C . HIS A 1 430 ? 22.261 14.520 32.969 1.00 27.63 446 HIS A C 1
ATOM 2998 O O . HIS A 1 430 ? 21.361 14.334 32.155 1.00 28.07 446 HIS A O 1
ATOM 3005 N N . HIS A 1 431 ? 23.306 13.693 33.104 1.00 23.48 447 HIS A N 1
ATOM 3006 C CA . HIS A 1 431 ? 23.462 12.543 32.231 1.00 22.70 447 HIS A CA 1
ATOM 3007 C C . HIS A 1 431 ? 23.127 11.250 32.977 1.00 29.51 447 HIS A C 1
ATOM 3008 O O . HIS A 1 431 ? 22.033 10.753 32.799 1.00 31.11 447 HIS A O 1
ATOM 3015 N N . ASP A 1 432 ? 24.031 10.686 33.790 1.00 27.68 448 ASP A N 1
ATOM 3016 C CA . ASP A 1 432 ? 23.759 9.381 34.427 1.00 27.62 448 ASP A CA 1
ATOM 3017 C C . ASP A 1 432 ? 23.056 9.600 35.754 1.00 32.98 448 ASP A C 1
ATOM 3018 O O . ASP A 1 432 ? 23.645 10.172 36.679 1.00 31.39 448 ASP A O 1
ATOM 3023 N N . ASP A 1 433 ? 21.800 9.146 35.867 1.00 33.86 449 ASP A N 1
ATOM 3024 C CA . ASP A 1 433 ? 21.056 9.388 37.113 1.00 36.93 449 ASP A CA 1
ATOM 3025 C C . ASP A 1 433 ? 21.563 8.516 38.289 1.00 40.33 449 ASP A C 1
ATOM 3026 O O . ASP A 1 433 ? 21.188 8.791 39.422 1.00 41.42 449 ASP A O 1
ATOM 3031 N N . ALA A 1 434 ? 22.483 7.561 38.048 1.00 35.51 450 ALA A N 1
ATOM 3032 C CA . ALA A 1 434 ? 23.064 6.784 39.158 1.00 35.25 450 ALA A CA 1
ATOM 3033 C C . ALA A 1 434 ? 24.234 7.558 39.808 1.00 36.64 450 ALA A C 1
ATOM 3034 O O . ALA A 1 434 ? 24.738 7.169 40.868 1.00 35.93 450 ALA A O 1
ATOM 3036 N N . ILE A 1 435 ? 24.669 8.656 39.161 1.00 32.19 451 ILE A N 1
ATOM 3037 C CA . ILE A 1 435 ? 25.790 9.466 39.649 1.00 31.52 451 ILE A CA 1
ATOM 3038 C C . ILE A 1 435 ? 25.228 10.723 40.315 1.00 36.81 451 ILE A C 1
ATOM 3039 O O . ILE A 1 435 ? 24.607 11.558 39.664 1.00 37.04 451 ILE A O 1
ATOM 3044 N N . THR A 1 436 ? 25.437 10.834 41.621 1.00 35.25 452 THR A N 1
ATOM 3045 C CA . THR A 1 436 ? 24.863 11.931 42.411 1.00 36.21 452 THR A CA 1
ATOM 3046 C C . THR A 1 436 ? 25.907 12.732 43.203 1.00 39.89 452 THR A C 1
ATOM 3047 O O . THR A 1 436 ? 25.613 13.860 43.590 1.00 40.56 452 THR A O 1
ATOM 3051 N N . ALA A 1 437 ? 27.107 12.173 43.439 1.00 37.52 453 ALA A N 1
ATOM 3052 C CA . ALA A 1 437 ? 28.184 12.842 44.201 1.00 37.02 453 ALA A CA 1
ATOM 3053 C C . ALA A 1 437 ? 28.553 14.190 43.579 1.00 38.93 453 ALA A C 1
ATOM 3054 O O . ALA A 1 437 ? 28.468 14.335 42.362 1.00 37.92 453 ALA A O 1
ATOM 3056 N N . THR A 1 438 ? 28.986 15.158 44.410 1.00 34.46 454 THR A N 1
ATOM 3057 C CA . THR A 1 438 ? 29.335 16.517 43.983 1.00 34.34 454 THR A CA 1
ATOM 3058 C C . THR A 1 438 ? 30.410 1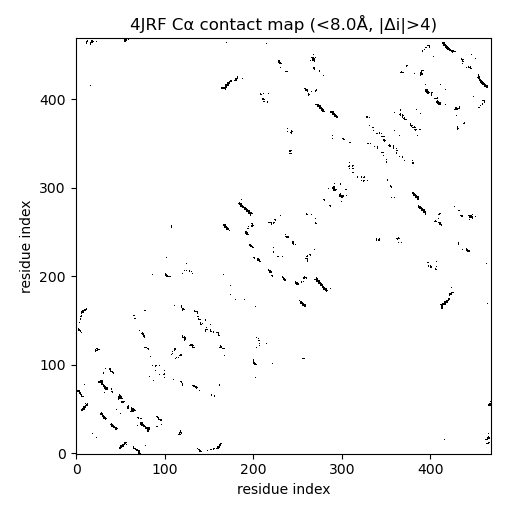6.529 42.918 1.00 33.99 454 THR A C 1
ATOM 3059 O O . THR A 1 438 ? 31.497 16.009 43.131 1.00 33.52 454 THR A O 1
ATOM 3071 N N . ALA A 1 440 ? 30.865 14.829 40.354 1.00 28.78 456 ALA A N 1
ATOM 3072 C CA . ALA A 1 440 ? 31.390 13.517 39.958 1.00 28.40 456 ALA A CA 1
ATOM 3073 C C . ALA A 1 440 ? 31.340 13.364 38.435 1.00 29.19 456 ALA A C 1
ATOM 3074 O O . ALA A 1 440 ? 30.446 13.903 37.770 1.00 26.02 456 ALA A O 1
ATOM 3076 N N . HIS A 1 441 ? 32.318 12.645 37.888 1.00 26.61 457 HIS A N 1
ATOM 3077 C CA . HIS A 1 441 ? 32.422 12.401 36.457 1.00 25.73 457 HIS A CA 1
ATOM 3078 C C . HIS A 1 441 ? 31.166 11.682 35.956 1.00 27.85 457 HIS A C 1
ATOM 3079 O O . HIS A 1 441 ? 30.730 10.715 36.581 1.00 25.96 457 HIS A O 1
ATOM 3086 N N . GLY A 1 442 ? 30.574 12.204 34.879 1.00 23.16 458 GLY A N 1
ATOM 3087 C CA . GLY A 1 442 ? 29.383 11.633 34.252 1.00 22.49 458 GLY A CA 1
ATOM 3088 C C . GLY A 1 442 ? 28.062 12.115 34.804 1.00 26.88 458 GLY A C 1
ATOM 3089 O O . GLY A 1 442 ? 27.011 11.711 34.307 1.00 26.30 458 GLY A O 1
ATOM 3090 N N . LYS A 1 443 ? 28.087 13.002 35.821 1.00 23.17 459 LYS A N 1
ATOM 3091 C CA . LYS A 1 443 ? 26.852 13.531 36.413 1.00 23.46 459 LYS A CA 1
ATOM 3092 C C . LYS A 1 443 ? 26.119 14.445 35.428 1.00 25.88 459 LYS A C 1
ATOM 3093 O O . LYS A 1 443 ? 24.900 14.375 35.322 1.00 23.63 459 LYS A O 1
ATOM 3099 N N . TYR A 1 444 ? 26.860 15.298 34.714 1.00 23.27 460 TYR A N 1
ATOM 3100 C CA . TYR A 1 444 ? 26.289 16.224 33.726 1.00 22.20 460 TYR A CA 1
ATOM 3101 C C . TYR A 1 444 ? 26.777 15.903 32.326 1.00 27.82 460 TYR A C 1
ATOM 3102 O O . TYR A 1 444 ? 27.887 15.420 32.177 1.00 28.39 460 TYR A O 1
ATOM 3111 N N . GLY A 1 445 ? 25.988 16.273 31.320 1.00 24.42 461 GLY A N 1
ATOM 3112 C CA . GLY A 1 445 ? 26.343 16.095 29.923 1.00 23.84 461 GLY A CA 1
ATOM 3113 C C . GLY A 1 445 ? 25.189 15.625 29.062 1.00 25.91 461 GLY A C 1
ATOM 3114 O O . GLY A 1 445 ? 24.134 15.230 29.560 1.00 24.89 461 GLY A O 1
ATOM 3115 N N . VAL A 1 446 ? 25.382 15.722 27.758 1.00 23.57 462 VAL A N 1
ATOM 3116 C CA . VAL A 1 446 ? 24.438 15.242 26.733 1.00 22.87 462 VAL A CA 1
ATOM 3117 C C . VAL A 1 446 ? 25.269 14.385 25.792 1.00 24.03 462 VAL A C 1
ATOM 3118 O O . VAL A 1 446 ? 26.265 14.859 25.264 1.00 24.51 462 VAL A O 1
ATOM 3122 N N . VAL A 1 447 ? 24.925 13.109 25.680 1.00 21.83 463 VAL A N 1
ATOM 3123 C CA . VAL A 1 447 ? 25.677 12.128 24.885 1.00 21.42 463 VAL A CA 1
ATOM 3124 C C . VAL A 1 447 ? 24.830 11.753 23.679 1.00 25.22 463 VAL A C 1
ATOM 3125 O O . VAL A 1 447 ? 23.628 11.574 23.824 1.00 23.57 463 VAL A O 1
ATOM 3129 N N . ARG A 1 448 ? 25.472 11.512 22.531 1.00 22.43 464 ARG A N 1
ATOM 3130 C CA . ARG A 1 448 ? 24.797 11.108 21.290 1.00 22.36 464 ARG A CA 1
ATOM 3131 C C . ARG A 1 448 ? 23.841 9.945 21.474 1.00 25.19 464 ARG A C 1
ATOM 3132 O O . ARG A 1 448 ? 24.120 8.995 22.212 1.00 23.24 464 ARG A O 1
ATOM 3140 N N . ASN A 1 449 ? 22.721 10.011 20.766 1.00 22.24 465 ASN A N 1
ATOM 3141 C CA . ASN A 1 449 ? 21.726 8.944 20.714 1.00 21.60 465 ASN A CA 1
ATOM 3142 C C . ASN A 1 449 ? 21.071 8.671 22.060 1.00 25.44 465 ASN A C 1
ATOM 3143 O O . ASN A 1 449 ? 20.516 7.607 22.269 1.00 26.50 465 ASN A O 1
ATOM 3148 N N . ASN A 1 450 ? 21.106 9.638 22.960 1.00 22.92 466 ASN A N 1
ATOM 3149 C CA . ASN A 1 450 ? 20.342 9.582 24.199 1.00 23.43 466 ASN A CA 1
ATOM 3150 C C . ASN A 1 450 ? 19.204 10.584 24.091 1.00 27.72 466 ASN A C 1
ATOM 3151 O O . ASN A 1 450 ? 19.369 11.659 23.492 1.00 26.20 466 ASN A O 1
ATOM 3156 N N . TRP A 1 451 ? 18.044 10.212 24.633 1.00 25.58 467 TRP A N 1
ATOM 3157 C CA . TRP A 1 451 ? 16.843 11.040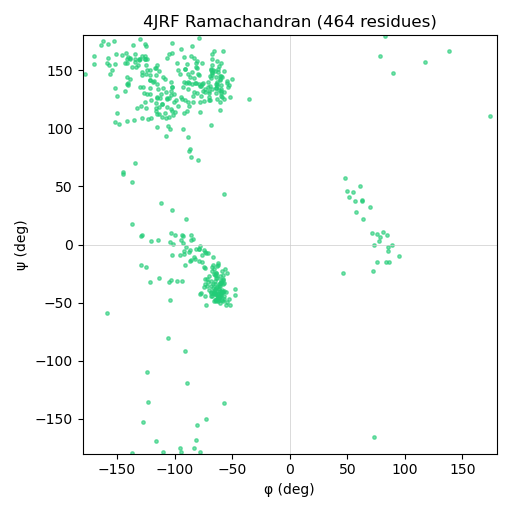 24.698 1.00 25.19 467 TRP A CA 1
ATOM 3158 C C . TRP A 1 451 ? 16.676 11.475 26.142 1.00 28.34 467 TRP A C 1
ATOM 3159 O O . TRP A 1 451 ? 16.363 10.652 27.007 1.00 26.02 467 TRP A O 1
ATOM 3170 N N . TYR A 1 452 ? 16.914 12.746 26.400 1.00 25.66 468 TYR A N 1
ATOM 3171 C CA . TYR A 1 452 ? 16.783 13.340 27.735 1.00 25.10 468 TYR A CA 1
ATOM 3172 C C . TYR A 1 452 ? 15.366 13.891 27.918 1.00 28.30 468 TYR A C 1
ATOM 3173 O O . TYR A 1 452 ? 14.927 14.732 27.121 1.00 28.03 468 TYR A O 1
ATOM 3182 N N . THR A 1 453 ? 14.669 13.451 28.968 1.00 25.19 469 THR A N 1
ATOM 3183 C CA . THR A 1 453 ? 13.322 13.968 29.276 1.00 26.37 469 THR A CA 1
ATOM 3184 C C . THR A 1 453 ? 13.369 14.796 30.549 1.00 30.14 469 THR A C 1
ATOM 3185 O O . THR A 1 453 ? 13.694 14.278 31.627 1.00 29.64 469 THR A O 1
ATOM 3189 N N . LEU A 1 454 ? 12.983 16.061 30.434 1.00 26.10 470 LEU A N 1
ATOM 3190 C CA . LEU A 1 454 ? 12.962 16.978 31.577 1.00 25.85 470 LEU A CA 1
ATOM 3191 C C . LEU A 1 454 ? 11.510 17.230 32.024 1.00 31.32 470 LEU A C 1
ATOM 3192 O O . LEU A 1 454 ? 10.711 17.762 31.246 1.00 31.01 470 LEU A O 1
ATOM 3197 N N . THR A 1 455 ? 11.175 16.867 33.267 1.00 28.86 471 THR A N 1
ATOM 3198 C CA . THR A 1 455 ? 9.824 17.094 33.766 1.00 29.82 471 THR A CA 1
ATOM 3199 C C . THR A 1 455 ? 9.868 18.072 34.918 1.00 32.61 471 THR A C 1
ATOM 3200 O O . THR A 1 455 ? 10.432 17.760 35.973 1.00 32.04 471 THR A O 1
ATOM 3204 N N . ILE A 1 456 ? 9.261 19.257 34.713 1.00 27.95 472 ILE A N 1
ATOM 3205 C CA . ILE A 1 456 ? 9.195 20.264 35.776 1.00 26.66 472 ILE A CA 1
ATOM 3206 C C . ILE A 1 456 ? 8.085 19.833 36.735 1.00 31.77 472 ILE A C 1
ATOM 3207 O O . ILE A 1 456 ? 6.937 19.632 36.313 1.00 33.21 472 ILE A O 1
ATOM 3212 N N . ASN A 1 457 ? 8.440 19.668 38.004 1.00 27.93 473 ASN A N 1
ATOM 3213 C CA . ASN A 1 457 ? 7.509 19.246 39.047 1.00 29.05 473 ASN A CA 1
ATOM 3214 C C . ASN A 1 457 ? 7.110 20.387 39.953 1.00 33.50 473 ASN A C 1
ATOM 3215 O O . ASN A 1 457 ? 5.975 20.397 40.453 1.00 33.73 473 ASN A O 1
ATOM 3220 N N . SER A 1 458 ? 8.028 21.347 40.178 1.00 29.23 474 SER A N 1
ATOM 3221 C CA . SER A 1 458 ? 7.709 22.455 41.063 1.00 30.32 474 SER A CA 1
ATOM 3222 C C . SER A 1 458 ? 8.466 23.725 40.706 1.00 32.94 474 SER A C 1
ATOM 3223 O O . SER A 1 458 ? 9.530 23.667 40.103 1.00 31.11 474 SER A O 1
ATOM 3226 N N . VAL A 1 459 ? 7.895 24.877 41.087 1.00 30.16 475 VAL A N 1
ATOM 3227 C CA . VAL A 1 459 ? 8.494 26.193 40.905 1.00 29.92 475 VAL A CA 1
ATOM 3228 C C . VAL A 1 459 ? 8.742 26.703 42.312 1.00 32.66 475 VAL A C 1
ATOM 3229 O O . VAL A 1 459 ? 7.829 26.683 43.126 1.00 32.70 475 VAL A O 1
ATOM 3233 N N . LYS A 1 460 ? 9.970 27.098 42.618 1.00 29.77 476 LYS A N 1
ATOM 3234 C CA . LYS A 1 460 ? 10.320 27.536 43.974 1.00 30.70 476 LYS A CA 1
ATOM 3235 C C . LYS A 1 460 ? 10.310 29.051 44.100 1.00 33.93 476 LYS A C 1
ATOM 3236 O O . LYS A 1 460 ? 10.000 29.588 45.170 1.00 35.22 476 LYS A O 1
ATOM 3242 N N . GLN A 1 461 ? 10.637 29.739 43.005 1.00 27.99 477 GLN A N 1
ATOM 3243 C CA . GLN A 1 461 ? 10.732 31.190 42.979 1.00 26.67 477 GLN A CA 1
ATOM 3244 C C . GLN A 1 461 ? 10.735 31.698 41.535 1.00 27.06 477 GLN A C 1
ATOM 3245 O O . GLN A 1 461 ? 10.870 30.890 40.603 1.00 26.18 477 GLN A O 1
ATOM 3251 N N . PRO A 1 462 ? 10.642 33.030 41.316 1.00 24.34 478 PRO A N 1
ATOM 3252 C CA . PRO A 1 462 ? 10.679 33.537 39.936 1.00 23.50 478 PRO A CA 1
ATOM 3253 C C . PRO A 1 462 ? 12.024 33.314 39.277 1.00 27.66 478 PRO A C 1
ATOM 3254 O O . PRO A 1 462 ? 13.062 33.314 39.947 1.00 27.51 478 PRO A O 1
ATOM 3258 N N . GLY A 1 463 ? 12.013 33.155 37.963 1.00 23.82 479 GLY A N 1
ATOM 3259 C CA . GLY A 1 463 ? 13.266 33.020 37.223 1.00 21.70 479 GLY A CA 1
ATOM 3260 C C . GLY A 1 463 ? 13.878 34.390 36.987 1.00 25.80 479 GLY A C 1
ATOM 3261 O O . GLY A 1 463 ? 13.562 35.346 37.704 1.00 25.48 479 GLY A O 1
ATOM 3262 N N . THR A 1 464 ? 14.705 34.535 35.958 1.00 20.69 480 THR A N 1
ATOM 3263 C CA . THR A 1 464 ? 15.250 35.867 35.703 1.00 21.54 480 THR A CA 1
ATOM 3264 C C . THR A 1 464 ? 14.436 36.564 34.625 1.00 26.32 480 THR A C 1
ATOM 3265 O O . THR A 1 464 ? 13.956 35.898 33.708 1.00 28.05 480 THR A O 1
ATOM 3269 N N . PRO A 1 465 ? 14.344 37.917 34.654 1.00 23.19 481 PRO A N 1
ATOM 3270 C CA . PRO A 1 465 ? 13.648 38.638 33.572 1.00 23.29 481 PRO A CA 1
ATOM 3271 C C . PRO A 1 465 ? 14.350 38.485 32.207 1.00 27.91 481 PRO A C 1
ATOM 3272 O O . PRO A 1 465 ? 13.731 38.678 31.161 1.00 27.57 481 PRO A O 1
ATOM 3276 N N . TRP A 1 466 ? 15.661 38.214 32.240 1.00 24.85 482 TRP A N 1
ATOM 3277 C CA . TRP A 1 466 ? 16.540 38.099 31.074 1.00 24.16 482 TRP A CA 1
ATOM 3278 C C . TRP A 1 466 ? 16.879 36.668 30.765 1.00 27.53 482 TRP A C 1
ATOM 3279 O O . TRP A 1 466 ? 16.731 35.785 31.629 1.00 26.12 482 TRP A O 1
ATOM 3290 N N . LEU A 1 467 ? 17.397 36.429 29.545 1.00 24.23 483 LEU A N 1
ATOM 3291 C CA . LEU A 1 467 ? 17.850 35.086 29.181 1.00 23.83 483 LEU A CA 1
ATOM 3292 C C . LEU A 1 467 ? 18.995 34.710 30.094 1.00 28.10 483 LEU A C 1
ATOM 3293 O O . LEU A 1 467 ? 19.824 35.573 30.365 1.00 26.53 483 LEU A O 1
ATOM 3298 N N . PRO A 1 468 ? 19.035 33.464 30.625 1.00 25.78 484 PRO A N 1
ATOM 3299 C CA . PRO A 1 468 ? 20.157 33.078 31.505 1.00 25.38 484 PRO A CA 1
ATOM 3300 C C . PRO A 1 468 ? 21.500 33.310 30.823 1.00 29.76 484 PRO A C 1
ATOM 3301 O O . PRO A 1 468 ? 21.635 33.097 29.626 1.00 29.59 484 PRO A O 1
ATOM 3305 N N . ASP A 1 469 ? 22.466 33.815 31.562 1.00 28.25 485 ASP A N 1
ATOM 3306 C CA . ASP A 1 469 ? 23.799 34.061 31.027 1.00 29.48 485 ASP A CA 1
ATOM 3307 C C . ASP A 1 469 ? 24.796 33.700 32.113 1.00 32.46 485 ASP A C 1
ATOM 3308 O O . ASP A 1 469 ? 24.884 34.386 33.114 1.00 30.20 485 ASP A O 1
ATOM 3313 N N . THR A 1 470 ? 25.485 32.561 31.940 1.00 29.09 486 THR A N 1
ATOM 3314 C CA . THR A 1 470 ? 26.430 32.010 32.908 1.00 27.83 486 THR A CA 1
ATOM 3315 C C . THR A 1 470 ? 27.861 32.337 32.508 1.00 29.28 486 THR A C 1
ATOM 3316 O O . THR A 1 470 ? 28.797 31.801 33.100 1.00 29.86 486 THR A O 1
ATOM 3320 N N . THR A 1 471 ? 28.024 33.173 31.484 1.00 25.53 487 THR A N 1
ATOM 3321 C CA . THR A 1 471 ? 29.339 33.559 30.983 1.00 26.41 487 THR A CA 1
ATOM 3322 C C . THR A 1 471 ? 29.795 34.860 31.630 1.00 32.67 487 THR A C 1
ATOM 3323 O O . THR A 1 471 ? 28.996 35.587 32.242 1.00 32.86 487 THR A O 1
ATOM 3327 N N . ASN A 1 472 ? 31.082 35.181 31.435 1.00 29.88 488 ASN A N 1
ATOM 3328 C CA . ASN A 1 472 ? 31.669 36.415 31.926 1.00 29.41 488 ASN A CA 1
ATOM 3329 C C . ASN A 1 472 ? 31.943 37.346 30.727 1.00 33.06 488 ASN A C 1
ATOM 3330 O O . ASN A 1 472 ? 32.801 37.029 29.910 1.00 32.17 488 ASN A O 1
ATOM 3335 N N . PRO A 1 473 ? 31.244 38.498 30.595 1.00 31.89 489 PRO A N 1
ATOM 3336 C CA . PRO A 1 473 ? 31.504 39.393 29.442 1.00 32.55 489 PRO A CA 1
ATOM 3337 C C . PRO A 1 473 ? 32.899 40.019 29.471 1.00 38.18 489 PRO A C 1
ATOM 3338 O O . PRO A 1 473 ? 33.373 40.476 28.439 1.00 38.73 489 PRO A O 1
ATOM 3342 N N . THR A 1 474 ? 33.573 40.013 30.642 1.00 35.35 490 THR A N 1
ATOM 3343 C CA . THR A 1 474 ? 34.919 40.581 30.777 1.00 35.46 490 THR A CA 1
ATOM 3344 C C . THR A 1 474 ? 35.998 39.489 30.532 1.00 39.24 490 THR A C 1
ATOM 3345 O O . THR A 1 474 ? 37.182 39.827 30.461 1.00 40.91 490 THR A O 1
ATOM 3349 N N . ASP A 1 475 ? 35.602 38.187 30.407 1.00 32.95 491 ASP A N 1
ATOM 3350 C CA . ASP A 1 475 ? 36.581 37.102 30.213 1.00 31.03 491 ASP A CA 1
ATOM 3351 C C . ASP A 1 475 ? 35.981 35.903 29.419 1.00 33.93 491 ASP A C 1
ATOM 3352 O O . ASP A 1 475 ? 35.274 35.060 29.980 1.00 31.39 491 ASP A O 1
ATOM 3357 N N . PRO A 1 476 ? 36.359 35.766 28.130 1.00 32.46 492 PRO A N 1
ATOM 3358 C CA . PRO A 1 476 ? 35.834 34.650 27.323 1.00 31.21 492 PRO A CA 1
ATOM 3359 C C . PRO A 1 476 ? 36.393 33.282 27.729 1.00 33.73 492 PRO A C 1
ATOM 3360 O O . PRO A 1 476 ? 35.883 32.280 27.262 1.00 32.85 492 PRO A O 1
ATOM 3364 N N . LYS A 1 477 ? 37.378 33.234 28.636 1.00 30.11 493 LYS A N 1
ATOM 3365 C CA . LYS A 1 477 ? 37.973 31.980 29.118 1.00 28.91 493 LYS A CA 1
ATOM 3366 C C . LYS A 1 477 ? 37.474 31.605 30.530 1.00 29.66 493 LYS A C 1
ATOM 3367 O O . LYS A 1 477 ? 37.941 30.616 31.085 1.00 29.76 493 LYS A O 1
ATOM 3373 N N . ASP A 1 478 ? 36.556 32.400 31.110 1.00 26.20 494 ASP A N 1
ATOM 3374 C CA . ASP A 1 478 ? 35.987 32.135 32.427 1.00 25.31 494 ASP A CA 1
ATOM 3375 C C . ASP A 1 478 ? 34.921 31.033 32.249 1.00 29.78 494 ASP A C 1
ATOM 3376 O O . ASP A 1 478 ? 33.906 31.261 31.575 1.00 28.42 494 ASP A O 1
ATOM 3381 N N . PRO A 1 479 ? 35.155 29.823 32.834 1.00 26.67 495 PRO A N 1
ATOM 3382 C CA . PRO A 1 479 ? 34.228 28.702 32.595 1.00 25.98 495 PRO A CA 1
ATOM 3383 C C . PRO A 1 479 ? 32.935 28.774 33.413 1.00 30.99 495 PRO A C 1
ATOM 3384 O O . PRO A 1 479 ? 32.054 27.938 33.229 1.00 28.98 495 PRO A O 1
ATOM 3388 N N . GLY A 1 480 ? 32.805 29.805 34.243 1.00 28.73 496 GLY A N 1
ATOM 3389 C CA . GLY A 1 480 ? 31.610 30.004 35.043 1.00 28.43 496 GLY A CA 1
ATOM 3390 C C . GLY A 1 480 ? 31.637 29.177 36.305 1.00 31.35 496 GLY A C 1
ATOM 3391 O O . GLY A 1 480 ? 32.583 28.421 36.543 1.00 30.60 496 GLY A O 1
ATOM 3392 N N . GLU A 1 481 ? 30.593 29.302 37.123 1.00 26.91 497 GLU A N 1
ATOM 3393 C CA . GLU A 1 481 ? 30.528 28.574 38.399 1.00 27.49 497 GLU A CA 1
ATOM 3394 C C . GLU A 1 481 ? 30.396 27.075 38.176 1.00 30.78 497 GLU A C 1
ATOM 3395 O O . GLU A 1 481 ? 29.934 26.668 37.116 1.00 31.39 497 GLU A O 1
ATOM 3401 N N . ASP A 1 482 ? 30.740 26.255 39.190 1.00 28.51 498 ASP A N 1
ATOM 3402 C CA . ASP A 1 482 ? 30.577 24.809 39.154 1.00 27.17 498 ASP A CA 1
ATOM 3403 C C . ASP A 1 482 ? 29.096 24.474 38.982 1.00 30.74 498 ASP A C 1
ATOM 3404 O O . ASP A 1 482 ? 28.230 25.213 39.482 1.00 30.70 498 ASP A O 1
ATOM 3409 N N . ASP A 1 483 ? 28.799 23.387 38.251 1.00 25.22 499 ASP A N 1
ATOM 3410 C CA . ASP A 1 483 ? 27.419 23.003 37.989 1.00 25.46 499 ASP A CA 1
ATOM 3411 C C . ASP A 1 483 ? 26.675 22.713 39.296 1.00 31.36 499 ASP A C 1
ATOM 3412 O O . ASP A 1 483 ? 25.518 23.083 39.422 1.00 31.74 499 ASP A O 1
ATOM 3417 N N . ASP A 1 484 ? 27.362 22.144 40.286 1.00 28.27 500 ASP A N 1
ATOM 3418 C CA . ASP A 1 484 ? 26.703 21.810 41.545 1.00 29.01 500 ASP A CA 1
ATOM 3419 C C . ASP A 1 484 ? 26.627 23.013 42.510 1.00 38.28 500 ASP A C 1
ATOM 3420 O O . ASP A 1 484 ? 26.106 22.857 43.612 1.00 40.41 500 ASP A O 1
ATOM 3425 N N . ASP A 1 485 ? 27.057 24.221 42.077 1.00 35.92 501 ASP A N 1
ATOM 3426 C CA . ASP A 1 485 ? 26.912 25.442 42.887 1.00 36.99 501 ASP A CA 1
ATOM 3427 C C . ASP A 1 485 ? 25.637 26.220 42.497 1.00 42.71 501 ASP A C 1
ATOM 3428 O O . ASP A 1 485 ? 25.250 27.171 43.189 1.00 43.36 501 ASP A O 1
ATOM 3433 N N . LYS A 1 486 ? 24.981 25.812 41.399 1.00 38.92 502 LYS A N 1
ATOM 3434 C CA . LYS A 1 486 ? 23.797 26.485 40.883 1.00 38.56 502 LYS A CA 1
ATOM 3435 C C . LYS A 1 486 ? 22.664 26.505 41.898 1.00 45.04 502 LYS A C 1
ATOM 3436 O O . LYS A 1 486 ? 22.349 25.481 42.496 1.00 45.05 502 LYS A O 1
ATOM 3442 N N . GLU A 1 487 ? 22.071 27.686 42.088 1.00 44.34 503 GLU A N 1
ATOM 3443 C CA . GLU A 1 487 ? 20.923 27.926 42.967 1.00 45.50 503 GLU A CA 1
ATOM 3444 C C . GLU A 1 487 ? 19.687 27.250 42.343 1.00 48.10 503 GLU A C 1
ATOM 3445 O O . GLU A 1 487 ? 19.523 27.315 41.119 1.00 47.81 503 GLU A O 1
ATOM 3451 N N . ALA A 1 488 ? 18.866 26.555 43.156 1.00 44.36 504 ALA A N 1
ATOM 3452 C CA . ALA A 1 488 ? 17.640 25.855 42.713 1.00 44.08 504 ALA A CA 1
ATOM 3453 C C . ALA A 1 488 ? 16.414 26.792 42.636 1.00 44.01 504 ALA A C 1
ATOM 3454 O O . ALA A 1 488 ? 16.020 27.408 43.635 1.00 45.67 504 ALA A O 1
ATOM 3456 N N . TYR A 1 489 ? 15.806 26.872 41.457 1.00 35.91 505 TYR A N 1
ATOM 3457 C CA . TYR A 1 489 ? 14.614 27.688 41.180 1.00 34.45 505 TYR A CA 1
ATOM 3458 C C . TYR A 1 489 ? 13.425 26.776 40.868 1.00 33.91 505 TYR A C 1
ATOM 3459 O O . TYR A 1 489 ? 12.278 27.132 41.101 1.00 33.75 505 TYR A O 1
ATOM 3468 N N . LEU A 1 490 ? 13.720 25.598 40.316 1.00 27.57 506 LEU A N 1
ATOM 3469 C CA . LEU A 1 490 ? 12.746 24.575 39.978 1.00 27.46 506 LEU A CA 1
ATOM 3470 C C . LEU A 1 490 ? 13.143 23.238 40.554 1.00 31.95 506 LEU A C 1
ATOM 3471 O O . LEU A 1 490 ? 14.315 23.012 40.874 1.00 32.32 506 LEU A O 1
ATOM 3476 N N . SER A 1 491 ? 12.180 22.331 40.625 1.00 27.51 507 SER A N 1
ATOM 3477 C CA . SER A 1 491 ? 12.424 20.934 40.924 1.00 27.25 507 SER A CA 1
ATOM 3478 C C . SER A 1 491 ? 12.129 20.222 39.632 1.00 32.01 507 SER A C 1
ATOM 3479 O O . SER A 1 491 ? 11.002 20.291 39.148 1.00 31.17 507 SER A O 1
ATOM 3482 N N . VAL A 1 492 ? 13.178 19.699 38.982 1.00 30.63 508 VAL A N 1
ATOM 3483 C CA . VAL A 1 492 ? 13.079 19.053 37.672 1.00 29.39 508 VAL A CA 1
ATOM 3484 C C . VAL A 1 492 ? 13.593 17.620 37.780 1.00 34.26 508 VAL A C 1
ATOM 3485 O O . VAL A 1 492 ? 14.650 17.365 38.367 1.00 33.78 508 VAL A O 1
ATOM 3489 N N . GLU A 1 493 ? 12.842 16.702 37.191 1.00 30.34 509 GLU A N 1
ATOM 3490 C CA . GLU A 1 493 ? 13.173 15.284 37.106 1.00 29.99 509 GLU A CA 1
ATOM 3491 C C . GLU A 1 493 ? 13.730 15.068 35.722 1.00 32.58 509 GLU A C 1
ATOM 3492 O O . GLU A 1 493 ? 13.092 15.427 34.727 1.00 31.76 509 GLU A O 1
ATOM 3498 N N . ILE A 1 494 ? 14.951 14.552 35.648 1.00 28.75 510 ILE A N 1
ATOM 3499 C CA . ILE A 1 494 ? 15.600 14.292 34.364 1.00 27.08 510 ILE A CA 1
ATOM 3500 C C . ILE A 1 494 ? 15.827 12.800 34.242 1.00 32.69 510 ILE A C 1
ATOM 3501 O O . ILE A 1 494 ? 16.445 12.199 35.127 1.00 31.80 510 ILE A O 1
ATOM 3506 N N . THR A 1 495 ? 15.262 12.200 33.181 1.00 30.82 511 THR A N 1
ATOM 3507 C CA . THR A 1 495 ? 15.463 10.788 32.856 1.00 32.19 511 THR A CA 1
ATOM 3508 C C . THR A 1 495 ? 16.240 10.741 31.562 1.00 35.91 511 THR A C 1
ATOM 3509 O O . THR A 1 495 ? 16.127 11.660 30.743 1.00 35.09 511 THR A O 1
ATOM 3513 N N . VAL A 1 496 ? 17.059 9.701 31.390 1.00 33.32 512 VAL A N 1
ATOM 3514 C CA . VAL A 1 496 ? 17.842 9.509 30.172 1.00 32.44 512 VAL A CA 1
ATOM 3515 C C . VAL A 1 496 ? 17.540 8.095 29.654 1.00 36.12 512 VAL A C 1
ATOM 3516 O O . VAL A 1 496 ? 17.544 7.126 30.425 1.00 34.15 512 VAL A O 1
ATOM 3520 N N . ASN A 1 497 ? 17.217 7.995 28.364 1.00 33.67 513 ASN A N 1
ATOM 3521 C CA . ASN A 1 497 ? 16.899 6.717 27.745 1.00 34.88 513 ASN A CA 1
ATOM 3522 C C . ASN A 1 497 ? 17.558 6.603 26.380 1.00 38.31 513 ASN A C 1
ATOM 3523 O O . ASN A 1 497 ? 17.793 7.636 25.744 1.00 35.34 513 ASN A O 1
ATOM 3528 N N . PRO A 1 498 ? 17.868 5.381 25.878 1.00 37.59 514 PRO A N 1
ATOM 3529 C CA . PRO A 1 498 ? 18.414 5.300 24.521 1.00 36.55 514 PRO A CA 1
ATOM 3530 C C . PRO A 1 498 ? 17.286 5.694 23.587 1.00 36.54 514 PRO A C 1
ATOM 3531 O O . PRO A 1 498 ? 16.127 5.500 23.893 1.00 35.81 514 PRO A O 1
ATOM 3535 N N . TRP A 1 499 ? 17.630 6.380 22.540 1.00 30.46 515 TRP A N 1
ATOM 3536 C CA . TRP A 1 499 ? 16.719 6.893 21.545 1.00 28.02 515 TRP A CA 1
ATOM 3537 C C . TRP A 1 499 ? 16.664 5.816 20.453 1.00 30.84 515 TRP A C 1
ATOM 3538 O O . TRP A 1 499 ? 17.589 5.706 19.648 1.00 28.02 515 TRP A O 1
ATOM 3549 N N . THR A 1 500 ? 15.611 4.985 20.474 1.00 27.92 516 THR A N 1
ATOM 3550 C CA . THR A 1 500 ? 15.508 3.820 19.590 1.00 29.34 516 THR A CA 1
ATOM 3551 C C . THR A 1 500 ? 14.708 4.092 18.309 1.00 35.83 516 THR A C 1
ATOM 3552 O O . THR A 1 500 ? 14.363 5.230 18.001 1.00 37.27 516 THR A O 1
ATOM 3556 N N . THR A 1 501 ? 14.497 3.047 17.528 1.00 33.87 517 THR A N 1
ATOM 3557 C CA . THR A 1 501 ? 13.772 3.109 16.261 1.00 34.59 517 THR A CA 1
ATOM 3558 C C . THR A 1 501 ? 12.645 2.083 16.295 1.00 40.14 517 THR A C 1
ATOM 3559 O O . THR A 1 501 ? 12.656 1.204 17.149 1.00 39.76 517 THR A O 1
ATOM 3563 N N . TRP A 1 502 ? 11.657 2.230 15.411 1.00 39.25 518 TRP A N 1
ATOM 3564 C CA . TRP A 1 502 ? 10.504 1.343 15.337 1.00 41.89 518 TRP A CA 1
ATOM 3565 C C . TRP A 1 502 ? 10.305 0.833 13.922 1.00 47.94 518 TRP A C 1
ATOM 3566 O O . TRP A 1 502 ? 10.569 1.548 12.962 1.00 46.59 518 TRP A O 1
ATOM 3577 N N . SER A 1 503 ? 9.795 -0.386 13.803 1.00 48.55 519 SER A N 1
ATOM 3578 C CA . SER A 1 503 ? 9.501 -1.015 12.524 1.00 51.61 519 SER A CA 1
ATOM 3579 C C . SER A 1 503 ? 8.007 -0.957 12.249 1.00 61.13 519 SER A C 1
ATOM 3580 O O . SER A 1 503 ? 7.207 -1.266 13.142 1.00 61.25 519 SER A O 1
ATOM 3583 N N . GLN A 1 504 ? 7.631 -0.591 11.006 1.00 61.06 520 GLN A N 1
ATOM 3584 C CA . GLN A 1 504 ? 6.235 -0.514 10.554 1.00 105.93 520 GLN A CA 1
ATOM 3585 C C . GLN A 1 504 ? 5.609 -1.909 10.443 1.00 135.38 520 GLN A C 1
ATOM 3586 O O . GLN A 1 504 ? 4.820 -2.307 11.300 1.00 95.71 520 GLN A O 1
#

Solvent-accessible surface area: 20178 Å² total

Nearest PDB structures (foldseek):
  4jrf-assembly1_A  TM=1.001E+00  e=0.000E+00  Bacteroides ovatus ATCC 8483
  5v43-assembly1_A  TM=1.986E-01  e=7.715E+00  Homo sapiens
  1igy-assembly1_D  TM=1.216E-01  e=5.345E+00  Mus musculus
  2aty-assembly1_B  TM=7.262E-02  e=7.715E+00  Homo sapiens

Radius of gyration: 27.82 Å; Cα contacts (8 Å, |Δi|>4): 1105; chains: 1; bounding box: 49×89×62 Å

Sequence (469 aa):
DGREAYSVSVAPKSGEHHGTADEQNVKEVLLALFDASDVCLETKTLATTDYILNVGGANKAGYDGKAFKVPSATAKVLAVVNPSDKFKTACVASASWSAINGAVEQTLDEVTGTSKNNFINAGDNANPTNGALVTANVKVVDGTTIPDVATAISEAQADRSIYYVDRVVAKVSLGTNPDGLKVPAGVTCTFGDWALNITNKSFPYSEIVPAGGSTGADDYRRIDPNYELAGFDVSQFNYLKVADDGTLPADFSAADSKYCLENTAADAQTQAQTTSAVASAVYTPGSFTVGESWFRLLGVTYKTLADLQVVYNAAKAAGTADAAQTQVITLCDQFYARIAKAATAQGKAVGADFASITITELDDLKSGGEYSKPDAAAGETVGVEYFQKGVCYYNILIHHDDAITATAHGKYGVVRNNWYTLTINSVKQPGTPWLPDTTNPTDPKDPGEDDDDKEAYLSVEITVNPWTTWSQ

Foldseek 3Di:
DPFWKKWAEEEFADPVQADDQLLVAFDWKKKFFAAPQQATAAIDIDDLCHYFYAANNRTDPSNNGFMDTDPPRGFWMKMDTLAFPLLVVQRGGRHGPVRSQDKDFDDPCRAQNPVSSRWIFPDDQVCLVVFRIWTAPMQTCPCPPHNDPVSSRVVCSVPHTGYDFTQKEKEAEEADPVDAAEPPQKDKDWFWKAKALFFRMTPTFGWDFVLFDVPLIDGQHPQEDLQPAFLVGTHGWDQDLLQHGDPRIDGVDMDMGGWFFFLQLQADSRFIKMKIKMQMAHHPADQQAKWKDFPRDTGNFLVRLLVLLVVLVPDPDHDPVSVLSVVLLQQLFVLLVSQCVSNVADAAPGSNGGHLVRQLVRRLSQQSQDGDVVVVDDRGMGMCRSRMAMDIGGAARGPSDDPLTHRGGIGGTQKYKYKYWHYFYDGHGSHGDDQARPVDRSPSGGRPVVDDDGTDIDIDIDGNRGNDD

Secondary structure (DSSP, 8-state):
--S-B---EE-------B--SGGG--S-EEEEEE-TTSBEEEEEE--GGG-EEEETTEEPTT---------TT--EEEEEES--HHHHHH--TT-BHHHHT------HHHHH-TTS----B---TT-GGG-SPEEP---B--SSSS-SHHHHHHHHHTS----B--SEEEEEEEE-TT--B-STT-EEEEEEEEEESEE----SPEE--TTPPTT---EE-SS-SGGG--GGGEE-----TT-PPPTT-B----EEEE-B--GGG-BTTTS-EEEEEEEEE-TTSPTT--EEEETTEEESSHHHHHHHHHHHHH-SS--HHHHHHHHHHHHHHHHHHHHHHHHT----SSGGG--HHHHHTSTTGGGGGS--GGGT-----EEEGGGEEEEEEEPB--TT-----TTSB-B-TTEEEEEEEEEE-S--BSS----SBTTBTT---SBGGGPPPSEEEEEEEEE-B----